Protein AF-0000000070116747 (afdb_homodimer)

Organism: Actinoplanes teichomyceticus (NCBI:txid1867)

Radius of gyration: 27.86 Å; Cα contacts (8 Å, |Δi|>4): 1305; chains: 2; bounding box: 44×86×66 Å

pLDDT: mean 97.66, std 4.46, range [43.5, 98.94]

Solvent-accessible surface area (backbone atoms only — not comparable to full-atom values): 27764 Å² total; per-residue (Å²): 126,83,76,70,42,39,36,14,33,41,19,30,52,73,60,26,40,23,35,49,45,26,34,26,72,68,57,28,48,34,25,29,24,32,96,57,52,78,56,29,52,69,42,45,81,52,63,30,43,70,40,91,38,54,27,65,26,36,48,83,30,49,31,38,33,37,32,46,84,35,39,68,53,46,54,52,46,51,57,62,14,49,90,32,58,51,63,67,22,32,32,40,40,30,38,69,52,46,70,68,42,36,39,53,50,39,51,52,25,57,76,54,40,35,45,50,25,28,30,27,68,45,70,48,42,66,34,25,60,68,21,48,13,39,30,29,28,7,20,50,70,92,46,46,75,78,47,38,62,61,54,55,28,31,13,70,44,76,46,78,55,45,56,45,22,53,73,26,47,18,50,49,49,47,44,30,50,46,45,37,52,51,31,50,43,50,24,42,23,46,25,52,40,38,20,56,46,64,70,39,62,64,65,60,52,51,60,68,29,56,90,43,47,75,27,35,54,45,45,54,54,43,44,48,24,56,77,67,67,52,37,67,77,43,55,46,29,17,54,58,51,25,53,52,31,48,46,41,39,49,53,25,51,76,42,61,21,54,46,56,44,50,47,35,44,26,51,30,23,51,51,16,32,75,71,71,36,28,70,24,14,42,48,45,37,34,58,42,22,44,80,136,126,81,77,70,42,37,34,15,34,42,22,31,51,76,59,27,39,23,35,49,45,26,35,27,71,68,57,29,48,34,24,28,24,32,95,60,52,77,56,29,53,68,42,44,82,53,65,30,42,70,41,92,38,54,28,64,27,37,49,84,32,49,30,40,35,35,31,48,85,35,38,68,54,46,53,53,47,52,57,63,16,49,90,31,58,51,64,68,22,31,32,40,40,30,37,68,51,46,70,69,43,36,39,51,51,39,52,53,25,57,76,54,40,35,43,50,26,28,32,29,68,46,71,49,44,68,35,24,61,68,21,47,12,38,31,29,30,7,19,51,70,91,45,48,75,78,45,39,61,62,54,54,27,29,13,70,44,74,49,77,55,45,56,46,24,54,73,26,48,18,49,46,48,48,43,28,51,48,45,37,53,51,32,49,44,50,23,42,24,44,25,50,40,36,20,57,48,65,70,40,62,62,65,62,54,52,62,68,31,56,92,44,46,76,27,34,55,45,47,54,54,42,45,48,26,55,77,66,67,51,38,66,78,43,55,48,28,16,53,60,50,26,51,51,32,48,45,41,39,50,53,22,53,78,42,61,22,54,44,56,43,51,47,34,45,26,51,30,22,49,50,15,31,75,70,72,36,27,70,24,13,43,49,46,37,34,58,42,22,46,80,134

InterPro domains:
  IPR006115 6-phosphogluconate dehydrogenase, NADP-binding [PF03446] (7-162)
  IPR008927 6-phosphogluconate dehydrogenase-like, C-terminal domain superfamily [SSF48179] (167-287)
  IPR013328 6-phosphogluconate dehydrogenase, domain 2 [G3DSA:1.10.1040.10] (164-291)
  IPR015815 3-hydroxyisobutyrate dehydrogenase-related [PIRSF000103] (3-286)
  IPR029154 3-hydroxyisobutyrate dehydrogenase-like, NAD-binding domain [PF14833] (168-285)
  IPR036291 NAD(P)-binding domain superfamily [SSF51735] (6-163)
  IPR051265 HIBADH-related NP60 subfamily [PTHR43580] (6-288)

Secondary structure (DSSP, 8-state):
-----EEEEE--SHHHHHHHHHHHHTT-EEEEE-SSGGGTGGGGGGTPEE-SSHHHHHTT-SEEEE--SSHHHHHHHHHHHGGGPPTT-EEEE-S---HHHHHHHHHHHHHTT-EEEE--EE--HHHHHTT-EEEEEES-GGGHHHHHHHHHHHEEEEEEEES-GGGTHHHHHHHHHHHHHHHHHHHHHHHHHHHHHHT--HHHHHHHHTTSTT--HHHHHHHHHHHTT---S-SSBHHHHHHHHHHHHHHHHHTT---HHHHHHHHHHHHHIIIIITTSBGGGGGGGGS--/-----EEEEE--SHHHHHHHHHHHHTT-EEEEE-SSGGGTGGGGGGTPEE-SSHHHHHTT-SEEEE--SSHHHHHHHHHHHGGG--TT-EEEE-S---HHHHHHHHHHHHHTT-EEEE--EE--HHHHHTT-EEEEEES-GGGHHHHHHHHHHHEEEEEEEES-GGG-HHHHHHHHHHHHHHHHHHHHHHHHHHHHHHT--HHHHHHHHTTSTT--HHHHHHHHHHHTT---S-SSBHHHHHHHHHHHHHHHHHTT---HHHHHHHHHHHHHIIIIITTSBGGGGGGGGS--

Nearest PDB structures (foldseek):
  5y8k-assembly1_B  TM=8.637E-01  e=9.375E-25  Mycobacterium tuberculosis H37Rv
  3qha-assembly1_A  TM=7.089E-01  e=1.406E-17  Mycobacterium avium 104
  7osn-assembly2_D  TM=6.098E-01  e=2.039E-18  Micromonospora sp. Rc5
  3zgy-assembly1_D  TM=6.496E-01  e=7.721E-17  Streptomyces kanamyceticus
  9fm7-assembly1_A  TM=5.582E-01  e=1.976E-17  Rhodococcus erythropolis

Structure (mmCIF, N/CA/C/O backbone):
data_AF-0000000070116747-model_v1
#
loop_
_entity.id
_entity.type
_entity.pdbx_description
1 polymer '3-hydroxyisobutyrate dehydrogenase'
#
loop_
_atom_site.group_PDB
_atom_site.id
_atom_site.type_symbol
_atom_site.label_atom_id
_atom_site.label_alt_id
_atom_site.label_comp_id
_atom_site.label_asym_id
_atom_site.label_entity_id
_atom_site.label_seq_id
_atom_site.pdbx_PDB_ins_code
_atom_site.Cartn_x
_atom_site.Cartn_y
_atom_site.Cartn_z
_atom_site.occupancy
_atom_site.B_iso_or_equiv
_atom_site.auth_seq_id
_atom_site.auth_comp_id
_atom_site.auth_asym_id
_atom_site.auth_atom_id
_atom_site.pdbx_PDB_model_num
ATOM 1 N N . MET A 1 1 ? -8.266 44.094 -3.957 1 43.5 1 MET A N 1
ATOM 2 C CA . MET A 1 1 ? -6.926 44.094 -3.369 1 43.5 1 MET A CA 1
ATOM 3 C C . MET A 1 1 ? -6.902 43.219 -2.119 1 43.5 1 MET A C 1
ATOM 5 O O . MET A 1 1 ? -7.738 43.375 -1.229 1 43.5 1 MET A O 1
ATOM 9 N N . THR A 1 2 ? -6.34 41.906 -2.309 1 58.69 2 THR A N 1
ATOM 10 C CA . THR A 1 2 ? -6.438 41 -1.162 1 58.69 2 THR A CA 1
ATOM 11 C C . THR A 1 2 ? -5.969 41.719 0.112 1 58.69 2 THR A C 1
ATOM 13 O O . THR A 1 2 ? -5.02 42.5 0.082 1 58.69 2 THR A O 1
ATOM 16 N N . GLU A 1 3 ? -6.855 41.656 1.157 1 78.25 3 GLU A N 1
ATOM 17 C CA . GLU A 1 3 ? -6.574 42.281 2.445 1 78.25 3 GLU A CA 1
ATOM 18 C C . GLU A 1 3 ? -5.203 41.875 2.971 1 78.25 3 GLU A C 1
ATOM 20 O O . GLU A 1 3 ? -4.852 40.688 2.959 1 78.25 3 GLU A O 1
ATOM 25 N N . LYS A 1 4 ? -4.227 42.781 2.959 1 93.5 4 LYS A N 1
ATOM 26 C CA . LYS A 1 4 ? -2.914 42.562 3.561 1 93.5 4 LYS A CA 1
ATOM 27 C C . LYS A 1 4 ? -3.023 42.375 5.074 1 93.5 4 LYS A C 1
ATOM 29 O O . LYS A 1 4 ? -3.547 43.25 5.766 1 93.5 4 LYS A O 1
ATOM 34 N N . LEU A 1 5 ? -2.66 41.188 5.512 1 97.69 5 LEU A N 1
ATOM 35 C CA . LEU A 1 5 ? -2.742 40.812 6.922 1 97.69 5 LEU A CA 1
ATOM 36 C C . LEU A 1 5 ? -1.352 40.719 7.543 1 97.69 5 LEU A C 1
ATOM 38 O O . LEU A 1 5 ? -0.36 40.562 6.828 1 97.69 5 LEU A O 1
ATOM 42 N N . THR A 1 6 ? -1.319 40.969 8.844 1 98.62 6 THR A N 1
ATOM 43 C CA . THR A 1 6 ? -0.133 40.594 9.602 1 98.62 6 THR A CA 1
ATOM 44 C C . THR A 1 6 ? -0.229 39.125 10.07 1 98.62 6 THR A C 1
ATOM 46 O O . THR A 1 6 ? -1.102 38.781 10.867 1 98.62 6 THR A O 1
ATOM 49 N N . VAL A 1 7 ? 0.691 38.312 9.516 1 98.88 7 VAL A N 1
ATOM 50 C CA . VAL A 1 7 ? 0.652 36.875 9.789 1 98.88 7 VAL A CA 1
ATOM 51 C C . VAL A 1 7 ? 1.909 36.469 10.555 1 98.88 7 VAL A C 1
ATOM 53 O O . VAL A 1 7 ? 3.027 36.75 10.109 1 98.88 7 VAL A O 1
ATOM 56 N N . SER A 1 8 ? 1.712 35.906 11.719 1 98.94 8 SER A N 1
ATOM 57 C CA . SER A 1 8 ? 2.807 35.281 12.461 1 98.94 8 SER A CA 1
ATOM 58 C C . SER A 1 8 ? 2.904 33.781 12.156 1 98.94 8 SER A C 1
ATOM 60 O O . SER A 1 8 ? 1.925 33.062 12.297 1 98.94 8 SER A O 1
ATOM 62 N N . VAL A 1 9 ? 4.105 33.344 11.703 1 98.94 9 VAL A N 1
ATOM 63 C CA . VAL A 1 9 ? 4.363 31.938 11.453 1 98.94 9 VAL A CA 1
ATOM 64 C C . VAL A 1 9 ? 5.277 31.391 12.539 1 98.94 9 VAL A C 1
ATOM 66 O O . VAL A 1 9 ? 6.449 31.766 12.633 1 98.94 9 VAL A O 1
ATOM 69 N N . LEU A 1 10 ? 4.66 30.562 13.406 1 98.88 10 LEU A N 1
ATOM 70 C CA . LEU A 1 10 ? 5.422 29.891 14.445 1 98.88 10 LEU A CA 1
ATOM 71 C C . LEU A 1 10 ? 5.824 28.484 14.008 1 98.88 10 LEU A C 1
ATOM 73 O O . LEU A 1 10 ? 4.988 27.594 13.938 1 98.88 10 LEU A O 1
ATOM 77 N N . GLY A 1 11 ? 7.121 28.297 13.758 1 98.69 11 GLY A N 1
ATOM 78 C CA . GLY A 1 11 ? 7.684 27.094 13.148 1 98.69 11 GLY A CA 1
ATOM 79 C C . GLY A 1 11 ? 8.094 27.297 11.703 1 98.69 11 GLY A C 1
ATOM 80 O O . GLY A 1 11 ? 7.254 27.578 10.844 1 98.69 11 GLY A O 1
ATOM 81 N N . THR A 1 12 ? 9.43 27.141 11.492 1 98.5 12 THR A N 1
ATOM 82 C CA . THR A 1 12 ? 9.945 27.406 10.156 1 98.5 12 THR A CA 1
ATOM 83 C C . THR A 1 12 ? 10.789 26.234 9.664 1 98.5 12 THR A C 1
ATOM 85 O O . THR A 1 12 ? 11.891 26.438 9.148 1 98.5 12 THR A O 1
ATOM 88 N N . GLY A 1 13 ? 10.242 25.031 9.922 1 96.06 13 GLY A N 1
ATOM 89 C CA . GLY A 1 13 ? 10.766 23.875 9.211 1 96.06 13 GLY A CA 1
ATOM 90 C C . GLY A 1 13 ? 10.453 23.891 7.73 1 96.06 13 GLY A C 1
ATOM 91 O O . GLY A 1 13 ? 10.203 24.953 7.152 1 96.06 13 GLY A O 1
ATOM 92 N N . ILE A 1 14 ? 10.422 22.766 7.117 1 94.94 14 ILE A N 1
ATOM 93 C CA . ILE A 1 14 ? 10.219 22.609 5.68 1 94.94 14 ILE A CA 1
ATOM 94 C C . ILE A 1 14 ? 8.906 23.297 5.277 1 94.94 14 ILE A C 1
ATOM 96 O O . ILE A 1 14 ? 8.891 24.156 4.395 1 94.94 14 ILE A O 1
ATOM 100 N N . MET A 1 15 ? 7.832 22.953 5.977 1 97.5 15 MET A N 1
ATOM 101 C CA . MET A 1 15 ? 6.508 23.469 5.633 1 97.5 15 MET A CA 1
ATOM 102 C C . MET A 1 15 ? 6.363 24.922 6.043 1 97.5 15 MET A C 1
ATOM 104 O O . MET A 1 15 ? 5.961 25.766 5.234 1 97.5 15 MET A O 1
ATOM 108 N N . GLY A 1 16 ? 6.727 25.219 7.289 1 98.38 16 GLY A N 1
ATOM 109 C CA . GLY A 1 16 ? 6.555 26.562 7.801 1 98.38 16 GLY A CA 1
ATOM 110 C C . GLY A 1 16 ? 7.344 27.609 7.027 1 98.38 16 GLY A C 1
ATOM 111 O O . GLY A 1 16 ? 6.848 28.703 6.77 1 98.38 16 GLY A O 1
ATOM 112 N N . ALA A 1 17 ? 8.555 27.25 6.652 1 98.19 17 ALA A N 1
ATOM 113 C CA . ALA A 1 17 ? 9.375 28.172 5.883 1 98.19 17 ALA A CA 1
ATOM 114 C C . ALA A 1 17 ? 8.766 28.438 4.512 1 98.19 17 ALA A C 1
ATOM 116 O O . ALA A 1 17 ? 8.688 29.594 4.07 1 98.19 17 ALA A O 1
ATOM 117 N N . ALA A 1 18 ? 8.328 27.375 3.859 1 98.5 18 ALA A N 1
ATOM 118 C CA . ALA A 1 18 ? 7.703 27.516 2.545 1 98.5 18 ALA A CA 1
ATOM 119 C C . ALA A 1 18 ? 6.434 28.359 2.627 1 98.5 18 ALA A C 1
ATOM 121 O O . ALA A 1 18 ? 6.219 29.25 1.798 1 98.5 18 ALA A O 1
ATOM 122 N N . MET A 1 19 ? 5.633 28.125 3.662 1 98.75 19 MET A N 1
ATOM 123 C CA . MET A 1 19 ? 4.391 28.875 3.852 1 98.75 19 MET A CA 1
ATOM 124 C C . MET A 1 19 ? 4.676 30.344 4.133 1 98.75 19 MET A C 1
ATOM 126 O O . MET A 1 19 ? 4.016 31.219 3.58 1 98.75 19 MET A O 1
ATOM 130 N N . ALA A 1 20 ? 5.656 30.594 4.918 1 98.81 20 ALA A N 1
ATOM 131 C CA . ALA A 1 20 ? 6.035 31.984 5.234 1 98.81 20 ALA A CA 1
ATOM 132 C C . ALA A 1 20 ? 6.457 32.719 3.977 1 98.81 20 ALA A C 1
ATOM 134 O O . ALA A 1 20 ? 6.062 33.875 3.775 1 98.81 20 ALA A O 1
ATOM 135 N N . ARG A 1 21 ? 7.238 32.062 3.125 1 98.56 21 ARG A N 1
ATOM 136 C CA . ARG A 1 21 ? 7.672 32.719 1.885 1 98.56 21 ARG A CA 1
ATOM 137 C C . ARG A 1 21 ? 6.484 33.062 0.994 1 98.56 21 ARG A C 1
ATOM 139 O O . ARG A 1 21 ? 6.43 34.125 0.401 1 98.56 21 ARG A O 1
ATOM 146 N N . ASN A 1 22 ? 5.559 32.125 0.914 1 98.75 22 ASN A N 1
ATOM 147 C CA . ASN A 1 22 ? 4.379 32.344 0.082 1 98.75 22 ASN A CA 1
ATOM 148 C C . ASN A 1 22 ? 3.512 33.5 0.63 1 98.75 22 ASN A C 1
ATOM 150 O O . ASN A 1 22 ? 2.959 34.281 -0.135 1 98.75 22 ASN A O 1
ATOM 154 N N . LEU A 1 23 ? 3.393 33.531 1.945 1 98.75 23 LEU A N 1
ATOM 155 C CA . LEU A 1 23 ? 2.639 34.594 2.578 1 98.75 23 LEU A CA 1
ATOM 156 C C . LEU A 1 23 ? 3.277 35.938 2.289 1 98.75 23 LEU A C 1
ATOM 158 O O . LEU A 1 23 ? 2.58 36.906 1.977 1 98.75 23 LEU A O 1
ATOM 162 N N . ALA A 1 24 ? 4.582 36 2.363 1 98.38 24 ALA A N 1
ATOM 163 C CA . ALA A 1 24 ? 5.293 37.25 2.051 1 98.38 24 ALA A CA 1
ATOM 164 C C . ALA A 1 24 ? 5.109 37.625 0.587 1 98.38 24 ALA A C 1
ATOM 166 O O . ALA A 1 24 ? 4.844 38.781 0.274 1 98.38 24 ALA A O 1
ATOM 167 N N . ARG A 1 25 ? 5.211 36.688 -0.24 1 97.62 25 ARG A N 1
ATOM 168 C CA . ARG A 1 25 ? 5.051 36.938 -1.671 1 97.62 25 ARG A CA 1
ATOM 169 C C . ARG A 1 25 ? 3.65 37.438 -1.989 1 97.62 25 ARG A C 1
ATOM 171 O O . ARG A 1 25 ? 3.473 38.25 -2.904 1 97.62 25 ARG A O 1
ATOM 178 N N . ALA A 1 26 ? 2.703 36.969 -1.218 1 98.06 26 ALA A N 1
ATOM 179 C CA . ALA A 1 26 ? 1.315 37.406 -1.426 1 98.06 26 ALA A CA 1
ATOM 180 C C . ALA A 1 26 ? 1.073 38.812 -0.897 1 98.06 26 ALA A C 1
ATOM 182 O O . ALA A 1 26 ? -0.017 39.344 -1.062 1 98.06 26 ALA A O 1
ATOM 183 N N . GLY A 1 27 ? 2.072 39.344 -0.229 1 97.81 27 GLY A N 1
ATOM 184 C CA . GLY A 1 27 ? 1.996 40.75 0.16 1 97.81 27 GLY A CA 1
ATOM 185 C C . GLY A 1 27 ? 1.646 40.938 1.623 1 97.81 27 GLY A C 1
ATOM 186 O O . GLY A 1 27 ? 1.49 42.062 2.086 1 97.81 27 GLY A O 1
ATOM 187 N N . HIS A 1 28 ? 1.526 39.844 2.404 1 98.5 28 HIS A N 1
ATOM 188 C CA . HIS A 1 28 ? 1.254 39.969 3.832 1 98.5 28 HIS A CA 1
ATOM 189 C C . HIS A 1 28 ? 2.494 40.438 4.594 1 98.5 28 HIS A C 1
ATOM 191 O O . HIS A 1 28 ? 3.617 40.25 4.113 1 98.5 28 HIS A O 1
ATOM 197 N N . THR A 1 29 ? 2.252 41.094 5.688 1 98.62 29 THR A N 1
ATOM 198 C CA . THR A 1 29 ? 3.326 41.281 6.656 1 98.62 29 THR A CA 1
ATOM 199 C C . THR A 1 29 ? 3.57 40 7.449 1 98.62 29 THR A C 1
ATOM 201 O O . THR A 1 29 ? 2.676 39.531 8.141 1 98.62 29 THR A O 1
ATOM 204 N N . VAL A 1 30 ? 4.797 39.5 7.312 1 98.81 30 VAL A N 1
ATOM 205 C CA . VAL A 1 30 ? 5.039 38.156 7.883 1 98.81 30 VAL A CA 1
ATOM 206 C C . VAL A 1 30 ? 6.098 38.25 8.984 1 98.81 30 VAL A C 1
ATOM 208 O O . VAL A 1 30 ? 7.168 38.844 8.773 1 98.81 30 VAL A O 1
ATOM 211 N N . ARG A 1 31 ? 5.789 37.781 10.164 1 98.88 31 ARG A N 1
ATOM 212 C CA . ARG A 1 31 ? 6.734 37.562 11.258 1 98.88 31 ARG A CA 1
ATOM 213 C C . ARG A 1 31 ? 6.934 36.062 11.508 1 98.88 31 ARG A C 1
ATOM 215 O O . ARG A 1 31 ? 5.977 35.281 11.492 1 98.88 31 ARG A O 1
ATOM 222 N N . VAL A 1 32 ? 8.227 35.688 11.727 1 98.88 32 VAL A N 1
ATOM 223 C CA . VAL A 1 32 ? 8.5 34.281 11.883 1 98.88 32 VAL A CA 1
ATOM 224 C C . VAL A 1 32 ? 9.281 34.031 13.172 1 98.88 32 VAL A C 1
ATOM 226 O O . VAL A 1 32 ? 10.07 34.875 13.594 1 98.88 32 VAL A O 1
ATOM 229 N N . TRP A 1 33 ? 9.008 32.906 13.758 1 98.81 33 TRP A N 1
ATOM 230 C CA . TRP A 1 33 ? 9.758 32.406 14.914 1 98.81 33 TRP A CA 1
ATOM 231 C C . TRP A 1 33 ? 9.984 30.906 14.828 1 98.81 33 TRP A C 1
ATOM 233 O O . TRP A 1 33 ? 9.086 30.156 14.414 1 98.81 33 TRP A O 1
ATOM 243 N N . ASN A 1 34 ? 11.156 30.453 15.211 1 98.69 34 ASN A N 1
ATOM 244 C CA . ASN A 1 34 ? 11.5 29.047 15.398 1 98.69 34 ASN A CA 1
ATOM 245 C C . ASN A 1 34 ? 12.398 28.844 16.609 1 98.69 34 ASN A C 1
ATOM 247 O O . ASN A 1 34 ? 13.219 29.703 16.938 1 98.69 34 ASN A O 1
ATOM 251 N N . ARG A 1 35 ? 12.188 27.672 17.281 1 96.88 35 ARG A N 1
ATOM 252 C CA . ARG A 1 35 ? 13.031 27.375 18.422 1 96.88 35 ARG A CA 1
ATOM 253 C C . ARG A 1 35 ? 14.508 27.516 18.062 1 96.88 35 ARG A C 1
ATOM 255 O O . ARG A 1 35 ? 15.273 28.156 18.781 1 96.88 35 ARG A O 1
ATOM 262 N N . SER A 1 36 ? 14.883 26.844 16.953 1 95.69 36 SER A N 1
ATOM 263 C CA . SER A 1 36 ? 16.203 27.078 16.391 1 95.69 36 SER A CA 1
ATOM 264 C C . SER A 1 36 ? 16.188 28.266 15.438 1 95.69 36 SER A C 1
ATOM 266 O O . SER A 1 36 ? 15.75 28.141 14.289 1 95.69 36 SER A O 1
ATOM 268 N N . ARG A 1 37 ? 16.766 29.344 15.852 1 96.19 37 ARG A N 1
ATOM 269 C CA . ARG A 1 37 ? 16.656 30.609 15.133 1 96.19 37 ARG A CA 1
ATOM 270 C C . ARG A 1 37 ? 17.25 30.5 13.734 1 96.19 37 ARG A C 1
ATOM 272 O O . ARG A 1 37 ? 16.797 31.156 12.797 1 96.19 37 ARG A O 1
ATOM 279 N N . ASP A 1 38 ? 18.188 29.672 13.609 1 96.31 38 ASP A N 1
ATOM 280 C CA . ASP A 1 38 ? 18.891 29.531 12.336 1 96.31 38 ASP A CA 1
ATOM 281 C C . ASP A 1 38 ? 17.938 29.047 11.234 1 96.31 38 ASP A C 1
ATOM 283 O O . ASP A 1 38 ? 18.172 29.312 10.055 1 96.31 38 ASP A O 1
ATOM 287 N N . LYS A 1 39 ? 16.859 28.406 11.609 1 96.06 39 LYS A N 1
ATOM 288 C CA . LYS A 1 39 ? 15.875 27.938 10.633 1 96.06 39 LYS A CA 1
ATOM 289 C C . LYS A 1 39 ? 14.992 29.094 10.148 1 96.06 39 LYS A C 1
ATOM 291 O O . LYS A 1 39 ? 14.406 29.016 9.07 1 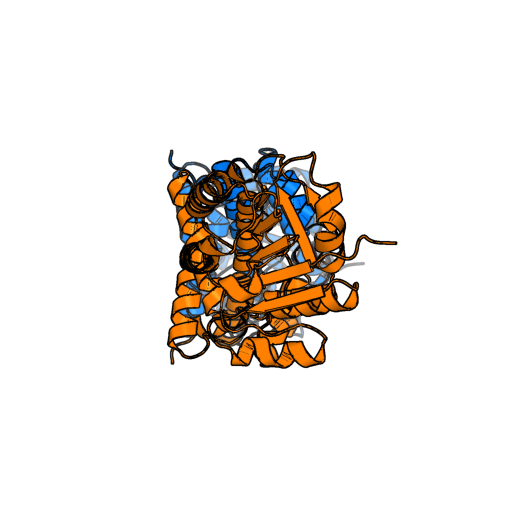96.06 39 LYS A O 1
ATOM 296 N N . ALA A 1 40 ? 14.906 30.141 10.938 1 97.94 40 ALA A N 1
ATOM 297 C CA . ALA A 1 40 ? 14.062 31.281 10.594 1 97.94 40 ALA A CA 1
ATOM 298 C C . ALA A 1 40 ? 14.859 32.375 9.867 1 97.94 40 ALA A C 1
ATOM 300 O O . ALA A 1 40 ? 14.305 33.094 9.055 1 97.94 40 ALA A O 1
ATOM 301 N N . GLU A 1 41 ? 16.109 32.406 9.992 1 98.12 41 GLU A N 1
ATOM 302 C CA . GLU A 1 41 ? 16.953 33.5 9.555 1 98.12 41 GLU A CA 1
ATOM 303 C C . GLU A 1 41 ? 16.906 33.688 8.039 1 98.12 41 GLU A C 1
ATOM 305 O O . GLU A 1 41 ? 16.797 34.812 7.539 1 98.12 41 GLU A O 1
ATOM 310 N N . PRO A 1 42 ? 16.906 32.594 7.328 1 97.88 42 PRO A N 1
ATOM 311 C CA . PRO A 1 42 ? 16.906 32.75 5.871 1 97.88 42 PRO A CA 1
ATOM 312 C C . PRO A 1 42 ? 15.648 33.438 5.348 1 97.88 42 PRO A C 1
ATOM 314 O O . PRO A 1 42 ? 15.656 34 4.246 1 97.88 42 PRO A O 1
ATOM 317 N N . LEU A 1 43 ? 14.602 33.469 6.125 1 98.62 43 LEU A N 1
ATOM 318 C CA . LEU A 1 43 ? 13.336 34 5.668 1 98.62 43 LEU A CA 1
ATOM 319 C C . LEU A 1 43 ? 13.375 35.531 5.641 1 98.62 43 LEU A C 1
ATOM 321 O O . LEU A 1 43 ? 12.516 36.188 5.027 1 98.62 43 LEU A O 1
ATOM 325 N N . ALA A 1 44 ? 14.375 36.125 6.246 1 98.25 44 ALA A N 1
ATOM 326 C CA . ALA A 1 44 ? 14.547 37.594 6.176 1 98.25 44 ALA A CA 1
ATOM 327 C C . ALA A 1 44 ? 14.773 38.031 4.738 1 98.25 44 ALA A C 1
ATOM 329 O O . ALA A 1 44 ? 14.312 39.125 4.34 1 98.25 44 ALA A O 1
ATOM 330 N N . ALA A 1 45 ? 15.414 37.188 4.031 1 97.69 45 ALA A N 1
ATOM 331 C CA . ALA A 1 45 ? 15.703 37.5 2.637 1 97.69 45 ALA A CA 1
ATOM 332 C C . ALA A 1 45 ? 14.43 37.5 1.798 1 97.69 45 ALA A C 1
ATOM 334 O O . ALA A 1 45 ? 14.383 38.125 0.733 1 97.69 45 ALA A O 1
ATOM 335 N N . ASP A 1 46 ? 13.422 36.938 2.332 1 97.31 46 ASP A N 1
ATOM 336 C CA . ASP A 1 46 ? 12.148 36.875 1.624 1 97.31 46 ASP A CA 1
ATOM 337 C C . ASP A 1 46 ? 11.172 37.906 2.146 1 97.31 46 ASP A C 1
ATOM 339 O O . ASP A 1 46 ? 10 37.938 1.765 1 97.31 46 ASP A O 1
ATOM 343 N N . GLY A 1 47 ? 11.625 38.719 3.059 1 97.25 47 GLY A N 1
ATOM 344 C CA . GLY A 1 47 ? 10.805 39.812 3.52 1 97.25 47 GLY A CA 1
ATOM 345 C C . GLY A 1 47 ? 10.148 39.562 4.859 1 97.25 47 GLY A C 1
ATOM 346 O O . GLY A 1 47 ? 9.43 40.406 5.379 1 97.25 47 GLY A O 1
ATOM 347 N N . ALA A 1 48 ? 10.367 38.438 5.445 1 98.44 48 ALA A N 1
ATOM 348 C CA . ALA A 1 48 ? 9.789 38.156 6.758 1 98.44 48 ALA A CA 1
ATOM 349 C C . ALA A 1 48 ? 10.609 38.781 7.871 1 98.44 48 ALA A C 1
ATOM 351 O O . ALA A 1 48 ? 11.828 38.938 7.75 1 98.44 48 ALA A O 1
ATOM 352 N N . GLN A 1 49 ? 9.969 39.156 8.867 1 98.69 49 GLN A N 1
ATOM 353 C CA . GLN A 1 49 ? 10.648 39.625 10.07 1 98.69 49 GLN A CA 1
ATOM 354 C C . GLN A 1 49 ? 10.922 38.469 11.031 1 98.69 49 GLN A C 1
ATOM 356 O O . GLN A 1 49 ? 9.984 37.844 11.539 1 98.69 49 GLN A O 1
ATOM 361 N N . VAL A 1 50 ? 12.18 38.25 11.305 1 98.81 50 VAL A N 1
ATOM 362 C CA . VAL A 1 50 ? 12.555 37.188 12.25 1 98.81 50 VAL A CA 1
ATOM 363 C C . VAL A 1 50 ? 12.43 37.719 13.68 1 98.81 50 VAL A C 1
ATOM 365 O O . VAL A 1 50 ? 12.945 38.781 14 1 98.81 50 VAL A O 1
ATOM 368 N N . THR A 1 51 ? 11.766 36.938 14.508 1 98.56 51 THR A N 1
ATOM 369 C CA . THR A 1 51 ? 11.562 37.375 15.883 1 98.56 51 THR A CA 1
ATOM 370 C C . THR A 1 51 ? 12.289 36.469 16.859 1 98.56 51 THR A C 1
ATOM 372 O O . THR A 1 51 ? 12.664 35.344 16.5 1 98.56 51 THR A O 1
ATOM 375 N N . GLY A 1 52 ? 12.406 36.938 18.078 1 97.69 52 GLY A N 1
ATOM 376 C CA . GLY A 1 52 ? 13.203 36.219 19.062 1 97.69 52 GLY A CA 1
ATOM 377 C C . GLY A 1 52 ? 12.375 35.312 19.953 1 97.69 52 GLY A C 1
ATOM 378 O O . GLY A 1 52 ? 12.891 34.344 20.516 1 97.69 52 GLY A O 1
ATOM 379 N N . THR A 1 53 ? 11.117 35.719 20.141 1 98.19 53 THR A N 1
ATOM 380 C CA . THR A 1 53 ? 10.227 34.906 20.969 1 98.19 53 THR A CA 1
ATOM 381 C C . THR A 1 53 ? 8.867 34.75 20.297 1 98.19 53 THR A C 1
ATOM 383 O O . THR A 1 53 ? 8.492 35.531 19.438 1 98.19 53 THR A O 1
ATOM 386 N N . PRO A 1 54 ? 8.148 33.688 20.766 1 98.75 54 PRO A N 1
ATOM 387 C CA . PRO A 1 54 ? 6.785 33.562 20.25 1 98.75 54 PRO A CA 1
ATOM 388 C C . PRO A 1 54 ? 5.918 34.781 20.547 1 98.75 54 PRO A C 1
ATOM 390 O O . PRO A 1 54 ? 5.125 35.188 19.703 1 98.75 54 PRO A O 1
ATOM 393 N N . ALA A 1 55 ? 6.047 35.375 21.688 1 98.5 55 ALA A N 1
ATOM 394 C CA . ALA A 1 55 ? 5.273 36.562 22.078 1 98.5 55 ALA A CA 1
ATOM 395 C C . ALA A 1 55 ? 5.539 37.719 21.125 1 98.5 55 ALA A C 1
ATOM 397 O O . ALA A 1 55 ? 4.605 38.375 20.688 1 98.5 55 ALA A O 1
ATOM 398 N N . GLU A 1 56 ? 6.809 37.906 20.812 1 98.12 56 GLU A N 1
ATOM 399 C CA . GLU A 1 56 ? 7.152 38.969 19.859 1 98.12 56 GLU A CA 1
ATOM 400 C C . GLU A 1 56 ? 6.512 38.719 18.5 1 98.12 56 GLU A C 1
ATOM 402 O O . GLU A 1 56 ? 6.016 39.656 17.859 1 98.12 56 GLU A O 1
ATOM 407 N N . ALA A 1 57 ? 6.461 37.531 18.125 1 98.75 57 ALA A N 1
ATOM 408 C CA . ALA A 1 57 ? 5.941 37.156 16.797 1 98.75 57 ALA A CA 1
ATOM 409 C C . ALA A 1 57 ? 4.441 37.438 16.703 1 98.75 57 ALA A C 1
ATOM 411 O O . ALA A 1 57 ? 3.951 37.906 15.672 1 98.75 57 ALA A O 1
ATOM 412 N N . VAL A 1 58 ? 3.699 37.219 17.797 1 98.75 58 VAL A N 1
ATOM 413 C CA . VAL A 1 58 ? 2.246 37.219 17.672 1 98.75 58 VAL A CA 1
ATOM 414 C C . VAL A 1 58 ? 1.693 38.594 18.047 1 98.75 58 VAL A C 1
ATOM 416 O O . VAL A 1 58 ? 0.493 38.844 17.922 1 98.75 58 VAL A O 1
ATOM 419 N N . THR A 1 59 ? 2.559 39.5 18.531 1 98 59 THR A N 1
ATOM 420 C CA . THR A 1 59 ? 2.09 40.812 18.938 1 98 59 THR A CA 1
ATOM 421 C C . THR A 1 59 ? 1.424 41.531 17.781 1 98 59 THR A C 1
ATOM 423 O O . THR A 1 59 ? 2.053 41.75 16.734 1 98 59 THR A O 1
ATOM 426 N N . GLY A 1 60 ? 0.14 41.781 17.922 1 97.38 60 GLY A N 1
ATOM 427 C CA . GLY A 1 60 ? -0.602 42.531 16.938 1 97.38 60 GLY A CA 1
ATOM 428 C C . GLY A 1 60 ? -0.928 41.719 15.688 1 97.38 60 GLY A C 1
ATOM 429 O O . GLY A 1 60 ? -1.356 42.281 14.68 1 97.38 60 GLY A O 1
ATOM 430 N N . ALA A 1 61 ? -0.749 40.531 15.727 1 98.31 61 ALA A N 1
ATOM 431 C CA . ALA A 1 61 ? -0.99 39.688 14.555 1 98.31 61 ALA A CA 1
ATOM 432 C C . ALA A 1 61 ? -2.484 39.562 14.273 1 98.31 61 ALA A C 1
ATOM 434 O O . ALA A 1 61 ? -3.283 39.406 15.211 1 98.31 61 ALA A O 1
ATOM 435 N N . ASP A 1 62 ? -2.84 39.594 12.953 1 98.5 62 ASP A N 1
ATOM 436 C CA . ASP A 1 62 ? -4.195 39.219 12.539 1 98.5 62 ASP A CA 1
ATOM 437 C C . ASP A 1 62 ? -4.395 37.719 12.531 1 98.5 62 ASP A C 1
ATOM 439 O O . ASP A 1 62 ? -5.469 37.219 12.898 1 98.5 62 ASP A O 1
ATOM 443 N N . VAL A 1 63 ? -3.373 37.031 12.086 1 98.81 63 VAL A N 1
ATOM 444 C CA . VAL A 1 63 ? -3.396 35.562 11.961 1 98.81 63 VAL A CA 1
ATOM 445 C C . VAL A 1 63 ? -2.131 34.969 12.578 1 98.81 63 VAL A C 1
ATOM 447 O O . VAL A 1 63 ? -1.032 35.5 12.383 1 98.81 63 VAL A O 1
ATOM 450 N N . ILE A 1 64 ? -2.316 33.938 13.344 1 98.94 64 ILE A N 1
ATOM 451 C CA . ILE A 1 64 ? -1.232 33.125 13.883 1 98.94 64 ILE A CA 1
ATOM 452 C C . ILE A 1 64 ? -1.262 31.734 13.242 1 98.94 64 ILE A C 1
ATOM 454 O O . ILE A 1 64 ? -2.256 31.016 13.352 1 98.94 64 ILE A O 1
ATOM 458 N N . LEU A 1 65 ? -0.177 31.422 12.508 1 98.94 65 LEU A N 1
ATOM 459 C CA . LEU A 1 65 ? -0.034 30.109 11.898 1 98.94 65 LEU A CA 1
ATOM 460 C C . LEU A 1 65 ? 0.979 29.266 12.656 1 98.94 65 LEU A C 1
ATOM 462 O O . LEU A 1 65 ? 2.129 29.672 12.828 1 98.94 65 LEU A O 1
ATOM 466 N N . THR A 1 66 ? 0.514 28.156 13.203 1 98.94 66 THR A N 1
ATOM 467 C CA . THR A 1 66 ? 1.438 27.234 13.852 1 98.94 66 THR A CA 1
ATOM 468 C C . THR A 1 66 ? 1.729 26.047 12.945 1 98.94 66 THR A C 1
ATOM 470 O O . THR A 1 66 ? 0.806 25.391 12.453 1 98.94 66 THR A O 1
ATOM 473 N N . MET A 1 67 ? 2.982 25.797 12.641 1 98.69 67 MET A N 1
ATOM 474 C CA . MET A 1 67 ? 3.516 24.656 11.891 1 98.69 67 MET A CA 1
ATOM 475 C C . MET A 1 67 ? 4.766 24.109 12.562 1 98.69 67 MET A C 1
ATOM 477 O O . MET A 1 67 ? 5.883 24.359 12.102 1 98.69 67 MET A O 1
ATOM 481 N N . LEU A 1 68 ? 4.508 23.359 13.633 1 98.56 68 LEU A N 1
ATOM 482 C CA . LEU A 1 68 ? 5.559 22.859 14.508 1 98.56 68 LEU A CA 1
ATOM 483 C C . LEU A 1 68 ? 5.633 21.328 14.461 1 98.56 68 LEU A C 1
ATOM 485 O O . LEU A 1 68 ? 5.117 20.719 13.531 1 98.56 68 LEU A O 1
ATOM 489 N N . TYR A 1 69 ? 6.395 20.703 15.336 1 97.31 69 TYR A N 1
ATOM 490 C CA . TYR A 1 69 ? 6.68 19.281 15.242 1 97.31 69 TYR A CA 1
ATOM 491 C C . TYR A 1 69 ? 5.461 18.453 15.641 1 97.31 69 TYR A C 1
ATOM 493 O O . TYR A 1 69 ? 5.078 17.516 14.93 1 97.31 69 TYR A O 1
ATOM 501 N N . ASP A 1 70 ? 4.891 18.781 16.828 1 97.88 70 ASP A N 1
ATOM 502 C CA . ASP A 1 70 ? 3.76 18.016 17.328 1 97.88 70 ASP A CA 1
ATOM 503 C C . ASP A 1 70 ? 2.879 18.859 18.25 1 97.88 70 ASP A C 1
ATOM 505 O O . ASP A 1 70 ? 3.115 20.062 18.406 1 97.88 70 ASP A O 1
ATOM 509 N N . GLY A 1 71 ? 1.82 18.266 18.781 1 98.5 71 GLY A N 1
ATOM 510 C CA . GLY A 1 71 ? 0.849 18.953 19.609 1 98.5 71 GLY A CA 1
ATOM 511 C C . GLY A 1 71 ? 1.451 19.531 20.875 1 98.5 71 GLY A C 1
ATOM 512 O O . GLY A 1 71 ? 1.133 20.656 21.266 1 98.5 71 GLY A O 1
ATOM 513 N N . ASP A 1 72 ? 2.314 18.797 21.516 1 98.12 72 ASP A N 1
ATOM 514 C CA . ASP A 1 72 ? 2.967 19.297 22.719 1 98.12 72 ASP A CA 1
ATOM 515 C C . ASP A 1 72 ? 3.791 20.547 22.438 1 98.12 72 ASP A C 1
ATOM 517 O O . ASP A 1 72 ? 3.791 21.484 23.219 1 98.12 72 ASP A O 1
ATOM 521 N N . THR A 1 73 ? 4.453 20.484 21.328 1 98.56 73 THR A N 1
ATOM 522 C CA . THR A 1 73 ? 5.238 21.656 20.938 1 98.56 73 THR A CA 1
ATOM 523 C C . THR A 1 73 ? 4.332 22.844 20.672 1 98.56 73 THR A C 1
ATOM 525 O O . THR A 1 73 ? 4.625 23.969 21.109 1 98.56 73 THR A O 1
ATOM 528 N N . VAL A 1 74 ? 3.215 22.656 20 1 98.81 74 VAL A N 1
ATOM 529 C CA . VAL A 1 74 ? 2.271 23.734 19.75 1 98.81 74 VAL A CA 1
ATOM 530 C C . VAL A 1 74 ? 1.771 24.312 21.062 1 98.81 74 VAL A C 1
ATOM 532 O O . VAL A 1 74 ? 1.797 25.531 21.266 1 98.81 74 VAL A O 1
ATOM 535 N N . LYS A 1 75 ? 1.381 23.438 21.953 1 98.44 75 LYS A N 1
ATOM 536 C CA . LYS A 1 75 ? 0.869 23.875 23.25 1 98.44 75 LYS A CA 1
ATOM 537 C C . LYS A 1 75 ? 1.896 24.734 23.984 1 98.44 75 LYS A C 1
ATOM 539 O O . LYS A 1 75 ? 1.567 25.797 24.5 1 98.44 75 LYS A O 1
ATOM 544 N N . SER A 1 76 ? 3.051 24.25 23.969 1 98.5 76 SER A N 1
ATOM 545 C CA . SER A 1 76 ? 4.121 24.953 24.672 1 98.5 76 SER A CA 1
ATOM 546 C C . SER A 1 76 ? 4.395 26.312 24.047 1 98.5 76 SER A C 1
ATOM 548 O O . SER A 1 76 ? 4.484 27.312 24.766 1 98.5 76 SER A O 1
ATOM 550 N N . VAL A 1 77 ? 4.48 26.375 22.781 1 98.75 77 VAL A N 1
ATOM 551 C CA . VAL A 1 77 ? 4.859 27.594 22.078 1 98.75 77 VAL A CA 1
ATOM 552 C C . VAL A 1 77 ? 3.738 28.625 22.188 1 98.75 77 VAL A C 1
ATOM 554 O O . VAL A 1 77 ? 3.992 29.812 22.438 1 98.75 77 VAL A O 1
ATOM 557 N N . ILE A 1 78 ? 2.504 28.203 22 1 98.56 78 ILE A N 1
ATOM 558 C CA . ILE A 1 78 ? 1.399 29.156 22.062 1 98.56 78 ILE A CA 1
ATOM 559 C C . ILE A 1 78 ? 1.219 29.656 23.484 1 98.56 78 ILE A C 1
ATOM 561 O O . ILE A 1 78 ? 0.842 30.812 23.703 1 98.56 78 ILE A O 1
ATOM 565 N N . ALA A 1 79 ? 1.483 28.797 24.453 1 98.12 79 ALA A N 1
ATOM 566 C CA . ALA A 1 79 ? 1.46 29.234 25.844 1 98.12 79 ALA A CA 1
ATOM 567 C C . ALA A 1 79 ? 2.498 30.328 26.094 1 98.12 79 ALA A C 1
ATOM 569 O O . ALA A 1 79 ? 2.234 31.297 26.812 1 98.12 79 ALA A O 1
ATOM 570 N N . GLU A 1 80 ? 3.633 30.125 25.531 1 98 80 GLU A N 1
ATOM 571 C CA . GLU A 1 80 ? 4.668 31.156 25.625 1 98 80 GLU A CA 1
ATOM 572 C C . GLU A 1 80 ? 4.215 32.469 24.984 1 98 80 GLU A C 1
ATOM 574 O O . GLU A 1 80 ? 4.617 33.531 25.406 1 98 80 GLU A O 1
ATOM 579 N N . ALA A 1 81 ? 3.398 32.375 24.062 1 98.19 81 ALA A N 1
ATOM 580 C CA . ALA A 1 81 ? 2.924 33.562 23.328 1 98.19 81 ALA A CA 1
ATOM 581 C C . ALA A 1 81 ? 1.749 34.219 24.047 1 98.19 81 ALA A C 1
ATOM 583 O O . ALA A 1 81 ? 1.339 35.312 23.688 1 98.19 81 ALA A O 1
ATOM 584 N N . ALA A 1 82 ? 1.191 33.656 25.062 1 97.88 82 ALA A N 1
ATOM 585 C CA . ALA A 1 82 ? -0.103 33.969 25.656 1 97.88 82 ALA A CA 1
ATOM 586 C C . ALA A 1 82 ? -0.175 35.438 26.062 1 97.88 82 ALA A C 1
ATOM 588 O O . ALA A 1 82 ? -1.162 36.094 25.781 1 97.88 82 ALA A O 1
ATOM 589 N N . PRO A 1 83 ? 0.927 35.969 26.609 1 96.75 83 PRO A N 1
ATOM 590 C CA . PRO A 1 83 ? 0.827 37.375 27.078 1 96.75 83 PRO A CA 1
ATOM 591 C C . PRO A 1 83 ? 0.619 38.375 25.938 1 96.75 83 PRO A C 1
ATOM 593 O O . PRO A 1 83 ? 0.168 39.5 26.172 1 96.75 83 PRO A O 1
ATOM 596 N N . ALA A 1 84 ? 0.896 37.906 24.766 1 98 84 ALA A N 1
ATOM 597 C CA . ALA A 1 84 ? 0.869 38.844 23.656 1 98 84 ALA A CA 1
ATOM 598 C C . ALA A 1 84 ? -0.302 38.562 22.719 1 98 84 ALA A C 1
ATOM 600 O O . ALA A 1 84 ? -0.511 39.281 21.734 1 98 84 ALA A O 1
ATOM 601 N N . LEU A 1 85 ? -1.073 37.594 23.047 1 98.31 85 LEU A N 1
ATOM 602 C CA . LEU A 1 85 ? -2.195 37.25 22.188 1 98.31 85 LEU A CA 1
ATOM 603 C C . LEU A 1 85 ? -3.311 38.281 22.281 1 98.31 85 LEU A C 1
ATOM 605 O O . LEU A 1 85 ? -3.605 38.781 23.375 1 98.31 85 LEU A O 1
ATOM 609 N N . ARG A 1 86 ? -3.857 38.656 21.172 1 97 86 ARG A N 1
ATOM 610 C CA . ARG A 1 86 ? -4.988 39.562 21.125 1 97 86 ARG A CA 1
ATOM 611 C C . ARG A 1 86 ? -6.289 38.812 20.859 1 97 86 ARG A C 1
ATOM 613 O O . ARG A 1 86 ? -6.398 38.094 19.875 1 97 86 ARG A O 1
ATOM 620 N N . PRO A 1 87 ? -7.266 39 21.719 1 97 87 PRO A N 1
ATOM 621 C CA . PRO A 1 87 ? -8.57 38.438 21.391 1 97 87 PRO A CA 1
ATOM 622 C C . PRO A 1 87 ? -9.055 38.812 20 1 97 87 PRO A C 1
ATOM 624 O O . PRO A 1 87 ? -8.852 39.938 19.562 1 97 87 PRO A O 1
ATOM 627 N N . GLY A 1 88 ? -9.602 37.844 19.344 1 98 88 GLY A N 1
ATOM 628 C CA . GLY A 1 88 ? -10.102 38.094 18 1 98 88 GLY A CA 1
ATOM 629 C C . GLY A 1 88 ? -9.125 37.656 16.906 1 98 88 GLY A C 1
ATOM 630 O O . GLY A 1 88 ? -9.508 37.531 15.742 1 98 88 GLY A O 1
ATOM 631 N N . ALA A 1 89 ? -7.859 37.5 17.281 1 98.5 89 ALA A N 1
ATOM 632 C CA . ALA A 1 89 ? -6.898 37 16.297 1 98.5 89 ALA A CA 1
ATOM 633 C C . ALA A 1 89 ? -7.277 35.594 15.805 1 98.5 89 ALA A C 1
ATOM 635 O O . ALA A 1 89 ? -7.773 34.781 16.578 1 98.5 89 ALA A O 1
ATOM 636 N N . MET A 1 90 ? -7.047 35.375 14.523 1 98.81 90 MET A N 1
ATOM 637 C CA . MET A 1 90 ? -7.293 34.062 13.961 1 98.81 90 MET A CA 1
ATOM 638 C C . MET A 1 90 ? -6.078 33.156 14.133 1 98.81 90 MET A C 1
ATOM 640 O O . MET A 1 90 ? -4.953 33.562 13.852 1 98.81 90 MET A O 1
ATOM 644 N N . TRP A 1 91 ? -6.355 32 14.695 1 98.94 91 TRP A N 1
ATOM 645 C CA . TRP A 1 91 ? -5.305 31.016 14.859 1 98.94 91 TRP A CA 1
ATOM 646 C C . TRP A 1 91 ? -5.496 29.859 13.883 1 98.94 91 TRP A C 1
ATOM 648 O O . TRP A 1 91 ? -6.422 29.062 14.039 1 98.94 91 TRP A O 1
ATOM 658 N N . VAL A 1 92 ? -4.598 29.812 12.859 1 98.94 92 VAL A N 1
ATOM 659 C CA . VAL A 1 92 ? -4.547 28.734 11.883 1 98.94 92 VAL A CA 1
ATOM 660 C C . VAL A 1 92 ? -3.574 27.656 12.359 1 98.94 92 VAL A C 1
ATOM 662 O O . VAL A 1 92 ? -2.363 27.766 12.164 1 98.94 92 VAL A O 1
ATOM 665 N N . GLN A 1 93 ? -4.129 26.656 12.977 1 98.94 93 GLN A N 1
ATOM 666 C CA . GLN A 1 93 ? -3.32 25.547 13.492 1 98.94 93 GLN A CA 1
ATOM 667 C C . GLN A 1 93 ? -3.1 24.484 12.422 1 98.94 93 GLN A C 1
ATOM 669 O O . GLN A 1 93 ? -4.008 23.703 12.109 1 98.94 93 GLN A O 1
ATOM 674 N N . SER A 1 94 ? -1.809 24.422 11.906 1 98.88 94 SER A N 1
ATOM 675 C CA . SER A 1 94 ? -1.565 23.594 10.734 1 98.88 94 SER A CA 1
ATOM 676 C C . SER A 1 94 ? -0.656 22.422 11.07 1 98.88 94 SER A C 1
ATOM 678 O O . SER A 1 94 ? -0.463 21.516 10.242 1 98.88 94 SER A O 1
ATOM 680 N N . THR A 1 95 ? -0.106 22.391 12.258 1 98.75 95 THR A N 1
ATOM 681 C CA . THR A 1 95 ? 0.709 21.266 12.695 1 98.75 95 THR A CA 1
ATOM 682 C C . THR A 1 95 ? -0.115 19.984 12.734 1 98.75 95 THR A C 1
ATOM 684 O O . THR A 1 95 ? -1.276 20 13.141 1 98.75 95 THR A O 1
ATOM 687 N N . THR A 1 96 ? 0.492 18.906 12.281 1 98.44 96 THR A N 1
ATOM 688 C CA . THR A 1 96 ? -0.157 17.609 12.445 1 98.44 96 THR A CA 1
ATOM 689 C C . THR A 1 96 ? -0.119 17.172 13.906 1 98.44 96 THR A C 1
ATOM 691 O O . THR A 1 96 ? 0.957 16.922 14.461 1 98.44 96 THR A O 1
ATOM 694 N N . VAL A 1 97 ? -1.297 17.125 14.57 1 98.62 97 VAL A N 1
ATOM 695 C CA . VAL A 1 97 ? -1.387 16.844 16 1 98.62 97 VAL A CA 1
ATOM 696 C C . VAL A 1 97 ? -2.42 15.742 16.234 1 98.62 97 VAL A C 1
ATOM 698 O O . VAL A 1 97 ? -3.104 15.305 15.305 1 98.62 97 VAL A O 1
ATOM 701 N N . SER A 1 98 ? -2.496 15.234 17.484 1 98.5 98 SER A N 1
ATOM 702 C CA . SER A 1 98 ? -3.502 14.242 17.859 1 98.5 98 SER A CA 1
ATOM 703 C C . SER A 1 98 ? -4.879 14.875 18 1 98.5 98 SER A C 1
ATOM 705 O O . SER A 1 98 ? -4.992 16.094 18.125 1 98.5 98 SER A O 1
ATOM 707 N N . LEU A 1 99 ? -5.891 14.062 17.969 1 97.81 99 LEU A N 1
ATOM 708 C CA . LEU A 1 99 ? -7.25 14.539 18.188 1 97.81 99 LEU A CA 1
ATOM 709 C C . LEU A 1 99 ? -7.395 15.117 19.594 1 97.81 99 LEU A C 1
ATOM 711 O O . LEU A 1 99 ? -8.094 16.109 19.797 1 97.81 99 LEU A O 1
ATOM 715 N N . GLU A 1 100 ? -6.777 14.523 20.516 1 97.75 100 GLU A N 1
ATOM 716 C CA . GLU A 1 100 ? -6.762 15.055 21.875 1 97.75 100 GLU A CA 1
ATOM 717 C C . GLU A 1 100 ? -6.129 16.438 21.922 1 97.75 100 GLU A C 1
ATOM 719 O O . GLU A 1 100 ? -6.648 17.344 22.562 1 97.75 100 GLU A O 1
ATOM 724 N N . ALA A 1 101 ? -5.059 16.578 21.234 1 98.31 101 ALA A N 1
ATOM 725 C CA . ALA A 1 101 ? -4.379 17.859 21.188 1 98.31 101 ALA A CA 1
ATOM 726 C C . ALA A 1 101 ? -5.285 18.938 20.609 1 98.31 101 ALA A C 1
ATOM 728 O O . ALA A 1 101 ? -5.301 20.078 21.094 1 98.31 101 ALA A O 1
ATOM 729 N N . ILE A 1 102 ? -6.07 18.609 19.562 1 98.06 102 ILE A N 1
ATOM 730 C CA . ILE A 1 102 ? -6.957 19.594 18.953 1 98.06 102 ILE A CA 1
ATOM 731 C C . ILE A 1 102 ? -7.973 20.094 19.969 1 98.06 102 ILE A C 1
ATOM 733 O O . ILE A 1 102 ? -8.242 21.297 20.047 1 98.06 102 ILE A O 1
ATOM 737 N N . SER A 1 103 ? -8.484 19.234 20.734 1 97.62 103 SER A N 1
ATOM 738 C CA . SER A 1 103 ? -9.43 19.609 21.781 1 97.62 103 SER A CA 1
ATOM 739 C C . SER A 1 103 ? -8.789 20.547 22.797 1 97.62 103 SER A C 1
ATOM 741 O O . SER A 1 103 ? -9.391 21.547 23.188 1 97.62 103 SER A O 1
ATOM 743 N N . GLU A 1 104 ? -7.633 20.219 23.203 1 98.38 104 GLU A N 1
ATOM 744 C CA . GLU A 1 104 ? -6.906 21.047 24.156 1 98.38 104 GLU A CA 1
ATOM 745 C C . GLU A 1 104 ? -6.594 22.422 23.562 1 98.38 104 GLU A C 1
ATOM 747 O O . GLU A 1 104 ? -6.742 23.438 24.25 1 98.38 104 GLU A O 1
ATOM 752 N N . LEU A 1 105 ? -6.172 22.422 22.359 1 98.69 105 LEU A N 1
ATOM 753 C CA . LEU A 1 105 ? -5.836 23.672 21.703 1 98.69 105 LEU A CA 1
ATOM 754 C C . LEU A 1 105 ? -7.078 24.531 21.516 1 98.69 105 LEU A C 1
ATOM 756 O O . LEU A 1 105 ? -7.008 25.766 21.609 1 98.69 105 LEU A O 1
ATOM 760 N N . ALA A 1 106 ? -8.18 23.906 21.25 1 98.62 106 ALA A N 1
ATOM 761 C CA . ALA A 1 106 ? -9.438 24.641 21.156 1 98.62 106 ALA A CA 1
ATOM 762 C C . ALA A 1 106 ? -9.797 25.297 22.484 1 98.62 106 ALA A C 1
ATOM 764 O O . ALA A 1 106 ? -10.273 26.438 22.531 1 98.62 106 ALA A O 1
ATOM 765 N N . GLY A 1 107 ? -9.648 24.547 23.547 1 98.5 107 GLY A N 1
ATOM 766 C CA . GLY A 1 107 ? -9.852 25.125 24.875 1 98.5 107 GLY A CA 1
ATOM 767 C C . GLY A 1 107 ? -8.977 26.344 25.125 1 98.5 107 GLY A C 1
ATOM 768 O O . GLY A 1 107 ? -9.461 27.359 25.625 1 98.5 107 GLY A O 1
ATOM 769 N N . PHE A 1 108 ? -7.723 26.219 24.812 1 98.62 108 PHE A N 1
ATOM 770 C CA . PHE A 1 108 ? -6.793 27.328 24.953 1 98.62 108 PHE A CA 1
ATOM 771 C C . PHE A 1 108 ? -7.258 28.531 24.141 1 98.62 108 PHE A C 1
ATOM 773 O O . PHE A 1 108 ? -7.242 29.656 24.625 1 98.62 108 PHE A O 1
ATOM 780 N N . ALA A 1 109 ? -7.625 28.297 22.875 1 98.69 109 ALA A N 1
ATOM 781 C CA . ALA A 1 109 ? -8.109 29.359 22.016 1 98.69 109 ALA A CA 1
ATOM 782 C C . ALA A 1 109 ? -9.297 30.078 22.641 1 98.69 109 ALA A C 1
ATOM 784 O O . ALA A 1 109 ? -9.367 31.312 22.625 1 98.69 109 ALA A O 1
ATOM 785 N N . ALA A 1 110 ? -10.211 29.344 23.141 1 98.25 110 ALA A N 1
ATOM 786 C CA . ALA A 1 110 ? -11.398 29.906 23.781 1 98.25 110 ALA A CA 1
ATOM 787 C C . ALA A 1 110 ? -11.016 30.766 24.984 1 98.25 110 ALA A C 1
ATOM 789 O O . ALA A 1 110 ? -11.531 31.875 25.156 1 98.25 110 ALA A O 1
ATOM 790 N N . GLU A 1 111 ? -10.109 30.234 25.781 1 98.31 111 GLU A N 1
ATOM 791 C CA . GLU A 1 111 ? -9.656 30.953 26.969 1 98.31 111 GLU A CA 1
ATOM 792 C C . GLU A 1 111 ? -9.047 32.312 26.609 1 98.31 111 GLU A C 1
ATOM 794 O O . GLU A 1 111 ? -9.156 33.25 27.375 1 98.31 111 GLU A O 1
ATOM 799 N N . HIS A 1 112 ? -8.477 32.375 25.5 1 98.19 112 HIS A N 1
ATOM 800 C CA . HIS A 1 112 ? -7.75 33.594 25.141 1 98.19 112 HIS A CA 1
ATOM 801 C C . HIS A 1 112 ? -8.492 34.375 24.062 1 98.19 112 HIS A C 1
ATOM 803 O O . HIS A 1 112 ? -7.965 35.375 23.531 1 98.19 112 HIS A O 1
ATOM 809 N N . GLY A 1 113 ? -9.703 33.938 23.688 1 98.12 113 GLY A N 1
ATOM 810 C CA . GLY A 1 113 ? -10.555 34.625 22.734 1 98.12 113 GLY A CA 1
ATOM 811 C C . GLY A 1 113 ? -10.039 34.562 21.312 1 98.12 113 GLY A C 1
ATOM 812 O O . GLY A 1 113 ? -10.258 35.5 20.531 1 98.12 113 GLY A O 1
ATOM 813 N N . LEU A 1 114 ? -9.312 33.562 20.969 1 98.75 114 LEU A N 1
ATOM 814 C CA . LEU A 1 114 ? -8.828 33.375 19.609 1 98.75 114 LEU A CA 1
ATOM 815 C C . LEU A 1 114 ? -9.867 32.688 18.75 1 98.75 114 LEU A C 1
ATOM 817 O O . LEU A 1 114 ? -10.688 31.906 19.266 1 98.75 114 LEU A O 1
ATOM 821 N N . ILE A 1 115 ? -9.875 32.969 17.469 1 98.75 115 ILE A N 1
ATOM 822 C CA . ILE A 1 115 ? -10.68 32.25 16.484 1 98.75 115 ILE A CA 1
ATOM 823 C C . ILE A 1 115 ? -9.859 31.109 15.867 1 98.75 115 ILE A C 1
ATOM 825 O O . ILE A 1 115 ? -9.008 31.359 15.008 1 98.75 115 ILE A O 1
ATOM 829 N N . LEU A 1 116 ? -10.156 29.906 16.297 1 98.88 116 LEU A N 1
ATOM 830 C CA . LEU A 1 116 ? -9.312 28.766 15.945 1 98.88 116 LEU A CA 1
ATOM 831 C C . LEU A 1 116 ? -9.797 28.109 14.656 1 98.88 116 LEU A C 1
ATOM 833 O O . LEU A 1 116 ? -11 27.906 14.469 1 98.88 116 LEU A O 1
ATOM 837 N N . PHE A 1 117 ? -8.812 27.844 13.742 1 98.88 117 PHE A N 1
ATOM 838 C CA . PHE A 1 117 ? -9 26.969 12.594 1 98.88 117 PHE A CA 1
ATOM 839 C C . PHE A 1 117 ? -8.109 25.734 12.711 1 98.88 117 PHE A C 1
ATOM 841 O O . PHE A 1 117 ? -6.898 25.844 12.891 1 98.88 117 PHE A O 1
ATOM 848 N N . ASP A 1 118 ? -8.719 24.516 12.758 1 98.88 118 ASP A N 1
ATOM 849 C CA . ASP A 1 118 ? -8 23.281 12.492 1 98.88 118 ASP A CA 1
ATOM 850 C C . ASP A 1 118 ? -7.691 23.141 11 1 98.88 118 ASP A C 1
ATOM 852 O O . ASP A 1 118 ? -8.578 22.812 10.203 1 98.88 118 ASP A O 1
ATOM 856 N N . ALA A 1 119 ? -6.355 23.375 10.625 1 98.88 119 ALA A N 1
ATOM 857 C CA . ALA A 1 119 ? -6.082 23.562 9.211 1 98.88 119 ALA A CA 1
ATOM 858 C C . ALA A 1 119 ? -4.793 22.859 8.797 1 98.88 119 ALA A C 1
ATOM 860 O O . ALA A 1 119 ? -3.896 23.484 8.219 1 98.88 119 ALA A O 1
ATOM 861 N N . PRO A 1 120 ? -4.742 21.562 9.008 1 98.75 120 PRO A N 1
ATOM 862 C CA . PRO A 1 120 ? -3.584 20.844 8.461 1 98.75 120 PRO A CA 1
ATOM 863 C C . PRO A 1 120 ? -3.523 20.891 6.938 1 98.75 120 PRO A C 1
ATOM 865 O O . PRO A 1 120 ? -4.465 21.375 6.293 1 98.75 120 PRO A O 1
ATOM 868 N N . VAL A 1 121 ? -2.32 20.516 6.453 1 98.44 121 VAL A N 1
ATOM 869 C CA . VAL A 1 121 ? -2.117 20.672 5.016 1 98.44 121 VAL A CA 1
ATOM 870 C C . VAL A 1 121 ? -1.65 19.328 4.426 1 98.44 121 VAL A C 1
ATOM 872 O O . VAL A 1 121 ? -1.127 18.484 5.141 1 98.44 121 VAL A O 1
ATOM 875 N N . LEU A 1 122 ? -1.978 19.125 3.184 1 97.69 122 LEU A N 1
ATOM 876 C CA . LEU A 1 122 ? -1.438 18.031 2.373 1 97.69 122 LEU A CA 1
ATOM 877 C C . LEU A 1 122 ? -0.52 18.578 1.281 1 97.69 122 LEU A C 1
ATOM 879 O O . LEU A 1 122 ? -0.813 19.609 0.672 1 97.69 122 LEU A O 1
ATOM 883 N N . GLY A 1 123 ? 0.52 17.906 1.062 1 94.06 123 GLY A N 1
ATOM 884 C CA . GLY A 1 123 ? 1.578 18.281 0.14 1 94.06 123 GLY A CA 1
ATOM 885 C C . GLY A 1 123 ? 2.959 18.234 0.767 1 94.06 123 GLY A C 1
ATOM 886 O O . GLY A 1 123 ? 3.117 18.531 1.954 1 94.06 123 GLY A O 1
ATOM 887 N N . THR A 1 124 ? 3.986 17.844 -0.092 1 91.38 124 THR A N 1
ATOM 888 C CA . THR A 1 124 ? 5.363 17.812 0.394 1 91.38 124 THR A CA 1
ATOM 889 C C . THR A 1 124 ? 6.082 19.109 0.079 1 91.38 124 THR A C 1
ATOM 891 O O . THR A 1 124 ? 5.449 20.156 -0.079 1 91.38 124 THR A O 1
ATOM 894 N N . ARG A 1 125 ? 7.352 19.094 0.107 1 92.94 125 ARG A N 1
ATOM 895 C CA . ARG A 1 125 ? 8.188 20.297 0.035 1 92.94 125 ARG A CA 1
ATOM 896 C C . ARG A 1 125 ? 7.898 21.078 -1.239 1 92.94 125 ARG A C 1
ATOM 898 O O . ARG A 1 125 ? 7.633 22.281 -1.185 1 92.94 125 ARG A O 1
ATOM 905 N N . GLN A 1 126 ? 7.809 20.422 -2.355 1 92.56 126 GLN A N 1
ATOM 906 C CA . GLN A 1 126 ? 7.711 21.141 -3.619 1 92.56 126 GLN A CA 1
ATOM 907 C C . GLN A 1 126 ? 6.371 21.859 -3.744 1 92.56 126 GLN A C 1
ATOM 909 O O . GLN A 1 126 ? 6.324 23.062 -4.004 1 92.56 126 GLN A O 1
ATOM 914 N N . PRO A 1 127 ? 5.285 21.172 -3.467 1 94.5 127 PRO A N 1
ATOM 915 C CA . PRO A 1 127 ? 4.012 21.891 -3.48 1 94.5 127 PRO A CA 1
ATOM 916 C C . PRO A 1 127 ? 3.969 23.016 -2.453 1 94.5 127 PRO A C 1
ATOM 918 O O . PRO A 1 127 ? 3.363 24.062 -2.705 1 94.5 127 PRO A O 1
ATOM 921 N N . ALA A 1 128 ? 4.527 22.828 -1.293 1 96.75 128 ALA A N 1
ATOM 922 C CA . ALA A 1 128 ? 4.562 23.875 -0.271 1 96.75 128 ALA A CA 1
ATOM 923 C C . ALA A 1 128 ? 5.316 25.109 -0.77 1 96.75 128 ALA A C 1
ATOM 925 O O . ALA A 1 128 ? 4.84 26.234 -0.625 1 96.75 128 ALA A O 1
ATOM 926 N N . GLU A 1 129 ? 6.457 24.875 -1.379 1 97.19 129 GLU A N 1
ATOM 927 C CA . GLU A 1 129 ? 7.277 25.969 -1.89 1 97.19 129 GLU A CA 1
ATOM 928 C C . GLU A 1 129 ? 6.562 26.719 -3.012 1 97.19 129 GLU A C 1
ATOM 930 O O . GLU A 1 129 ? 6.742 27.922 -3.172 1 97.19 129 GLU A O 1
ATOM 935 N N . ALA A 1 130 ? 5.695 26.047 -3.727 1 97.44 130 ALA A N 1
ATOM 936 C CA . ALA A 1 130 ? 5.012 26.625 -4.879 1 97.44 130 ALA A CA 1
ATOM 937 C C . ALA A 1 130 ? 3.676 27.234 -4.469 1 97.44 130 ALA A C 1
ATOM 939 O O . ALA A 1 130 ? 2.965 27.797 -5.305 1 97.44 130 ALA A O 1
ATOM 940 N N . GLY A 1 131 ? 3.352 27.172 -3.201 1 98.06 131 GLY A N 1
ATOM 941 C CA . GLY A 1 131 ? 2.055 27.656 -2.76 1 98.06 131 GLY A CA 1
ATOM 942 C C . GLY A 1 131 ? 0.895 26.828 -3.297 1 98.06 131 GLY A C 1
ATOM 943 O O . GLY A 1 131 ? -0.156 27.391 -3.635 1 98.06 131 GLY A O 1
ATOM 944 N N . GLN A 1 132 ? 1.141 25.562 -3.43 1 97.5 132 GLN A N 1
ATOM 945 C CA . GLN A 1 132 ? 0.169 24.688 -4.078 1 97.5 132 GLN A CA 1
ATOM 946 C C . GLN A 1 132 ? -0.288 23.578 -3.133 1 97.5 132 GLN A C 1
ATOM 948 O O . GLN A 1 132 ? -0.607 22.469 -3.574 1 97.5 132 GLN A O 1
ATOM 953 N N . LEU A 1 133 ? -0.335 23.828 -1.794 1 98.19 133 LEU A N 1
ATOM 954 C CA . LEU A 1 133 ? -0.812 22.859 -0.813 1 98.19 133 LEU A CA 1
ATOM 955 C C . LEU A 1 133 ? -2.322 22.688 -0.915 1 98.19 133 LEU A C 1
ATOM 957 O O . LEU A 1 133 ? -3.014 23.531 -1.486 1 98.19 133 LEU A O 1
ATOM 961 N N . THR A 1 134 ? -2.762 21.578 -0.513 1 98.44 134 THR A N 1
ATOM 962 C CA . THR A 1 134 ? -4.168 21.438 -0.151 1 98.44 134 THR A CA 1
ATOM 963 C C . THR A 1 134 ? -4.375 21.703 1.335 1 98.44 134 THR A C 1
ATOM 965 O O . THR A 1 134 ? -3.797 21.031 2.184 1 98.44 134 THR A O 1
ATOM 968 N N . VAL A 1 135 ? -5.164 22.688 1.603 1 98.75 135 VAL A N 1
ATOM 969 C CA . VAL A 1 135 ? -5.461 23.016 2.994 1 98.75 135 VAL A CA 1
ATOM 970 C C . VAL A 1 135 ? -6.773 22.359 3.412 1 98.75 135 VAL A C 1
ATOM 972 O O . VAL A 1 135 ? -7.785 22.484 2.721 1 98.75 135 VAL A O 1
ATOM 975 N N . LEU A 1 136 ? -6.738 21.562 4.457 1 98.88 136 LEU A N 1
ATOM 976 C CA . LEU A 1 136 ? -7.957 21.172 5.152 1 98.88 136 LEU A CA 1
ATOM 977 C C . LEU A 1 136 ? -8.305 22.172 6.25 1 98.88 136 LEU A C 1
ATOM 979 O O . LEU A 1 136 ? -7.426 22.609 7 1 98.88 136 LEU A O 1
ATOM 983 N N . ALA A 1 137 ? -9.617 22.516 6.332 1 98.81 137 ALA A N 1
ATOM 984 C CA . ALA A 1 137 ? -9.906 23.547 7.316 1 98.81 137 ALA A CA 1
ATOM 985 C C . ALA A 1 137 ? -11.258 23.312 7.977 1 98.81 137 ALA A C 1
ATOM 987 O O . ALA A 1 137 ? -12.234 22.969 7.305 1 98.81 137 ALA A O 1
ATOM 988 N N . ALA A 1 138 ? -11.242 23.422 9.258 1 98.81 138 ALA A N 1
ATOM 989 C CA . ALA A 1 138 ? -12.453 23.516 10.07 1 98.81 138 ALA A CA 1
ATOM 990 C C . ALA A 1 138 ? -12.391 24.703 11.023 1 98.81 138 ALA A C 1
ATOM 992 O O . ALA A 1 138 ? -11.367 24.922 11.672 1 98.81 138 ALA A O 1
ATOM 993 N N . GLY A 1 139 ? -13.352 25.516 11.078 1 98.5 139 GLY A N 1
ATOM 994 C CA . GLY A 1 139 ? -13.461 26.688 11.922 1 98.5 139 GLY A CA 1
ATOM 995 C C . GLY A 1 139 ? -14.727 27.484 11.672 1 98.5 139 GLY A C 1
ATOM 996 O O . GLY A 1 139 ? -15.539 27.125 10.82 1 98.5 139 GLY A O 1
ATOM 997 N N . PRO A 1 140 ? -14.953 28.516 12.414 1 98.19 140 PRO A N 1
ATOM 998 C CA . PRO A 1 140 ? -16.234 29.219 12.344 1 98.19 140 PRO A CA 1
ATOM 999 C C . PRO A 1 140 ? -16.484 29.844 10.969 1 98.19 140 PRO A C 1
ATOM 1001 O O . PRO A 1 140 ? -15.648 30.594 10.453 1 98.19 140 PRO A O 1
ATOM 1004 N N . ALA A 1 141 ? -17.703 29.609 10.438 1 97.62 141 ALA A N 1
ATOM 1005 C CA . ALA A 1 141 ? -18.078 30.016 9.086 1 97.62 141 ALA A CA 1
ATOM 1006 C C . ALA A 1 141 ? -17.969 31.531 8.938 1 97.62 141 ALA A C 1
ATOM 1008 O O . ALA A 1 141 ? -17.578 32.031 7.883 1 97.62 141 ALA A O 1
ATOM 1009 N N . GLY A 1 142 ? -18.281 32.25 9.93 1 97.69 142 GLY A N 1
ATOM 1010 C CA . GLY A 1 142 ? -18.312 33.688 9.867 1 97.69 142 GLY A CA 1
ATOM 1011 C C . GLY A 1 142 ? -16.953 34.312 9.703 1 97.69 142 GLY A C 1
ATOM 1012 O O . G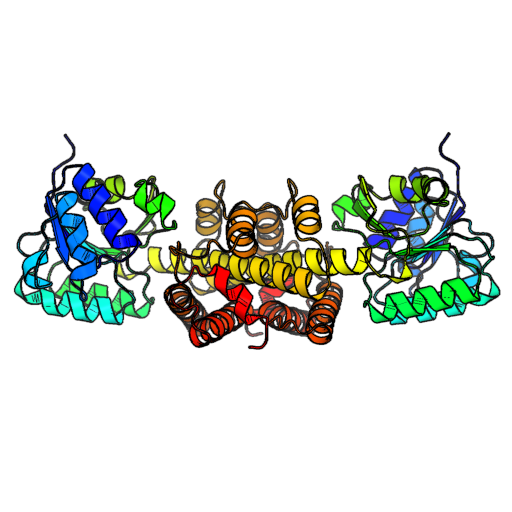LY A 1 142 ? -16.828 35.5 9.398 1 97.69 142 GLY A O 1
ATOM 1013 N N . HIS A 1 143 ? -15.883 33.531 9.812 1 97.75 143 HIS A N 1
ATOM 1014 C CA . HIS A 1 143 ? -14.539 34.062 9.742 1 97.75 143 HIS A CA 1
ATOM 1015 C C . HIS A 1 143 ? -13.773 33.5 8.547 1 97.75 143 HIS A C 1
ATOM 1017 O O . HIS A 1 143 ? -12.578 33.75 8.398 1 97.75 143 HIS A O 1
ATOM 1023 N N . ARG A 1 144 ? -14.453 32.781 7.66 1 97.75 144 ARG A N 1
ATOM 1024 C CA . ARG A 1 144 ? -13.805 32.125 6.52 1 97.75 144 ARG A CA 1
ATOM 1025 C C . ARG A 1 144 ? -13.25 33.156 5.547 1 97.75 144 ARG A C 1
ATOM 1027 O O . ARG A 1 144 ? -12.133 33.031 5.055 1 97.75 144 ARG A O 1
ATOM 1034 N N . ASP A 1 145 ? -14.016 34.219 5.324 1 97.31 145 ASP A N 1
ATOM 1035 C CA . ASP A 1 145 ? -13.555 35.25 4.414 1 97.31 145 ASP A CA 1
ATOM 1036 C C . ASP A 1 145 ? -12.305 35.938 4.961 1 97.31 145 ASP A C 1
ATOM 1038 O O . ASP A 1 145 ? -11.398 36.281 4.199 1 97.31 145 ASP A O 1
ATOM 1042 N N . ALA A 1 146 ? -12.305 36.125 6.262 1 97.62 146 ALA A N 1
ATOM 1043 C CA . ALA A 1 146 ? -11.211 36.875 6.887 1 97.62 146 ALA A CA 1
ATOM 1044 C C . ALA A 1 146 ? -9.906 36.062 6.816 1 97.62 146 ALA A C 1
ATOM 1046 O O . ALA A 1 146 ? -8.828 36.656 6.715 1 97.62 146 ALA A O 1
ATOM 1047 N N . VAL A 1 147 ? -10.016 34.75 6.812 1 98.25 147 VAL A N 1
ATOM 1048 C CA . VAL A 1 147 ? -8.805 33.938 6.852 1 98.25 147 VAL A CA 1
ATOM 1049 C C . VAL A 1 147 ? -8.414 33.5 5.438 1 98.25 147 VAL A C 1
ATOM 1051 O O . VAL A 1 147 ? -7.289 33.062 5.199 1 98.25 147 VAL A O 1
ATOM 1054 N N . ALA A 1 148 ? -9.25 33.625 4.406 1 98 148 ALA A N 1
ATOM 1055 C CA . ALA A 1 148 ? -9.102 33.125 3.045 1 98 148 ALA A CA 1
ATOM 1056 C C . ALA A 1 148 ? -7.801 33.625 2.414 1 98 148 ALA A C 1
ATOM 1058 O O . ALA A 1 148 ? -7.086 32.875 1.763 1 98 148 ALA A O 1
ATOM 1059 N N . PRO A 1 149 ? -7.398 34.938 2.648 1 98.5 149 PRO A N 1
ATOM 1060 C CA . PRO A 1 149 ? -6.164 35.406 2.01 1 98.5 149 PRO A CA 1
ATOM 1061 C C . PRO A 1 149 ? -4.938 34.594 2.455 1 98.5 149 PRO A C 1
ATOM 1063 O O . PRO A 1 149 ? -3.994 34.438 1.679 1 98.5 149 PRO A O 1
ATOM 1066 N N . VAL A 1 150 ? -4.969 34.094 3.67 1 98.75 150 VAL A N 1
ATOM 1067 C CA . VAL A 1 150 ? -3.844 33.344 4.203 1 98.75 150 VAL A CA 1
ATOM 1068 C C . VAL A 1 150 ? -3.859 31.922 3.621 1 98.75 150 VAL A C 1
ATOM 1070 O O . VAL A 1 150 ? -2.834 31.438 3.145 1 98.75 150 VAL A O 1
ATOM 1073 N N . LEU A 1 151 ? -5.027 31.328 3.604 1 98.81 151 LEU A N 1
ATOM 1074 C CA . LEU A 1 151 ? -5.152 29.969 3.066 1 98.81 151 LEU A CA 1
ATOM 1075 C C . LEU A 1 151 ? -4.848 29.953 1.573 1 98.81 151 LEU A C 1
ATOM 1077 O O . LEU A 1 151 ? -4.176 29.031 1.085 1 98.81 151 LEU A O 1
ATOM 1081 N N . ASP A 1 152 ? -5.246 31.016 0.812 1 98.31 152 ASP A N 1
ATOM 1082 C CA . ASP A 1 152 ? -5.039 31.109 -0.63 1 98.31 152 ASP A CA 1
ATOM 1083 C C . ASP A 1 152 ? -3.559 31.297 -0.961 1 98.31 152 ASP A C 1
ATOM 1085 O O . ASP A 1 152 ? -3.094 30.875 -2.02 1 98.31 152 ASP A O 1
ATOM 1089 N N . ALA A 1 153 ? -2.809 31.953 -0.033 1 98.5 153 ALA A N 1
ATOM 1090 C CA . ALA A 1 153 ? -1.392 32.219 -0.269 1 98.5 153 ALA A CA 1
ATOM 1091 C C . ALA A 1 153 ? -0.573 30.938 -0.2 1 98.5 153 ALA A C 1
ATOM 1093 O O . ALA A 1 153 ? 0.43 30.797 -0.903 1 98.5 153 ALA A O 1
ATOM 1094 N N . VAL A 1 154 ? -1.047 29.969 0.582 1 98.56 154 VAL A N 1
ATOM 1095 C CA . VAL A 1 154 ? -0.179 28.828 0.843 1 98.56 154 VAL A CA 1
ATOM 1096 C C . VAL A 1 154 ? -0.703 27.594 0.1 1 98.56 154 VAL A C 1
ATOM 1098 O O . VAL A 1 154 ? -0.007 26.578 -0.008 1 98.56 154 VAL A O 1
ATOM 1101 N N . GLY A 1 155 ? -1.914 27.688 -0.326 1 98.25 155 GLY A N 1
ATOM 1102 C CA . GLY A 1 155 ? -2.506 26.484 -0.912 1 98.25 155 GLY A CA 1
ATOM 1103 C C . GLY A 1 155 ? -3.189 26.75 -2.24 1 98.25 155 GLY A C 1
ATOM 1104 O O . GLY A 1 155 ? -3.613 27.875 -2.514 1 98.25 155 GLY A O 1
ATOM 1105 N N . ALA A 1 156 ? -3.309 25.656 -3.1 1 96.81 156 ALA A N 1
ATOM 1106 C CA . ALA A 1 156 ? -4.035 25.719 -4.367 1 96.81 156 ALA A CA 1
ATOM 1107 C C . ALA A 1 156 ? -5.531 25.516 -4.148 1 96.81 156 ALA A C 1
ATOM 1109 O O . ALA A 1 156 ? -6.344 25.938 -4.977 1 96.81 156 ALA A O 1
ATOM 1110 N N . ARG A 1 157 ? -5.852 24.859 -3.053 1 95.81 157 ARG A N 1
ATOM 1111 C CA . ARG A 1 157 ? -7.266 24.688 -2.727 1 95.81 157 ARG A CA 1
ATOM 1112 C C . ARG A 1 157 ? -7.461 24.484 -1.227 1 95.81 157 ARG A C 1
ATOM 1114 O O . ARG A 1 157 ? -6.559 24.016 -0.535 1 95.81 157 ARG A O 1
ATOM 1121 N N . THR A 1 158 ? -8.633 24.859 -0.704 1 98.5 158 THR A N 1
ATOM 1122 C CA . THR A 1 158 ? -9.062 24.656 0.676 1 98.5 158 THR A CA 1
ATOM 1123 C C . THR A 1 158 ? -10.305 23.781 0.735 1 98.5 158 THR A C 1
ATOM 1125 O O . THR A 1 158 ? -11.305 24.062 0.074 1 98.5 158 THR A O 1
ATOM 1128 N N . VAL A 1 159 ? -10.203 22.688 1.457 1 98.56 159 VAL A N 1
ATOM 1129 C CA . VAL A 1 159 ? -11.336 21.812 1.712 1 98.56 159 VAL A CA 1
ATOM 1130 C C . VAL A 1 159 ? -11.906 22.094 3.1 1 98.56 159 VAL A C 1
ATOM 1132 O O . VAL A 1 159 ? -11.281 21.781 4.113 1 98.56 159 VAL A O 1
ATOM 1135 N N . TRP A 1 160 ? -13.102 22.672 3.102 1 98.5 160 TRP A N 1
ATOM 1136 C CA . TRP A 1 160 ? -13.75 22.953 4.379 1 98.5 160 TRP A CA 1
ATOM 1137 C C . TRP A 1 160 ? -14.438 21.703 4.922 1 98.5 160 TRP A C 1
ATOM 1139 O O . TRP A 1 160 ? -15.289 21.109 4.254 1 98.5 160 TRP A O 1
ATOM 1149 N N . THR A 1 161 ? -14.031 21.328 6.16 1 98.38 161 THR A N 1
ATOM 1150 C CA . THR A 1 161 ? -14.477 20.047 6.707 1 98.38 161 THR A CA 1
ATOM 1151 C C . THR A 1 161 ? -15.469 20.266 7.848 1 98.38 161 THR A C 1
ATOM 1153 O O . THR A 1 161 ? -16.062 19.312 8.352 1 98.38 161 THR A O 1
ATOM 1156 N N . GLY A 1 162 ? -15.641 21.422 8.32 1 98.06 162 GLY A N 1
ATOM 1157 C CA . GLY A 1 162 ? -16.578 21.719 9.406 1 98.06 162 GLY A CA 1
ATOM 1158 C C . GLY A 1 162 ? -16.516 23.156 9.867 1 98.06 162 GLY A C 1
ATOM 1159 O O . GLY A 1 162 ? -15.656 23.938 9.422 1 98.06 162 GLY A O 1
ATOM 1160 N N . GLU A 1 163 ? -17.438 23.5 10.781 1 98.31 163 GLU A N 1
ATOM 1161 C CA . GLU A 1 163 ? -17.547 24.875 11.242 1 98.31 163 GLU A CA 1
ATOM 1162 C C . GLU A 1 163 ? -17.031 25.016 12.68 1 98.31 163 GLU A C 1
ATOM 1164 O O . GLU A 1 163 ? -17.141 26.094 13.273 1 98.31 163 GLU A O 1
ATOM 1169 N N . ASP A 1 164 ? -16.516 23.953 13.18 1 97.75 164 ASP A N 1
ATOM 1170 C CA . ASP A 1 164 ? -15.984 23.953 14.539 1 97.75 164 ASP A CA 1
ATOM 1171 C C . ASP A 1 164 ? -14.641 23.234 14.594 1 97.75 164 ASP A C 1
ATOM 1173 O O . ASP A 1 164 ? -14.586 22 14.445 1 97.75 164 ASP A O 1
ATOM 1177 N N . ALA A 1 165 ? -13.594 24.016 14.867 1 97.56 165 ALA A N 1
ATOM 1178 C CA . ALA A 1 165 ? -12.234 23.469 14.906 1 97.56 165 ALA A CA 1
ATOM 1179 C C . ALA A 1 165 ? -12.102 22.406 16 1 97.56 165 ALA A C 1
ATOM 1181 O O . ALA A 1 165 ? -11.312 21.469 15.867 1 97.56 165 ALA A O 1
ATOM 1182 N N . ALA A 1 166 ? -12.883 22.516 17.016 1 97.56 166 ALA A N 1
ATOM 1183 C CA . ALA A 1 166 ? -12.75 21.656 18.188 1 97.56 166 ALA A CA 1
ATOM 1184 C C . ALA A 1 166 ? -13.133 20.219 17.859 1 97.56 166 ALA A C 1
ATOM 1186 O O . ALA A 1 166 ? -12.758 19.297 18.578 1 97.56 166 ALA A O 1
ATOM 1187 N N . THR A 1 167 ? -13.883 20.016 16.797 1 97.19 167 THR A N 1
ATOM 1188 C CA . THR A 1 167 ? -14.312 18.688 16.406 1 97.19 167 THR A CA 1
ATOM 1189 C C . THR A 1 167 ? -13.148 17.891 15.805 1 97.19 167 THR A C 1
ATOM 1191 O O . THR A 1 167 ? -13.195 16.656 15.734 1 97.19 167 THR A O 1
ATOM 1194 N N . GLY A 1 168 ? -12.133 18.594 15.367 1 98.44 168 GLY A N 1
ATOM 1195 C CA . GLY A 1 168 ? -10.977 17.953 14.758 1 98.44 168 GLY A CA 1
ATOM 1196 C C . GLY A 1 168 ? -11.289 17.328 13.414 1 98.44 168 GLY A C 1
ATOM 1197 O O . GLY A 1 168 ? -10.641 16.359 13.016 1 98.44 168 GLY A O 1
ATOM 1198 N N . ALA A 1 169 ? -12.32 17.891 12.711 1 98.38 169 ALA A N 1
ATOM 1199 C CA . ALA A 1 169 ? -12.758 17.266 11.453 1 98.38 169 ALA A CA 1
ATOM 1200 C C . ALA A 1 169 ? -11.625 17.266 10.43 1 98.38 169 ALA A C 1
ATOM 1202 O O . ALA A 1 169 ? -11.43 16.266 9.727 1 98.38 169 ALA A O 1
ATOM 1203 N N . SER A 1 170 ? -10.852 18.328 10.328 1 98.75 170 SER A N 1
ATOM 1204 C CA . SER A 1 170 ? -9.742 18.406 9.383 1 98.75 170 SER A CA 1
ATOM 1205 C C . SER A 1 170 ? -8.609 17.469 9.781 1 98.75 170 SER A C 1
ATOM 1207 O O . SER A 1 170 ? -8.023 16.797 8.938 1 98.75 170 SER A O 1
ATOM 1209 N N . THR A 1 171 ? -8.312 17.453 11.07 1 98.81 171 THR A N 1
ATOM 1210 C CA . THR A 1 171 ? -7.262 16.594 11.586 1 98.81 171 THR A CA 1
ATOM 1211 C C . THR A 1 171 ? -7.609 15.125 11.336 1 98.81 171 THR A C 1
ATOM 1213 O O . THR A 1 171 ? -6.754 14.336 10.938 1 98.81 171 THR A O 1
ATOM 1216 N N . ARG A 1 172 ? -8.891 14.742 11.586 1 98.81 172 ARG A N 1
ATOM 1217 C CA . ARG A 1 172 ? -9.336 13.383 11.328 1 98.81 172 ARG A CA 1
ATOM 1218 C C . ARG A 1 172 ? -9.109 13 9.867 1 98.81 172 ARG A C 1
ATOM 1220 O O . ARG A 1 172 ? -8.547 11.938 9.586 1 98.81 172 ARG A O 1
ATOM 1227 N N . LEU A 1 173 ? -9.5 13.859 8.945 1 98.81 173 LEU A N 1
ATOM 1228 C CA . LEU A 1 173 ? -9.32 13.602 7.516 1 98.81 173 LEU A CA 1
ATOM 1229 C C . LEU A 1 173 ? -7.844 13.547 7.148 1 98.81 173 LEU A C 1
ATOM 1231 O O . LEU A 1 173 ? -7.426 12.703 6.355 1 98.81 173 LEU A O 1
ATOM 1235 N N . LYS A 1 174 ? -7.035 14.398 7.711 1 98.69 174 LYS A N 1
ATOM 1236 C CA . LYS A 1 174 ? -5.59 14.406 7.488 1 98.69 174 LYS A CA 1
ATOM 1237 C C . LYS A 1 174 ? -4.961 13.078 7.902 1 98.69 174 LYS A C 1
ATOM 1239 O O . LYS A 1 174 ? -4.121 12.531 7.184 1 98.69 174 LYS A O 1
ATOM 1244 N N . LEU A 1 175 ? -5.332 12.633 9.062 1 98.88 175 LEU A N 1
ATOM 1245 C CA . LEU A 1 175 ? -4.758 11.383 9.555 1 98.88 175 LEU A CA 1
ATOM 1246 C C . LEU A 1 175 ? -5.102 10.227 8.625 1 98.88 175 LEU A C 1
ATOM 1248 O O . LEU A 1 175 ? -4.266 9.352 8.375 1 98.88 175 LEU A O 1
ATOM 1252 N N . VAL A 1 176 ? -6.332 10.188 8.078 1 98.94 176 VAL A N 1
ATOM 1253 C CA . VAL A 1 176 ? -6.73 9.164 7.117 1 98.94 176 VAL A CA 1
ATOM 1254 C C . VAL A 1 176 ? -5.875 9.273 5.859 1 98.94 176 VAL A C 1
ATOM 1256 O O . VAL A 1 176 ? -5.305 8.281 5.395 1 98.94 176 VAL A O 1
ATOM 1259 N N . ALA A 1 177 ? -5.699 10.492 5.344 1 98.69 177 ALA A N 1
ATOM 1260 C CA . ALA A 1 177 ? -4.902 10.711 4.141 1 98.69 177 ALA A CA 1
ATOM 1261 C C . ALA A 1 177 ? -3.445 10.328 4.371 1 98.69 177 ALA A C 1
ATOM 1263 O O . ALA A 1 177 ? -2.83 9.664 3.527 1 98.69 177 ALA A O 1
ATOM 1264 N N . ASN A 1 178 ? -2.914 10.688 5.52 1 98.62 178 ASN A N 1
ATOM 1265 C CA . ASN A 1 178 ? -1.521 10.383 5.828 1 98.62 178 ASN A CA 1
ATOM 1266 C C . ASN A 1 178 ? -1.297 8.883 5.992 1 98.62 178 ASN A C 1
ATOM 1268 O O . ASN A 1 178 ? -0.215 8.375 5.691 1 98.62 178 ASN A O 1
ATOM 1272 N N . SER A 1 179 ? -2.318 8.203 6.496 1 98.88 179 SER A N 1
ATOM 1273 C CA . SER A 1 179 ? -2.166 6.758 6.629 1 98.88 179 SER A CA 1
ATOM 1274 C C . SER A 1 179 ? -1.912 6.102 5.273 1 98.88 179 SER A C 1
ATOM 1276 O O . SER A 1 179 ? -1.101 5.18 5.168 1 98.88 179 SER A O 1
ATOM 1278 N N . TRP A 1 180 ? -2.566 6.621 4.215 1 98.88 180 TRP A N 1
ATOM 1279 C CA . TRP A 1 180 ? -2.383 6.129 2.854 1 98.88 180 TRP A CA 1
ATOM 1280 C C . TRP A 1 180 ? -1.01 6.516 2.314 1 98.88 180 TRP A C 1
ATOM 1282 O O . TRP A 1 180 ? -0.312 5.688 1.726 1 98.88 180 TRP A O 1
ATOM 1292 N N . VAL A 1 181 ? -0.542 7.699 2.637 1 98.31 181 VAL A N 1
ATOM 1293 C CA . VAL A 1 181 ? 0.765 8.18 2.201 1 98.31 181 VAL A CA 1
ATOM 1294 C C . VAL A 1 181 ? 1.863 7.289 2.775 1 98.31 181 VAL A C 1
ATOM 1296 O O . VAL A 1 181 ? 2.777 6.879 2.057 1 98.31 181 VAL A O 1
ATOM 1299 N N . LEU A 1 182 ? 1.733 7.047 3.994 1 98.81 182 LEU A N 1
ATOM 1300 C CA . LEU A 1 182 ? 2.773 6.285 4.676 1 98.81 182 LEU A CA 1
ATOM 1301 C C . LEU A 1 182 ? 2.766 4.828 4.223 1 98.81 182 LEU A C 1
ATOM 1303 O O . LEU A 1 182 ? 3.826 4.227 4.043 1 98.81 182 LEU A O 1
ATOM 1307 N N . ALA A 1 183 ? 1.571 4.281 4.047 1 98.88 183 ALA A N 1
ATOM 1308 C CA . ALA A 1 183 ? 1.469 2.912 3.545 1 98.88 183 ALA A CA 1
ATOM 1309 C C . ALA A 1 183 ? 2.113 2.783 2.168 1 98.88 183 ALA A C 1
ATOM 1311 O O . ALA A 1 183 ? 2.867 1.841 1.912 1 98.88 183 ALA A O 1
ATOM 1312 N N . ALA A 1 184 ? 1.827 3.758 1.251 1 98.75 184 ALA A N 1
ATOM 1313 C CA . ALA A 1 184 ? 2.404 3.756 -0.09 1 98.75 184 ALA A CA 1
ATOM 1314 C C . ALA A 1 184 ? 3.926 3.871 -0.032 1 98.75 184 ALA A C 1
ATOM 1316 O O . ALA A 1 184 ? 4.633 3.207 -0.792 1 98.75 184 ALA A O 1
ATOM 1317 N N . THR A 1 185 ? 4.465 4.668 0.894 1 98.81 185 THR A N 1
ATOM 1318 C CA . THR A 1 185 ? 5.902 4.852 1.049 1 98.81 185 THR A CA 1
ATOM 1319 C C . THR A 1 185 ? 6.578 3.545 1.453 1 98.81 185 THR A C 1
ATOM 1321 O O . THR A 1 185 ? 7.559 3.129 0.834 1 98.81 185 THR A O 1
ATOM 1324 N N . HIS A 1 186 ? 6.016 2.945 2.475 1 98.94 186 HIS A N 1
ATOM 1325 C CA . HIS A 1 186 ? 6.609 1.704 2.959 1 98.94 186 HIS A CA 1
ATOM 1326 C C . HIS A 1 186 ? 6.477 0.589 1.927 1 98.94 186 HIS A C 1
ATOM 1328 O O . HIS A 1 186 ? 7.371 -0.25 1.794 1 98.94 186 HIS A O 1
ATOM 1334 N N . GLY A 1 187 ? 5.266 0.563 1.22 1 98.88 187 GLY A N 1
ATOM 1335 C CA . GLY A 1 187 ? 5.109 -0.41 0.151 1 98.88 187 GLY A CA 1
ATOM 1336 C C . GLY A 1 187 ? 6.172 -0.285 -0.928 1 98.88 187 GLY A C 1
ATOM 1337 O O . GLY A 1 187 ? 6.762 -1.283 -1.344 1 98.88 187 GLY A O 1
ATOM 1338 N N . ALA A 1 188 ? 6.457 0.928 -1.398 1 98.88 188 ALA A N 1
ATOM 1339 C CA . ALA A 1 188 ? 7.496 1.184 -2.395 1 98.88 188 ALA A CA 1
ATOM 1340 C C . ALA A 1 188 ? 8.867 0.774 -1.871 1 98.88 188 ALA A C 1
ATOM 1342 O O . ALA A 1 188 ? 9.633 0.112 -2.574 1 98.88 188 ALA A O 1
ATOM 1343 N N . ALA A 1 189 ? 9.188 1.146 -0.644 1 98.94 189 ALA A N 1
ATOM 1344 C CA . ALA A 1 189 ? 10.484 0.869 -0.041 1 98.94 189 ALA A CA 1
ATOM 1345 C C . ALA A 1 189 ? 10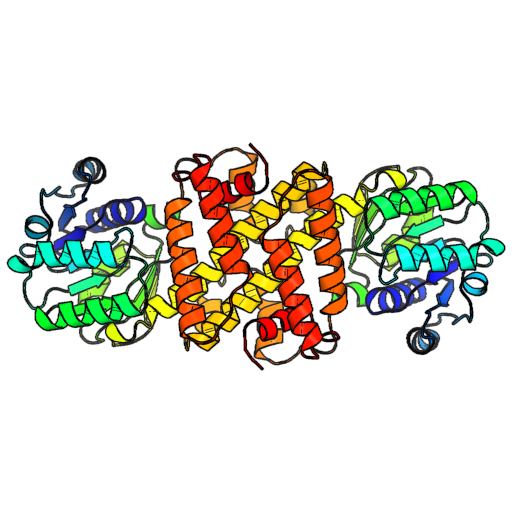.734 -0.633 0.063 1 98.94 189 ALA A C 1
ATOM 1347 O O . ALA A 1 189 ? 11.805 -1.119 -0.299 1 98.94 189 ALA A O 1
ATOM 1348 N N . GLU A 1 190 ? 9.711 -1.353 0.531 1 98.94 190 GLU A N 1
ATOM 1349 C CA . GLU A 1 190 ? 9.883 -2.795 0.691 1 98.94 190 GLU A CA 1
ATOM 1350 C C . GLU A 1 190 ? 9.945 -3.498 -0.662 1 98.94 190 GLU A C 1
ATOM 1352 O O . GLU A 1 190 ? 10.68 -4.473 -0.826 1 98.94 190 GLU A O 1
ATOM 1357 N N . ALA A 1 191 ? 9.109 -3.029 -1.651 1 98.94 191 ALA A N 1
ATOM 1358 C CA . ALA A 1 191 ? 9.188 -3.625 -2.982 1 98.94 191 ALA A CA 1
ATOM 1359 C C . ALA A 1 191 ? 10.594 -3.49 -3.564 1 98.94 191 ALA A C 1
ATOM 1361 O O . ALA A 1 191 ? 11.141 -4.453 -4.105 1 98.94 191 ALA A O 1
ATOM 1362 N N . LEU A 1 192 ? 11.219 -2.332 -3.385 1 98.94 192 LEU A N 1
ATOM 1363 C CA . LEU A 1 192 ? 12.547 -2.094 -3.939 1 98.94 192 LEU A CA 1
ATOM 1364 C C . LEU A 1 192 ? 13.609 -2.85 -3.148 1 98.94 192 LEU A C 1
ATOM 1366 O O . LEU A 1 192 ? 14.586 -3.336 -3.721 1 98.94 192 LEU A O 1
ATOM 1370 N N . ALA A 1 193 ? 13.422 -2.914 -1.824 1 98.94 193 ALA A N 1
ATOM 1371 C CA . ALA A 1 193 ? 14.344 -3.717 -1.027 1 98.94 193 ALA A CA 1
ATOM 1372 C C . ALA A 1 193 ? 14.297 -5.184 -1.438 1 98.94 193 ALA A C 1
ATOM 1374 O O . ALA A 1 193 ? 15.328 -5.84 -1.562 1 98.94 193 ALA A O 1
ATOM 1375 N N . LEU A 1 194 ? 13.062 -5.68 -1.621 1 98.94 194 LEU A N 1
ATOM 1376 C CA . LEU A 1 194 ? 12.898 -7.059 -2.061 1 98.94 194 LEU A CA 1
ATOM 1377 C C . LEU A 1 194 ? 13.539 -7.277 -3.428 1 98.94 194 LEU A C 1
ATOM 1379 O O . LEU A 1 194 ? 14.195 -8.289 -3.656 1 98.94 194 LEU A O 1
ATOM 1383 N N . ALA A 1 195 ? 13.312 -6.309 -4.383 1 98.94 195 ALA A N 1
ATOM 1384 C CA . ALA A 1 195 ? 13.945 -6.395 -5.699 1 98.94 195 ALA A CA 1
ATOM 1385 C C . ALA A 1 195 ? 15.461 -6.523 -5.578 1 98.94 195 ALA A C 1
ATOM 1387 O O . ALA A 1 195 ? 16.078 -7.375 -6.223 1 98.94 195 ALA A O 1
ATOM 1388 N N . LYS A 1 196 ? 16.047 -5.719 -4.707 1 98.81 196 LYS A N 1
ATOM 1389 C CA . LYS A 1 196 ? 17.484 -5.785 -4.488 1 98.81 196 LYS A CA 1
ATOM 1390 C C . LYS A 1 196 ? 17.906 -7.152 -3.941 1 98.81 196 LYS A C 1
ATOM 1392 O O . LYS A 1 196 ? 18.812 -7.785 -4.465 1 98.81 196 LYS A O 1
ATOM 1397 N N . GLY A 1 197 ? 17.234 -7.59 -2.947 1 98.75 197 GLY A N 1
ATOM 1398 C CA . GLY A 1 197 ? 17.562 -8.875 -2.342 1 98.75 197 GLY A CA 1
ATOM 1399 C C . GLY A 1 197 ? 17.453 -10.031 -3.311 1 98.75 197 GLY A C 1
ATOM 1400 O O . GLY A 1 197 ? 18.266 -10.969 -3.26 1 98.75 197 GLY A O 1
ATOM 1401 N N . LEU A 1 198 ? 16.484 -9.961 -4.219 1 98.69 198 LEU A N 1
ATOM 1402 C CA . LEU A 1 198 ? 16.219 -11.07 -5.121 1 98.69 198 LEU A CA 1
ATOM 1403 C C . LEU A 1 198 ? 16.969 -10.891 -6.441 1 98.69 198 LEU A C 1
ATOM 1405 O O . LEU A 1 198 ? 16.812 -11.711 -7.352 1 98.69 198 LEU A O 1
ATOM 1409 N N . GLY A 1 199 ? 17.688 -9.812 -6.602 1 98.5 199 GLY A N 1
ATOM 1410 C CA . GLY A 1 199 ? 18.438 -9.562 -7.816 1 98.5 199 GLY A CA 1
ATOM 1411 C C . GLY A 1 199 ? 17.562 -9.172 -8.992 1 98.5 199 GLY A C 1
ATOM 1412 O O . GLY A 1 199 ? 17.875 -9.516 -10.141 1 98.5 199 GLY A O 1
ATOM 1413 N N . VAL A 1 200 ? 16.484 -8.555 -8.742 1 98.62 200 VAL A N 1
ATOM 1414 C CA . VAL A 1 200 ? 15.57 -8.094 -9.781 1 98.62 200 VAL A CA 1
ATOM 1415 C C . VAL A 1 200 ? 15.891 -6.645 -10.148 1 98.62 200 VAL A C 1
ATOM 1417 O O . VAL A 1 200 ? 16.047 -5.797 -9.266 1 98.62 200 VAL A O 1
ATOM 1420 N N . ASP A 1 201 ? 16.031 -6.383 -11.461 1 98.38 201 ASP A N 1
ATOM 1421 C CA . ASP A 1 201 ? 16.156 -5 -11.922 1 98.38 201 ASP A CA 1
ATOM 1422 C C . ASP A 1 201 ? 14.891 -4.211 -11.633 1 98.38 201 ASP A C 1
ATOM 1424 O O . ASP A 1 201 ? 13.82 -4.535 -12.156 1 98.38 201 ASP A O 1
ATOM 1428 N N . PRO A 1 202 ? 15.031 -3.092 -10.789 1 98.38 202 PRO A N 1
ATOM 1429 C CA . PRO A 1 202 ? 13.836 -2.314 -10.453 1 98.38 202 PRO A CA 1
ATOM 1430 C C . PRO A 1 202 ? 13.094 -1.813 -11.688 1 98.38 202 PRO A C 1
ATOM 1432 O O . PRO A 1 202 ? 11.875 -1.646 -11.656 1 98.38 202 PRO A O 1
ATOM 1435 N N . ALA A 1 203 ? 13.805 -1.628 -12.805 1 97.94 203 ALA A N 1
ATOM 1436 C CA . ALA A 1 203 ? 13.148 -1.182 -14.031 1 97.94 203 ALA A CA 1
ATOM 1437 C C . ALA A 1 203 ? 12.102 -2.188 -14.492 1 97.94 203 ALA A C 1
ATOM 1439 O O . ALA A 1 203 ? 11.062 -1.806 -15.031 1 97.94 203 ALA A O 1
ATOM 1440 N N . GLY A 1 204 ? 12.383 -3.461 -14.328 1 98 204 GLY A N 1
ATOM 1441 C CA . GLY A 1 204 ? 11.406 -4.48 -14.664 1 98 204 GLY A CA 1
ATOM 1442 C C . GLY A 1 204 ? 10.117 -4.348 -13.875 1 98 204 GLY A C 1
ATOM 1443 O O . GLY A 1 204 ? 9.023 -4.477 -14.43 1 98 204 GLY A O 1
ATOM 1444 N N . PHE A 1 205 ? 10.258 -4.02 -12.57 1 98.5 205 PHE A N 1
ATOM 1445 C CA . PHE A 1 205 ? 9.094 -3.812 -11.711 1 98.5 205 PHE A CA 1
ATOM 1446 C C . PHE A 1 205 ? 8.297 -2.592 -12.156 1 98.5 205 PHE A C 1
ATOM 1448 O O . PHE A 1 205 ? 7.082 -2.672 -12.336 1 98.5 205 PHE A O 1
ATOM 1455 N N . PHE A 1 206 ? 8.961 -1.496 -12.383 1 98.62 206 PHE A N 1
ATOM 1456 C CA . PHE A 1 206 ? 8.281 -0.266 -12.773 1 98.62 206 PHE A CA 1
ATOM 1457 C C . PHE A 1 206 ? 7.598 -0.429 -14.125 1 98.62 206 PHE A C 1
ATOM 1459 O O . PHE A 1 206 ? 6.492 0.08 -14.336 1 98.62 206 PHE A O 1
ATOM 1466 N N . ASP A 1 207 ? 8.234 -1.138 -15.023 1 97.75 207 ASP A N 1
ATOM 1467 C CA . ASP A 1 207 ? 7.656 -1.375 -16.344 1 97.75 207 ASP A CA 1
ATOM 1468 C C . ASP A 1 207 ? 6.367 -2.188 -16.234 1 97.75 207 ASP A C 1
ATOM 1470 O O . ASP A 1 207 ? 5.43 -1.979 -17 1 97.75 207 ASP A O 1
ATOM 1474 N N . LEU A 1 208 ? 6.297 -3.064 -15.305 1 97.25 208 LEU A N 1
ATOM 1475 C CA . LEU A 1 208 ? 5.129 -3.922 -15.133 1 97.25 208 LEU A CA 1
ATOM 1476 C C . LEU A 1 208 ? 3.922 -3.113 -14.672 1 97.25 208 LEU A C 1
ATOM 1478 O O . LEU A 1 208 ? 2.793 -3.381 -15.094 1 97.25 208 LEU A O 1
ATOM 1482 N N . VAL A 1 209 ? 4.176 -2.16 -13.742 1 97.31 209 VAL A N 1
ATOM 1483 C CA . VAL A 1 209 ? 3.021 -1.504 -13.133 1 97.31 209 VAL A CA 1
ATOM 1484 C C . VAL A 1 209 ? 2.65 -0.261 -13.945 1 97.31 209 VAL A C 1
ATOM 1486 O O . VAL A 1 209 ? 1.541 0.262 -13.812 1 97.31 209 VAL A O 1
ATOM 1489 N N . ARG A 1 210 ? 3.531 0.232 -14.859 1 96.62 210 ARG A N 1
ATOM 1490 C CA . ARG A 1 210 ? 3.352 1.492 -15.57 1 96.62 210 ARG A CA 1
ATOM 1491 C C . ARG A 1 210 ? 2.055 1.489 -16.375 1 96.62 210 ARG A C 1
ATOM 1493 O O . ARG A 1 210 ? 1.812 0.579 -17.172 1 96.62 210 ARG A O 1
ATOM 1500 N N . GLY A 1 211 ? 1.231 2.48 -16.109 1 95.25 211 GLY A N 1
ATOM 1501 C CA . GLY A 1 211 ? 0.026 2.693 -16.891 1 95.25 211 GLY A CA 1
ATOM 1502 C C . GLY A 1 211 ? -1.136 1.824 -16.453 1 95.25 211 GLY A C 1
ATOM 1503 O O . GLY A 1 211 ? -2.26 1.988 -16.922 1 95.25 211 GLY A O 1
ATOM 1504 N N . GLY A 1 212 ? -0.903 0.884 -15.586 1 95.12 212 GLY A N 1
ATOM 1505 C CA . GLY A 1 212 ? -1.96 0.011 -15.102 1 95.12 212 GLY A CA 1
ATOM 1506 C C . GLY A 1 212 ? -2.555 0.472 -13.781 1 95.12 212 GLY A C 1
ATOM 1507 O O . GLY A 1 212 ? -2.221 1.552 -13.289 1 95.12 212 GLY A O 1
ATOM 1508 N N . PRO A 1 213 ? -3.461 -0.318 -13.211 1 95.38 213 PRO A N 1
ATOM 1509 C CA . PRO A 1 213 ? -4.184 0.061 -11.992 1 95.38 213 PRO A CA 1
ATOM 1510 C C . PRO A 1 213 ? -3.264 0.208 -10.781 1 95.38 213 PRO A C 1
ATOM 1512 O O . PRO A 1 213 ? -3.619 0.881 -9.812 1 95.38 213 PRO A O 1
ATOM 1515 N N . LEU A 1 214 ? -2.066 -0.406 -10.844 1 97.69 214 LEU A N 1
ATOM 1516 C CA . LEU A 1 214 ? -1.152 -0.38 -9.711 1 97.69 214 LEU A CA 1
ATOM 1517 C C . LEU A 1 214 ? -0.149 0.761 -9.844 1 97.69 214 LEU A C 1
ATOM 1519 O O . LEU A 1 214 ? 0.705 0.948 -8.969 1 97.69 214 LEU A O 1
ATOM 1523 N N . ASP A 1 215 ? -0.219 1.451 -11 1 98.06 215 ASP A N 1
ATOM 1524 C CA . ASP A 1 215 ? 0.658 2.6 -11.195 1 98.06 215 ASP A CA 1
ATOM 1525 C C . ASP A 1 215 ? 0.283 3.748 -10.266 1 98.06 215 ASP A C 1
ATOM 1527 O O . ASP A 1 215 ? -0.89 3.926 -9.93 1 98.06 215 ASP A O 1
ATOM 1531 N N . MET A 1 216 ? 1.244 4.496 -9.797 1 98.25 216 MET A N 1
ATOM 1532 C CA . MET A 1 216 ? 1.066 5.602 -8.859 1 98.25 216 MET A CA 1
ATOM 1533 C C . MET A 1 216 ? 2.223 6.59 -8.961 1 98.25 216 MET A C 1
ATOM 1535 O O . MET A 1 216 ? 3.389 6.195 -8.898 1 98.25 216 MET A O 1
ATOM 1539 N N . GLY A 1 217 ? 1.868 7.836 -9.234 1 97.62 217 GLY A N 1
ATOM 1540 C CA . GLY A 1 217 ? 2.91 8.852 -9.297 1 97.62 217 GLY A CA 1
ATOM 1541 C C . GLY A 1 217 ? 3.818 8.852 -8.086 1 97.62 217 GLY A C 1
ATOM 1542 O O . GLY A 1 217 ? 5.039 8.945 -8.219 1 97.62 217 GLY A O 1
ATOM 1543 N N . TYR A 1 218 ? 3.246 8.711 -6.941 1 97.5 218 TYR A N 1
ATOM 1544 C CA . TYR A 1 218 ? 3.994 8.727 -5.691 1 97.5 218 TYR A CA 1
ATOM 1545 C C . TYR A 1 218 ? 4.961 7.555 -5.617 1 97.5 218 TYR A C 1
ATOM 1547 O O . TYR A 1 218 ? 6.07 7.688 -5.094 1 97.5 218 TYR A O 1
ATOM 1555 N N . LEU A 1 219 ? 4.621 6.355 -6.121 1 98.62 219 LEU A N 1
ATOM 1556 C CA . LEU A 1 219 ? 5.516 5.211 -6.223 1 98.62 219 LEU A CA 1
ATOM 1557 C C . LEU A 1 219 ? 6.77 5.566 -7.016 1 98.62 219 LEU A C 1
ATOM 1559 O O . LEU A 1 219 ? 7.887 5.281 -6.578 1 98.62 219 LEU A O 1
ATOM 1563 N N . HIS A 1 220 ? 6.57 6.207 -8.156 1 98.31 220 HIS A N 1
ATOM 1564 C CA . HIS A 1 220 ? 7.699 6.582 -9 1 98.31 220 HIS A CA 1
ATOM 1565 C C . HIS A 1 220 ? 8.57 7.629 -8.312 1 98.31 220 HIS A C 1
ATOM 1567 O O . HIS A 1 220 ? 9.805 7.551 -8.375 1 98.31 220 HIS A O 1
ATOM 1573 N N . ALA A 1 221 ? 7.953 8.586 -7.641 1 97.12 221 ALA A N 1
ATOM 1574 C CA . ALA A 1 221 ? 8.703 9.641 -6.973 1 97.12 221 ALA A CA 1
ATOM 1575 C C . ALA A 1 221 ? 9.578 9.078 -5.859 1 97.12 221 ALA A C 1
ATOM 1577 O O . ALA A 1 221 ? 10.781 9.352 -5.809 1 97.12 221 ALA A O 1
ATOM 1578 N N . LYS A 1 222 ? 9.016 8.281 -5 1 98.12 222 LYS A N 1
ATOM 1579 C CA . LYS A 1 222 ? 9.773 7.73 -3.887 1 98.12 222 LYS A CA 1
ATOM 1580 C C . LYS A 1 222 ? 10.758 6.668 -4.371 1 98.12 222 LYS A C 1
ATOM 1582 O O . LYS A 1 222 ? 11.883 6.574 -3.859 1 98.12 222 LYS A O 1
ATOM 1587 N N . GLY A 1 223 ? 10.32 5.859 -5.328 1 98.62 223 GLY A N 1
ATOM 1588 C CA . GLY A 1 223 ? 11.234 4.883 -5.895 1 98.62 223 GLY A CA 1
ATOM 1589 C C . GLY A 1 223 ? 12.484 5.508 -6.484 1 98.62 223 GLY A C 1
ATOM 1590 O O . GLY A 1 223 ? 13.594 5.039 -6.242 1 98.62 223 GLY A O 1
ATOM 1591 N N . SER A 1 224 ? 12.305 6.594 -7.273 1 98 224 SER A N 1
ATOM 1592 C CA . SER A 1 224 ? 13.445 7.289 -7.867 1 98 224 SER A CA 1
ATOM 1593 C C . SER A 1 224 ? 14.344 7.887 -6.789 1 98 224 SER A C 1
ATOM 1595 O O . SER A 1 224 ? 15.57 7.867 -6.918 1 98 224 SER A O 1
ATOM 1597 N N . ALA A 1 225 ? 13.719 8.398 -5.734 1 98.25 225 ALA A N 1
ATOM 1598 C CA . ALA A 1 225 ? 14.508 8.953 -4.641 1 98.25 225 ALA A CA 1
ATOM 1599 C C . ALA A 1 225 ? 15.406 7.895 -4.012 1 98.25 225 ALA A C 1
ATOM 1601 O O . ALA A 1 225 ? 16.578 8.156 -3.707 1 98.25 225 ALA A O 1
ATOM 1602 N N . ILE A 1 226 ? 14.906 6.738 -3.811 1 98.75 226 ILE A N 1
ATOM 1603 C CA . ILE A 1 226 ? 15.656 5.633 -3.229 1 98.75 226 ILE A CA 1
ATOM 1604 C C . ILE A 1 226 ? 16.766 5.203 -4.184 1 98.75 226 ILE A C 1
ATOM 1606 O O . ILE A 1 226 ? 17.938 5.105 -3.791 1 98.75 226 ILE A O 1
ATOM 1610 N N . LEU A 1 227 ? 16.422 4.941 -5.48 1 98.62 227 LEU A N 1
ATOM 1611 C CA . LEU A 1 227 ? 17.328 4.324 -6.438 1 98.62 227 LEU A CA 1
ATOM 1612 C C . LEU A 1 227 ? 18.453 5.285 -6.82 1 98.62 227 LEU A C 1
ATOM 1614 O O . LEU A 1 227 ? 19.562 4.855 -7.109 1 98.62 227 LEU A O 1
ATOM 1618 N N . GLU A 1 228 ? 18.109 6.57 -6.801 1 98.31 228 GLU A N 1
ATOM 1619 C CA . GLU A 1 228 ? 19.078 7.574 -7.211 1 98.31 228 GLU A CA 1
ATOM 1620 C C . GLU A 1 228 ? 19.75 8.227 -6 1 98.31 228 GLU A C 1
ATOM 1622 O O . GLU A 1 228 ? 20.5 9.188 -6.141 1 98.31 228 GLU A O 1
ATOM 1627 N N . ASP A 1 229 ? 19.453 7.785 -4.812 1 97.56 229 ASP A N 1
ATOM 1628 C CA . ASP A 1 229 ? 20.016 8.289 -3.564 1 97.56 229 ASP A CA 1
ATOM 1629 C C . ASP A 1 229 ? 19.797 9.797 -3.439 1 97.56 229 ASP A C 1
ATOM 1631 O O . ASP A 1 229 ? 20.75 10.539 -3.146 1 97.56 229 ASP A O 1
ATOM 1635 N N . ARG A 1 230 ? 18.641 10.242 -3.773 1 98.06 230 ARG A N 1
ATOM 1636 C CA . ARG A 1 230 ? 18.234 11.633 -3.637 1 98.06 230 ARG A CA 1
ATOM 1637 C C . ARG A 1 230 ? 17.266 11.812 -2.467 1 98.06 230 ARG A C 1
ATOM 1639 O O . ARG A 1 230 ? 16.156 12.289 -2.645 1 98.06 230 ARG A O 1
ATOM 1646 N N . LEU A 1 231 ? 17.812 11.461 -1.243 1 98.44 231 LEU A N 1
ATOM 1647 C CA . LEU A 1 231 ? 16.969 11.453 -0.052 1 98.44 231 LEU A CA 1
ATOM 1648 C C . LEU A 1 231 ? 17.156 12.727 0.761 1 98.44 231 LEU A C 1
ATOM 1650 O O . LEU A 1 231 ? 16.453 12.945 1.755 1 98.44 231 LEU A O 1
ATOM 1654 N N . THR A 1 232 ? 18.062 13.641 0.341 1 97.56 232 THR A N 1
ATOM 1655 C CA . THR A 1 232 ? 18.281 14.961 0.904 1 97.56 232 THR A CA 1
ATOM 1656 C C . THR A 1 232 ? 18.297 16.016 -0.193 1 97.56 232 THR A C 1
ATOM 1658 O O . THR A 1 232 ? 18.859 15.812 -1.264 1 97.56 232 THR A O 1
ATOM 1661 N N . PRO A 1 233 ? 17.766 17.109 -0.053 1 96.31 233 PRO A N 1
ATOM 1662 C CA . PRO A 1 233 ? 16.969 17.453 1.125 1 96.31 233 PRO A CA 1
ATOM 1663 C C . PRO A 1 233 ? 15.656 16.656 1.198 1 96.31 233 PRO A C 1
ATOM 1665 O O . PRO A 1 233 ? 15.125 16.234 0.168 1 96.31 233 PRO A O 1
ATOM 1668 N N . ALA A 1 234 ? 15.18 16.453 2.418 1 97.25 234 ALA A N 1
ATOM 1669 C CA . ALA A 1 234 ? 13.961 15.688 2.635 1 97.25 234 ALA A CA 1
ATOM 1670 C C . ALA A 1 234 ? 12.727 16.438 2.15 1 97.25 234 ALA A C 1
ATOM 1672 O O . ALA A 1 234 ? 12.633 17.656 2.338 1 97.25 234 ALA A O 1
ATOM 1673 N N . SER A 1 235 ? 11.844 15.688 1.514 1 96.12 235 SER A N 1
ATOM 1674 C CA . SER A 1 235 ? 10.508 16.234 1.28 1 96.12 235 SER A CA 1
ATOM 1675 C C . SER A 1 235 ? 9.625 16.078 2.512 1 96.12 235 SER A C 1
ATOM 1677 O O . SER A 1 235 ? 8.742 16.906 2.758 1 96.12 235 SER A O 1
ATOM 1679 N N . PHE A 1 236 ? 9.82 15.055 3.209 1 96.25 236 PHE A N 1
ATOM 1680 C CA . PHE A 1 236 ? 9.195 14.695 4.477 1 96.25 236 PHE A CA 1
ATOM 1681 C C . PHE A 1 236 ? 10.102 13.789 5.293 1 96.25 236 PHE A C 1
ATOM 1683 O O . PHE A 1 236 ? 10.305 12.625 4.938 1 96.25 236 PHE A O 1
ATOM 1690 N N . ALA A 1 237 ? 10.633 14.32 6.367 1 98 237 ALA A N 1
ATOM 1691 C CA . ALA A 1 237 ? 11.734 13.656 7.066 1 98 237 ALA A CA 1
ATOM 1692 C C . ALA A 1 237 ? 11.25 12.398 7.773 1 98 237 ALA A C 1
ATOM 1694 O O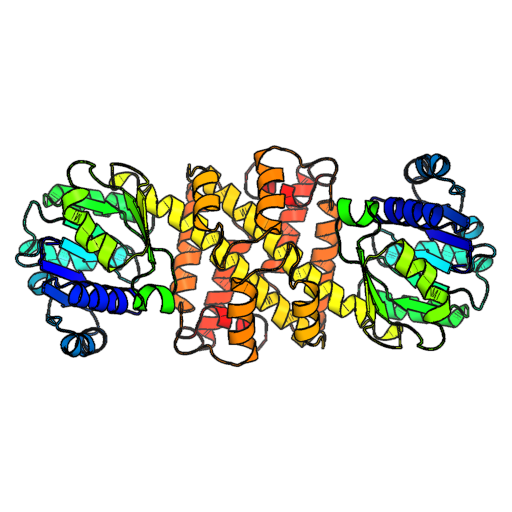 . ALA A 1 237 ? 10.109 12.344 8.25 1 98 237 ALA A O 1
ATOM 1695 N N . VAL A 1 238 ? 12.141 11.383 7.953 1 98.75 238 VAL A N 1
ATOM 1696 C CA . VAL A 1 238 ? 11.867 10.102 8.586 1 98.75 238 VAL A CA 1
ATOM 1697 C C . VAL A 1 238 ? 11.32 10.328 9.992 1 98.75 238 VAL A C 1
ATOM 1699 O O . VAL A 1 238 ? 10.312 9.719 10.383 1 98.75 238 VAL A O 1
ATOM 1702 N N . VAL A 1 239 ? 11.875 11.234 10.758 1 98.31 239 VAL A N 1
ATOM 1703 C CA . VAL A 1 239 ? 11.492 11.414 12.156 1 98.31 239 VAL A CA 1
ATOM 1704 C C . VAL A 1 239 ? 10.094 12.023 12.234 1 98.31 239 VAL A C 1
ATOM 1706 O O . VAL A 1 239 ? 9.32 11.703 13.133 1 98.31 239 VAL A O 1
ATOM 1709 N N . THR A 1 240 ? 9.812 12.914 11.32 1 97.69 240 THR A N 1
ATOM 1710 C CA . THR A 1 240 ? 8.484 13.523 11.297 1 97.69 240 THR A CA 1
ATOM 1711 C C . THR A 1 240 ? 7.438 12.516 10.828 1 97.69 240 THR A C 1
ATOM 1713 O O . THR A 1 240 ? 6.328 12.477 11.359 1 97.69 240 THR A O 1
ATOM 1716 N N . ALA A 1 241 ? 7.793 11.742 9.852 1 98.69 241 ALA A N 1
ATOM 1717 C CA . ALA A 1 241 ? 6.895 10.695 9.375 1 98.69 241 ALA A CA 1
ATOM 1718 C C . ALA A 1 241 ? 6.613 9.672 10.477 1 98.69 241 ALA A C 1
ATOM 1720 O O . ALA A 1 241 ? 5.484 9.188 10.602 1 98.69 241 ALA A O 1
ATOM 1721 N N . GLU A 1 242 ? 7.691 9.305 11.203 1 98.81 242 GLU A N 1
ATOM 1722 C CA . GLU A 1 242 ? 7.5 8.391 12.328 1 98.81 242 GLU A CA 1
ATOM 1723 C C . GLU A 1 242 ? 6.5 8.953 13.328 1 98.81 242 GLU A C 1
ATOM 1725 O O . GLU A 1 242 ? 5.594 8.242 13.773 1 98.81 242 GLU A O 1
ATOM 1730 N N . LYS A 1 243 ? 6.684 10.211 13.641 1 98.5 243 LYS A N 1
ATOM 1731 C CA . LYS A 1 243 ? 5.762 10.867 14.555 1 98.5 243 LYS A CA 1
ATOM 1732 C C . LYS A 1 243 ? 4.328 10.797 14.039 1 98.5 243 LYS A C 1
ATOM 1734 O O . LYS A 1 243 ? 3.404 10.469 14.789 1 98.5 243 LYS A O 1
ATOM 1739 N N . ASP A 1 244 ? 4.098 11.102 12.797 1 98.56 244 ASP A N 1
ATOM 1740 C CA . ASP A 1 244 ? 2.76 11.055 12.219 1 98.56 244 ASP A CA 1
ATOM 1741 C C . ASP A 1 244 ? 2.211 9.633 12.219 1 98.56 244 ASP A C 1
ATOM 1743 O O . ASP A 1 244 ? 1.018 9.422 12.445 1 98.56 244 ASP A O 1
ATOM 1747 N N . ALA A 1 245 ? 3.07 8.68 11.922 1 98.88 245 ALA A N 1
ATOM 1748 C CA . ALA A 1 245 ? 2.645 7.281 11.953 1 98.88 245 ALA A CA 1
ATOM 1749 C C . ALA A 1 245 ? 2.131 6.898 13.336 1 98.88 245 ALA A C 1
ATOM 1751 O O . ALA A 1 245 ? 1.108 6.219 13.461 1 98.88 245 ALA A O 1
ATOM 1752 N N . ARG A 1 246 ? 2.844 7.297 14.344 1 98.75 246 ARG A N 1
ATOM 1753 C CA . ARG A 1 246 ? 2.447 6.969 15.711 1 98.75 246 ARG A CA 1
ATOM 1754 C C . ARG A 1 246 ? 1.139 7.66 16.078 1 98.75 246 ARG A C 1
ATOM 1756 O O . ARG A 1 246 ? 0.309 7.09 16.797 1 98.75 246 ARG A O 1
ATOM 1763 N N . LEU A 1 247 ? 0.925 8.938 15.609 1 98.75 247 LEU A N 1
ATOM 1764 C CA . LEU A 1 247 ? -0.348 9.625 15.797 1 98.75 247 LEU A CA 1
ATOM 1765 C C . LEU A 1 247 ? -1.491 8.828 15.172 1 98.75 247 LEU A C 1
ATOM 1767 O O . LEU A 1 247 ? -2.562 8.703 15.766 1 98.75 247 LEU A O 1
ATOM 1771 N N . ILE A 1 248 ? -1.285 8.312 14.008 1 98.94 248 ILE A N 1
ATOM 1772 C CA . ILE A 1 248 ? -2.289 7.57 13.258 1 98.94 248 ILE A CA 1
ATOM 1773 C C . ILE A 1 248 ? -2.65 6.285 14 1 98.94 248 ILE A C 1
ATOM 1775 O O . ILE A 1 248 ? -3.832 5.984 14.195 1 98.94 248 ILE A O 1
ATOM 1779 N N . VAL A 1 249 ? -1.611 5.523 14.422 1 98.94 249 VAL A N 1
ATOM 1780 C CA . VAL A 1 249 ? -1.834 4.262 15.125 1 98.94 249 VAL A CA 1
ATOM 1781 C C . VAL A 1 249 ? -2.592 4.527 16.422 1 98.94 249 VAL A C 1
ATOM 1783 O O . VAL A 1 249 ? -3.549 3.818 16.75 1 98.94 249 VAL A O 1
ATOM 1786 N N . ALA A 1 250 ? -2.205 5.555 17.141 1 98.88 250 ALA A N 1
ATOM 1787 C CA . ALA A 1 250 ? -2.857 5.898 18.391 1 98.88 250 ALA A CA 1
ATOM 1788 C C . ALA A 1 250 ? -4.312 6.301 18.172 1 98.88 250 ALA A C 1
ATOM 1790 O O . ALA A 1 250 ? -5.195 5.914 18.938 1 98.88 250 ALA A O 1
ATOM 1791 N N . ALA A 1 251 ? -4.578 7.109 17.156 1 98.81 251 ALA A N 1
ATOM 1792 C CA . ALA A 1 251 ? -5.945 7.516 16.844 1 98.81 251 ALA A CA 1
ATOM 1793 C C . ALA A 1 251 ? -6.816 6.305 16.531 1 98.81 251 ALA A C 1
ATOM 1795 O O . ALA A 1 251 ? -7.957 6.211 16.984 1 98.81 251 ALA A O 1
ATOM 1796 N N . GLY A 1 252 ? -6.301 5.391 15.695 1 98.81 252 GLY A N 1
ATOM 1797 C CA . GLY A 1 252 ? -7.027 4.16 15.414 1 98.81 252 GLY A CA 1
ATOM 1798 C C . GLY A 1 252 ? -7.371 3.377 16.672 1 98.81 252 GLY A C 1
ATOM 1799 O O . GLY A 1 252 ? -8.539 3.039 16.891 1 98.81 252 GLY A O 1
ATOM 1800 N N . ALA A 1 253 ? -6.344 3.145 17.484 1 98.69 253 ALA A N 1
ATOM 1801 C CA . ALA A 1 253 ? -6.535 2.365 18.703 1 98.69 253 ALA A CA 1
ATOM 1802 C C . ALA A 1 253 ? -7.59 3.004 19.609 1 98.69 253 ALA A C 1
ATOM 1804 O O . ALA A 1 253 ? -8.453 2.311 20.141 1 98.69 253 ALA A O 1
ATOM 1805 N N . ALA A 1 254 ? -7.539 4.285 19.734 1 98.5 254 ALA A N 1
ATOM 1806 C CA . ALA A 1 254 ? -8.469 5.02 20.578 1 98.5 254 ALA A CA 1
ATOM 1807 C C . ALA A 1 254 ? -9.898 4.895 20.062 1 98.5 254 ALA A C 1
ATOM 1809 O O . ALA A 1 254 ? -10.859 5.184 20.781 1 98.5 254 ALA A O 1
ATOM 1810 N N . HIS A 1 255 ? -10.078 4.496 18.859 1 98.25 255 HIS A N 1
ATOM 1811 C CA . HIS A 1 255 ? -11.406 4.418 18.266 1 98.25 255 HIS A CA 1
ATOM 1812 C C . HIS A 1 255 ? -11.727 2.998 17.812 1 98.25 255 HIS A C 1
ATOM 1814 O O . HIS A 1 255 ? -12.523 2.801 16.891 1 98.25 255 HIS A O 1
ATOM 1820 N N . GLY A 1 256 ? -11.023 2.029 18.312 1 98.25 256 GLY A N 1
ATOM 1821 C CA . GLY A 1 256 ? -11.352 0.623 18.141 1 98.25 256 GLY A CA 1
ATOM 1822 C C . GLY A 1 256 ? -10.883 0.062 16.812 1 98.25 256 GLY A C 1
ATOM 1823 O O . GLY A 1 256 ? -11.461 -0.897 16.297 1 98.25 256 GLY A O 1
ATOM 1824 N N . VAL A 1 257 ? -9.891 0.668 16.188 1 98.81 257 VAL A N 1
ATOM 1825 C CA . VAL A 1 257 ? -9.375 0.226 14.898 1 98.81 257 VAL A CA 1
ATOM 1826 C C . VAL A 1 257 ? -7.934 -0.252 15.055 1 98.81 257 VAL A C 1
ATOM 1828 O O . VAL A 1 257 ? -7.07 0.496 15.523 1 98.81 257 VAL A O 1
ATOM 1831 N N . ARG A 1 258 ? -7.707 -1.449 14.727 1 98.69 258 ARG A N 1
ATOM 1832 C CA . ARG A 1 258 ? -6.348 -1.979 14.719 1 98.69 258 ARG A CA 1
ATOM 1833 C C . ARG A 1 258 ? -5.664 -1.711 13.383 1 98.69 258 ARG A C 1
ATOM 1835 O O . ARG A 1 258 ? -6.18 -2.09 12.328 1 98.69 258 ARG A O 1
ATOM 1842 N N . LEU A 1 259 ? -4.508 -1.078 13.359 1 98.88 259 LEU A N 1
ATOM 1843 C CA . LEU A 1 259 ? -3.76 -0.725 12.156 1 98.88 259 LEU A CA 1
ATOM 1844 C C . LEU A 1 259 ? -2.387 -1.391 12.156 1 98.88 259 LEU A C 1
ATOM 1846 O O . LEU A 1 259 ? -1.386 -0.759 12.5 1 98.88 259 LEU A O 1
ATOM 1850 N N . ASP A 1 260 ? -2.297 -2.637 11.711 1 98.88 260 ASP A N 1
ATOM 1851 C CA . ASP A 1 260 ? -1.095 -3.463 11.773 1 98.88 260 ASP A CA 1
ATOM 1852 C C . ASP A 1 260 ? -0.001 -2.904 10.867 1 98.88 260 ASP A C 1
ATOM 1854 O O . ASP A 1 260 ? 1.159 -2.805 11.273 1 98.88 260 ASP A O 1
ATOM 1858 N N . VAL A 1 261 ? -0.348 -2.562 9.68 1 98.88 261 VAL A N 1
ATOM 1859 C CA . VAL A 1 261 ? 0.617 -2.115 8.688 1 98.88 261 VAL A CA 1
ATOM 1860 C C . VAL A 1 261 ? 1.152 -0.736 9.062 1 98.88 261 VAL A C 1
ATOM 1862 O O . VAL A 1 261 ? 2.352 -0.477 8.953 1 98.88 261 VAL A O 1
ATOM 1865 N N . ALA A 1 262 ? 0.235 0.129 9.523 1 98.94 262 ALA A N 1
ATOM 1866 C CA . ALA A 1 262 ? 0.677 1.437 10 1 98.94 262 ALA A CA 1
ATOM 1867 C C . ALA A 1 262 ? 1.653 1.297 11.164 1 98.94 262 ALA A C 1
ATOM 1869 O O . ALA A 1 262 ? 2.67 1.993 11.219 1 98.94 262 ALA A O 1
ATOM 1870 N N . ALA A 1 263 ? 1.37 0.409 12.102 1 98.94 263 ALA A N 1
ATOM 1871 C CA . ALA A 1 263 ? 2.248 0.187 13.25 1 98.94 263 ALA A CA 1
ATOM 1872 C C . ALA A 1 263 ? 3.602 -0.361 12.805 1 98.94 263 ALA A C 1
ATOM 1874 O O . ALA A 1 263 ? 4.645 0.078 13.289 1 98.94 263 ALA A O 1
ATOM 1875 N N . ALA A 1 264 ? 3.604 -1.319 11.898 1 98.94 264 ALA A N 1
ATOM 1876 C CA . ALA A 1 264 ? 4.852 -1.842 11.352 1 98.94 264 ALA A CA 1
ATOM 1877 C C . ALA A 1 264 ? 5.652 -0.739 10.664 1 98.94 264 ALA A C 1
ATOM 1879 O O . ALA A 1 264 ? 6.879 -0.699 10.766 1 98.94 264 ALA A O 1
ATOM 1880 N N . GLY A 1 265 ? 4.965 0.124 9.953 1 98.88 265 GLY A N 1
ATOM 1881 C CA . GLY A 1 265 ? 5.617 1.254 9.312 1 98.88 265 GLY A CA 1
ATOM 1882 C C . GLY A 1 265 ? 6.289 2.193 10.297 1 98.88 265 GLY A C 1
ATOM 1883 O O . GLY A 1 265 ? 7.391 2.684 10.039 1 98.88 265 GLY A O 1
ATOM 1884 N N . ALA A 1 266 ? 5.609 2.475 11.414 1 98.88 266 ALA A N 1
ATOM 1885 C CA . ALA A 1 266 ? 6.203 3.316 12.445 1 98.88 266 ALA A CA 1
ATOM 1886 C C . ALA A 1 266 ? 7.516 2.721 12.953 1 98.88 266 ALA A C 1
ATOM 1888 O O . ALA A 1 266 ? 8.5 3.441 13.156 1 98.88 266 ALA A O 1
ATOM 1889 N N . GLU A 1 267 ? 7.566 1.431 13.094 1 98.81 267 GLU A N 1
ATOM 1890 C CA . GLU A 1 267 ? 8.773 0.754 13.555 1 98.81 267 GLU A CA 1
ATOM 1891 C C . GLU A 1 267 ? 9.883 0.827 12.508 1 98.81 267 GLU A C 1
ATOM 1893 O O . GLU A 1 267 ? 11.062 0.959 12.852 1 98.81 267 GLU A O 1
ATOM 1898 N N . ARG A 1 268 ? 9.523 0.721 11.25 1 98.88 268 ARG A N 1
ATOM 1899 C CA . ARG A 1 268 ? 10.516 0.872 10.195 1 98.88 268 ARG A CA 1
ATOM 1900 C C . ARG A 1 268 ? 11.156 2.256 10.234 1 98.88 268 ARG A C 1
ATOM 1902 O O . ARG A 1 268 ? 12.375 2.387 10.102 1 98.88 268 ARG A O 1
ATOM 1909 N N . PHE A 1 269 ? 10.312 3.234 10.375 1 98.88 269 PHE A N 1
ATOM 1910 C CA . PHE A 1 269 ? 10.844 4.586 10.484 1 98.88 269 PHE A CA 1
ATOM 1911 C C . PHE A 1 269 ? 11.789 4.699 11.68 1 98.88 269 PHE A C 1
ATOM 1913 O O . PHE A 1 269 ? 12.867 5.277 11.57 1 98.88 269 PHE A O 1
ATOM 1920 N N . ARG A 1 270 ? 11.352 4.219 12.828 1 98.81 270 ARG A N 1
ATOM 1921 C CA . ARG A 1 270 ? 12.195 4.25 14.023 1 98.81 270 ARG A CA 1
ATOM 1922 C C . ARG A 1 270 ? 13.562 3.625 13.742 1 98.81 270 ARG A C 1
ATOM 1924 O O . ARG A 1 270 ? 14.594 4.203 14.086 1 98.81 270 ARG A O 1
ATOM 1931 N N . ARG A 1 271 ? 13.578 2.449 13.125 1 98.69 271 ARG A N 1
ATOM 1932 C CA . ARG A 1 271 ? 14.82 1.741 12.836 1 98.69 271 ARG A CA 1
ATOM 1933 C C . ARG A 1 271 ? 15.688 2.535 11.859 1 98.69 271 ARG A C 1
ATOM 1935 O O . ARG A 1 271 ? 16.906 2.617 12.031 1 98.69 271 ARG A O 1
ATOM 1942 N N . ALA A 1 272 ? 15.055 3.1 10.805 1 98.69 272 ALA A N 1
ATOM 1943 C CA . ALA A 1 272 ? 15.812 3.928 9.867 1 98.69 272 ALA A CA 1
ATOM 1944 C C . ALA A 1 272 ? 16.438 5.125 10.57 1 98.69 272 ALA A C 1
ATOM 1946 O O . ALA A 1 272 ? 17.594 5.469 10.32 1 98.69 272 ALA A O 1
ATOM 1947 N N . ALA A 1 273 ? 15.664 5.773 11.438 1 98.5 273 ALA A N 1
ATOM 1948 C CA . ALA A 1 273 ? 16.188 6.918 12.188 1 98.5 273 ALA A CA 1
ATOM 1949 C C . ALA A 1 273 ? 17.359 6.512 13.07 1 98.5 273 ALA A C 1
ATOM 1951 O O . ALA A 1 273 ? 18.359 7.223 13.141 1 98.5 273 ALA A O 1
ATOM 1952 N N . GLU A 1 274 ? 17.234 5.391 13.727 1 97.94 274 GLU A N 1
ATOM 1953 C CA . GLU A 1 274 ? 18.297 4.883 14.594 1 97.94 274 GLU A CA 1
ATOM 1954 C C . GLU A 1 274 ? 19.578 4.613 13.797 1 97.94 274 GLU A C 1
ATOM 1956 O O . GLU A 1 274 ? 20.672 4.652 14.352 1 97.94 274 GLU A O 1
ATOM 1961 N N . ARG A 1 275 ? 19.469 4.406 12.578 1 97.25 275 ARG A N 1
ATOM 1962 C CA . ARG A 1 275 ? 20.609 4.094 11.727 1 97.25 275 ARG A CA 1
ATOM 1963 C C . ARG A 1 275 ? 21.156 5.355 11.062 1 97.25 275 ARG A C 1
ATOM 1965 O O . ARG A 1 275 ? 21.969 5.273 10.133 1 97.25 275 ARG A O 1
ATOM 1972 N N . GLY A 1 276 ? 20.672 6.445 11.453 1 97.62 276 GLY A N 1
ATOM 1973 C CA . GLY A 1 276 ? 21.266 7.711 11.039 1 97.62 276 GLY A CA 1
ATOM 1974 C C . GLY A 1 276 ? 20.531 8.367 9.891 1 97.62 276 GLY A C 1
ATOM 1975 O O . GLY A 1 276 ? 21 9.352 9.32 1 97.62 276 GLY A O 1
ATOM 1976 N N . HIS A 1 277 ? 19.25 7.867 9.547 1 98.44 277 HIS A N 1
ATOM 1977 C CA . HIS A 1 277 ? 18.547 8.391 8.391 1 98.44 277 HIS A CA 1
ATOM 1978 C C . HIS A 1 277 ? 17.406 9.32 8.812 1 98.44 277 HIS A C 1
ATOM 1980 O O . HIS A 1 277 ? 16.516 9.609 8.023 1 98.44 277 HIS A O 1
ATOM 1986 N N . GLY A 1 278 ? 17.422 9.781 10.031 1 98.5 278 GLY A N 1
ATOM 1987 C CA . GLY A 1 278 ? 16.297 10.5 10.625 1 98.5 278 GLY A CA 1
ATOM 1988 C C . GLY A 1 278 ? 15.938 11.766 9.867 1 98.5 278 GLY A C 1
ATOM 1989 O O . GLY A 1 278 ? 14.758 12.117 9.766 1 98.5 278 GLY A O 1
ATOM 1990 N N . ASP A 1 279 ? 16.938 12.445 9.266 1 97.62 279 ASP A N 1
ATOM 1991 C CA . ASP A 1 279 ? 16.703 13.727 8.617 1 97.62 279 ASP A CA 1
ATOM 1992 C C . ASP A 1 279 ? 16.531 13.562 7.105 1 97.62 279 ASP A C 1
ATOM 1994 O O . ASP A 1 279 ? 16.297 14.531 6.387 1 97.62 279 ASP A O 1
ATOM 1998 N N . GLU A 1 280 ? 16.656 12.344 6.617 1 98.56 280 GLU A N 1
ATOM 1999 C CA . GLU A 1 280 ? 16.422 12.055 5.203 1 98.56 280 GLU A CA 1
ATOM 2000 C C . GLU A 1 280 ? 14.945 11.891 4.902 1 98.56 280 GLU A C 1
ATOM 2002 O O . GLU A 1 280 ? 14.117 11.836 5.82 1 98.56 280 GLU A O 1
ATOM 2007 N N . ASP A 1 281 ? 14.625 11.914 3.635 1 98.62 281 ASP A N 1
ATOM 2008 C CA . ASP A 1 281 ? 13.25 11.672 3.209 1 98.62 281 ASP A CA 1
ATOM 2009 C C . ASP A 1 281 ? 12.734 10.344 3.768 1 98.62 281 ASP A C 1
ATOM 2011 O O . ASP A 1 281 ? 13.484 9.383 3.895 1 98.62 281 ASP A O 1
ATOM 2015 N N . MET A 1 282 ? 11.461 10.336 3.977 1 98.69 282 MET A N 1
ATOM 2016 C CA . MET A 1 282 ? 10.852 9.156 4.582 1 98.69 282 MET A CA 1
ATOM 2017 C C . MET A 1 282 ? 11.055 7.926 3.703 1 98.69 282 MET A C 1
ATOM 2019 O O . MET A 1 282 ? 10.977 6.793 4.184 1 98.69 282 MET A O 1
ATOM 2023 N N . ALA A 1 283 ? 11.352 8.055 2.432 1 98.81 283 ALA A N 1
ATOM 2024 C CA . ALA A 1 283 ? 11.695 6.93 1.565 1 98.81 283 ALA A CA 1
ATOM 2025 C C . ALA A 1 283 ? 12.898 6.168 2.107 1 98.81 283 ALA A C 1
ATOM 2027 O O . ALA A 1 283 ? 13.133 5.016 1.735 1 98.81 283 ALA A O 1
ATOM 2028 N N . ALA A 1 284 ? 13.656 6.773 3.031 1 98.88 284 ALA A N 1
ATOM 2029 C CA . ALA A 1 284 ? 14.812 6.133 3.662 1 98.88 284 ALA A CA 1
ATOM 2030 C C . ALA A 1 284 ? 14.375 4.961 4.539 1 98.88 284 ALA A C 1
ATOM 2032 O O . ALA A 1 284 ? 15.211 4.191 5.016 1 98.88 284 ALA A O 1
ATOM 2033 N N . SER A 1 285 ? 13.047 4.844 4.703 1 98.75 285 SER A N 1
ATOM 2034 C CA . SER A 1 285 ? 12.547 3.621 5.332 1 98.75 285 SER A CA 1
ATOM 2035 C C . SER A 1 285 ? 13.047 2.381 4.602 1 98.75 285 SER A C 1
ATOM 2037 O O . SER A 1 285 ? 13.062 1.284 5.164 1 98.75 285 SER A O 1
ATOM 2039 N N . TYR A 1 286 ? 13.516 2.537 3.332 1 98.81 286 TYR A N 1
ATOM 2040 C CA . TYR A 1 286 ? 14.18 1.521 2.52 1 98.81 286 TYR A CA 1
ATOM 2041 C C . TYR A 1 286 ? 15.32 0.87 3.287 1 98.81 286 TYR A C 1
ATOM 2043 O O . TYR A 1 286 ? 15.461 -0.355 3.287 1 98.81 286 TYR A O 1
ATOM 2051 N N . TYR A 1 287 ? 16.062 1.601 4.047 1 98.62 287 TYR A N 1
ATOM 2052 C CA . TYR A 1 287 ? 17.266 1.118 4.727 1 98.62 287 TYR A CA 1
ATOM 2053 C C . TYR A 1 287 ? 16.891 0.285 5.949 1 98.62 287 TYR A C 1
ATOM 2055 O O . TYR A 1 287 ? 17.734 -0.451 6.48 1 98.62 287 TYR A O 1
ATOM 2063 N N . ALA A 1 288 ? 15.609 0.395 6.379 1 98.69 288 ALA A N 1
ATOM 2064 C CA . ALA A 1 288 ? 15.141 -0.415 7.496 1 98.69 288 ALA A CA 1
ATOM 2065 C C . ALA A 1 288 ? 15.047 -1.888 7.109 1 98.69 288 ALA A C 1
ATOM 2067 O O . ALA A 1 288 ? 14.906 -2.756 7.973 1 98.69 288 ALA A O 1
ATOM 2068 N N . SER A 1 289 ? 15.117 -2.23 5.836 1 98.75 289 SER A N 1
ATOM 2069 C CA . SER A 1 289 ? 14.969 -3.6 5.355 1 98.75 289 SER A CA 1
ATOM 2070 C C . SER A 1 289 ? 16.281 -4.367 5.449 1 98.75 289 SER A C 1
ATOM 2072 O O . SER A 1 289 ? 16.312 -5.586 5.258 1 98.75 289 SER A O 1
ATOM 2074 N N . PHE A 1 290 ? 17.359 -3.684 5.723 1 97.81 290 PHE A N 1
ATOM 2075 C CA . PHE A 1 290 ? 18.672 -4.316 5.66 1 97.81 290 PHE A CA 1
ATOM 2076 C C . PHE A 1 290 ? 19.375 -4.238 7.008 1 97.81 290 PHE A C 1
ATOM 2078 O O . PHE A 1 290 ? 19.094 -3.348 7.812 1 97.81 290 PHE A O 1
ATOM 2085 N N . GLU A 1 291 ? 20.188 -5.289 7.27 1 89 291 GLU A N 1
ATOM 2086 C CA . GLU A 1 291 ? 21.047 -5.223 8.445 1 89 291 GLU A CA 1
ATOM 2087 C C . GLU A 1 291 ? 22.188 -4.227 8.242 1 89 291 GLU A C 1
ATOM 2089 O O . GLU A 1 291 ? 22.594 -3.963 7.105 1 89 291 GLU A O 1
ATOM 2094 N N . GLU A 1 292 ? 22.719 -3.572 9.336 1 74.31 292 GLU A N 1
ATOM 2095 C CA . GLU A 1 292 ? 23.891 -2.719 9.266 1 74.31 292 GLU A CA 1
ATOM 2096 C C . GLU A 1 292 ? 25.141 -3.531 8.922 1 74.31 292 GLU A C 1
ATOM 2098 O O . GLU A 1 292 ? 25.234 -4.707 9.281 1 74.31 292 GLU A O 1
ATOM 2103 N N . MET B 1 1 ? -1.849 -19.578 -39.375 1 43.59 1 MET B N 1
ATOM 2104 C CA . MET B 1 1 ? -2.809 -20.312 -38.562 1 43.59 1 MET B CA 1
ATOM 2105 C C . MET B 1 1 ? -2.164 -20.797 -37.25 1 43.59 1 MET B C 1
ATOM 2107 O O . MET B 1 1 ? -1.094 -21.406 -37.281 1 43.59 1 MET B O 1
ATOM 2111 N N . THR B 1 2 ? -2.539 -20.031 -36.094 1 58.91 2 THR B N 1
ATOM 2112 C CA . THR B 1 2 ? -1.8 -20.375 -34.875 1 58.91 2 THR B CA 1
ATOM 2113 C C . THR B 1 2 ? -1.836 -21.875 -34.625 1 58.91 2 THR B C 1
ATOM 2115 O O . THR B 1 2 ? -2.848 -22.531 -34.875 1 58.91 2 THR B O 1
ATOM 2118 N N . GLU B 1 3 ? -0.639 -22.453 -34.469 1 79.06 3 GLU B N 1
ATOM 2119 C CA . GLU B 1 3 ? -0.498 -23.891 -34.25 1 79.06 3 GLU B CA 1
ATOM 2120 C C . GLU B 1 3 ? -1.425 -24.359 -33.125 1 79.06 3 GLU B C 1
ATOM 2122 O O . GLU B 1 3 ? -1.492 -23.734 -32.062 1 79.06 3 GLU B O 1
ATOM 2127 N N . LYS B 1 4 ? -2.484 -25.109 -33.469 1 93.12 4 LYS B N 1
ATOM 2128 C CA . LYS B 1 4 ? -3.373 -25.75 -32.5 1 93.12 4 LYS B CA 1
ATOM 2129 C C . LYS B 1 4 ? -2.637 -26.812 -31.703 1 93.12 4 LYS B C 1
ATOM 2131 O O . LYS B 1 4 ? -2.078 -27.75 -32.281 1 93.12 4 LYS B O 1
ATOM 2136 N N . LEU B 1 5 ? -2.525 -26.516 -30.359 1 97.75 5 LEU B N 1
ATOM 2137 C CA . LEU B 1 5 ? -1.807 -27.406 -29.453 1 97.75 5 LEU B CA 1
ATOM 2138 C C . LEU B 1 5 ? -2.775 -28.125 -28.531 1 97.75 5 LEU B C 1
ATOM 2140 O O . LEU B 1 5 ? -3.92 -27.703 -28.359 1 97.75 5 LEU B O 1
ATOM 2144 N N . THR B 1 6 ? -2.344 -29.297 -28.094 1 98.62 6 THR B N 1
ATOM 2145 C CA . THR B 1 6 ? -3.01 -29.938 -26.969 1 98.62 6 THR B CA 1
ATOM 2146 C C . THR B 1 6 ? -2.432 -29.422 -25.641 1 98.62 6 THR B C 1
ATOM 2148 O O . THR B 1 6 ? -1.26 -29.656 -25.344 1 98.62 6 THR B O 1
ATOM 2151 N N . VAL B 1 7 ? -3.271 -28.719 -24.906 1 98.88 7 VAL B N 1
ATOM 2152 C CA . VAL B 1 7 ? -2.83 -28.094 -23.672 1 98.88 7 VAL B CA 1
ATOM 2153 C C . VAL B 1 7 ? -3.559 -28.703 -22.484 1 98.88 7 VAL B C 1
ATOM 2155 O O . VAL B 1 7 ? -4.789 -28.766 -22.453 1 98.88 7 VAL B O 1
ATOM 2158 N N . SER B 1 8 ? -2.822 -29.25 -21.547 1 98.94 8 SER B N 1
ATOM 2159 C CA . SER B 1 8 ? -3.369 -29.703 -20.266 1 98.94 8 SER B CA 1
ATOM 2160 C C . SER B 1 8 ? -3.262 -28.609 -19.203 1 98.94 8 SER B C 1
ATOM 2162 O O . SER B 1 8 ? -2.176 -28.078 -18.953 1 98.94 8 SER B O 1
ATOM 2164 N N . VAL B 1 9 ? -4.402 -28.266 -18.609 1 98.94 9 VAL B N 1
ATOM 2165 C CA . VAL B 1 9 ? -4.441 -27.297 -17.516 1 98.94 9 VAL B CA 1
ATOM 2166 C C . VAL B 1 9 ? -4.703 -28.031 -16.188 1 98.94 9 VAL B C 1
ATOM 2168 O O . VAL B 1 9 ? -5.789 -28.578 -15.984 1 98.94 9 VAL B O 1
ATOM 2171 N N . LEU B 1 10 ? -3.639 -28.109 -15.375 1 98.94 10 LEU B N 1
ATOM 2172 C CA . LEU B 1 10 ? -3.754 -28.688 -14.039 1 98.94 10 LEU B CA 1
ATOM 2173 C C . LEU B 1 10 ? -4.008 -27.609 -13 1 98.94 10 LEU B C 1
ATOM 2175 O O . LEU B 1 10 ? -3.098 -26.844 -12.648 1 98.94 10 LEU B O 1
ATOM 2179 N N . GLY B 1 11 ? -5.219 -27.562 -12.453 1 98.75 11 GLY B N 1
ATOM 2180 C CA . GLY B 1 11 ? -5.719 -26.516 -11.586 1 98.75 11 GLY B CA 1
ATOM 2181 C C . GLY B 1 11 ? -6.711 -25.594 -12.273 1 98.75 11 GLY B C 1
ATOM 2182 O O . GLY B 1 11 ? -6.363 -24.906 -13.234 1 98.75 11 GLY B O 1
ATOM 2183 N N . THR B 1 12 ? -7.969 -25.578 -11.695 1 98.44 12 THR B N 1
ATOM 2184 C CA . THR B 1 12 ? -9.023 -24.812 -12.336 1 98.44 12 THR B CA 1
ATOM 2185 C C . THR B 1 12 ? -9.734 -23.922 -11.32 1 98.44 12 THR B C 1
ATOM 2187 O O . THR B 1 12 ? -10.961 -23.875 -11.273 1 98.44 12 THR B O 1
ATOM 2190 N N . GLY B 1 13 ? -8.883 -23.344 -10.469 1 96.25 13 GLY B N 1
ATOM 2191 C CA . GLY B 1 13 ? -9.398 -22.234 -9.695 1 96.25 13 GLY B CA 1
ATOM 2192 C C . GLY B 1 13 ? -9.711 -21.016 -10.539 1 96.25 13 GLY B C 1
ATOM 2193 O O . GLY B 1 13 ? -9.945 -21.125 -11.742 1 96.25 13 GLY B O 1
ATOM 2194 N N . ILE B 1 14 ? -9.719 -19.812 -9.922 1 94.88 14 ILE B N 1
ATOM 2195 C CA . ILE B 1 14 ? -10.078 -18.562 -10.578 1 94.88 14 ILE B CA 1
ATOM 2196 C C . ILE B 1 14 ? -9.219 -18.359 -11.82 1 94.88 14 ILE B C 1
ATOM 2198 O O . ILE B 1 14 ? -9.742 -18.172 -12.922 1 94.88 14 ILE B O 1
ATOM 2202 N N . MET B 1 15 ? -7.914 -18.5 -11.656 1 97.5 15 MET B N 1
ATOM 2203 C CA . MET B 1 15 ? -6.977 -18.25 -12.75 1 97.5 15 MET B CA 1
ATOM 2204 C C . MET B 1 15 ? -6.992 -19.391 -13.758 1 97.5 15 MET B C 1
ATOM 2206 O O . MET B 1 15 ? -7.141 -19.172 -14.961 1 97.5 15 MET B O 1
ATOM 2210 N N . GLY B 1 16 ? -6.848 -20.641 -13.258 1 98.44 16 GLY B N 1
ATOM 2211 C CA . GLY B 1 16 ? -6.77 -21.797 -14.141 1 98.44 16 GLY B CA 1
ATOM 2212 C C . GLY B 1 16 ? -8 -21.969 -15.008 1 98.44 16 GLY B C 1
ATOM 2213 O O . GLY B 1 16 ? -7.898 -22.297 -16.188 1 98.44 16 GLY B O 1
ATOM 2214 N N . ALA B 1 17 ? -9.164 -21.703 -14.414 1 98.19 17 ALA B N 1
ATOM 2215 C CA . ALA B 1 17 ? -10.398 -21.812 -15.188 1 98.19 17 ALA B CA 1
ATOM 2216 C C . ALA B 1 17 ? -10.461 -20.766 -16.297 1 98.19 17 ALA B C 1
ATOM 2218 O O . ALA B 1 17 ? -10.805 -21.078 -17.438 1 98.19 17 ALA B O 1
ATOM 2219 N N . ALA B 1 18 ? -10.125 -19.578 -15.938 1 98.5 18 ALA B N 1
ATOM 2220 C CA . ALA B 1 18 ? -10.133 -18.5 -16.922 1 98.5 18 ALA B CA 1
ATOM 2221 C C . ALA B 1 18 ? -9.141 -18.781 -18.047 1 98.5 18 ALA B C 1
ATOM 2223 O O . ALA B 1 18 ? -9.461 -18.609 -19.234 1 98.5 18 ALA B O 1
ATOM 2224 N N . MET B 1 19 ? -7.953 -19.234 -17.719 1 98.75 19 MET B N 1
ATOM 2225 C CA . MET B 1 19 ? -6.926 -19.547 -18.719 1 98.75 19 MET B CA 1
ATOM 2226 C C . MET B 1 19 ? -7.371 -20.688 -19.609 1 98.75 19 MET B C 1
ATOM 2228 O O . MET B 1 19 ? -7.195 -20.625 -20.828 1 98.75 19 MET B O 1
ATOM 2232 N N . ALA B 1 20 ? -7.98 -21.703 -19.016 1 98.81 20 ALA B N 1
ATOM 2233 C CA . ALA B 1 20 ? -8.477 -22.844 -19.797 1 98.81 20 ALA B CA 1
ATOM 2234 C C . ALA B 1 20 ? -9.516 -22.391 -20.828 1 98.81 20 ALA B C 1
ATOM 2236 O O . ALA B 1 20 ? -9.484 -22.828 -21.984 1 98.81 20 ALA B O 1
ATOM 2237 N N . ARG B 1 21 ? -10.414 -21.469 -20.438 1 98.56 21 ARG B N 1
ATOM 2238 C CA . ARG B 1 21 ? -11.438 -20.969 -21.359 1 98.56 21 ARG B CA 1
ATOM 2239 C C . ARG B 1 21 ? -10.805 -20.219 -22.516 1 98.56 21 ARG B C 1
ATOM 2241 O O . ARG B 1 21 ? -11.219 -20.391 -23.672 1 98.56 21 ARG B O 1
ATOM 2248 N N . ASN B 1 22 ? -9.828 -19.453 -22.188 1 98.75 22 ASN B N 1
ATOM 2249 C CA . ASN B 1 22 ? -9.156 -18.672 -23.234 1 98.75 22 ASN B CA 1
ATOM 2250 C C . ASN B 1 22 ? -8.398 -19.578 -24.203 1 98.75 22 ASN B C 1
ATOM 2252 O O . ASN B 1 22 ? -8.383 -19.328 -25.406 1 98.75 22 ASN B O 1
ATOM 2256 N N . LEU B 1 23 ? -7.758 -20.562 -23.672 1 98.75 23 LEU B N 1
ATOM 2257 C CA . LEU B 1 23 ? -7.055 -21.531 -24.516 1 98.75 23 LEU B CA 1
ATOM 2258 C C . LEU B 1 23 ? -8.023 -22.234 -25.453 1 98.75 23 LEU B C 1
ATOM 2260 O O . LEU B 1 23 ? -7.727 -22.406 -26.641 1 98.75 23 LEU B O 1
ATOM 2264 N N . ALA B 1 24 ? -9.18 -22.641 -24.922 1 98.31 24 ALA B N 1
ATOM 2265 C CA . ALA B 1 24 ? -10.195 -23.266 -25.766 1 98.31 24 ALA B CA 1
ATOM 2266 C C . ALA B 1 24 ? -10.703 -22.312 -26.828 1 98.31 24 ALA B C 1
ATOM 2268 O O . ALA B 1 24 ? -10.836 -22.688 -28 1 98.31 24 ALA B O 1
ATOM 2269 N N . ARG B 1 25 ? -10.914 -21.109 -26.469 1 97.69 25 ARG B N 1
ATOM 2270 C CA . ARG B 1 25 ? -11.406 -20.094 -27.406 1 97.69 25 ARG B CA 1
ATOM 2271 C C . ARG B 1 25 ? -10.391 -19.844 -28.516 1 97.69 25 ARG B C 1
ATOM 2273 O O . ARG B 1 25 ? -10.766 -19.562 -29.656 1 97.69 25 ARG B O 1
ATOM 2280 N N . ALA B 1 26 ? -9.156 -20.031 -28.172 1 98.06 26 ALA B N 1
ATOM 2281 C CA . ALA B 1 26 ? -8.094 -19.812 -29.156 1 98.06 26 ALA B CA 1
ATOM 2282 C C . ALA B 1 26 ? -7.957 -21 -30.094 1 98.06 26 ALA B C 1
ATOM 2284 O O . ALA B 1 26 ? -7.168 -20.953 -31.047 1 98.06 26 ALA B O 1
ATOM 2285 N N . GLY B 1 27 ? -8.688 -22 -29.797 1 97.69 27 GLY B N 1
ATOM 2286 C CA . GLY B 1 27 ? -8.758 -23.109 -30.734 1 97.69 27 GLY B CA 1
ATOM 2287 C C . GLY B 1 27 ? -7.891 -24.281 -30.328 1 97.69 27 GLY B C 1
ATOM 2288 O O . GLY B 1 27 ? -7.801 -25.281 -31.062 1 97.69 27 GLY B O 1
ATOM 2289 N N . HIS B 1 28 ? -7.215 -24.266 -29.172 1 98.62 28 HIS B N 1
ATOM 2290 C CA . HIS B 1 28 ? -6.422 -25.391 -28.688 1 98.62 28 HIS B CA 1
ATOM 2291 C C . HIS B 1 28 ? -7.316 -26.516 -28.188 1 98.62 28 HIS B C 1
ATOM 2293 O O . HIS B 1 28 ? -8.484 -26.297 -27.844 1 98.62 28 HIS B O 1
ATOM 2299 N N . THR B 1 29 ? -6.852 -27.688 -28.266 1 98.56 29 THR B N 1
ATOM 2300 C CA . THR B 1 29 ? -7.449 -28.797 -27.531 1 98.56 29 THR B CA 1
ATOM 2301 C C . THR B 1 29 ? -7.07 -28.719 -26.047 1 98.56 29 THR B C 1
ATOM 2303 O O . THR B 1 29 ? -5.891 -28.797 -25.703 1 98.56 29 THR B O 1
ATOM 2306 N N . VAL B 1 30 ? -8.055 -28.594 -25.25 1 98.81 30 VAL B N 1
ATOM 2307 C CA . VAL B 1 30 ? -7.766 -28.328 -23.844 1 98.81 30 VAL B CA 1
ATOM 2308 C C . VAL B 1 30 ? -8.289 -29.469 -22.969 1 98.81 30 VAL B C 1
ATOM 2310 O O . VAL B 1 30 ? -9.445 -29.875 -23.109 1 98.81 30 VAL B O 1
ATOM 2313 N N . ARG B 1 31 ? -7.477 -30.016 -22.141 1 98.88 31 ARG B N 1
ATOM 2314 C CA . ARG B 1 31 ? -7.824 -30.938 -21.062 1 98.88 31 ARG B CA 1
ATOM 2315 C C . ARG B 1 31 ? -7.586 -30.312 -19.703 1 98.88 31 ARG B C 1
ATOM 2317 O O . ARG B 1 31 ? -6.57 -29.641 -19.484 1 98.88 31 ARG B O 1
ATOM 2324 N N . VAL B 1 32 ? -8.531 -30.578 -18.781 1 98.88 32 VAL B N 1
ATOM 2325 C CA . VAL B 1 32 ? -8.422 -29.938 -17.484 1 98.88 32 VAL B CA 1
ATOM 2326 C C . VAL B 1 32 ? -8.547 -30.969 -16.375 1 98.88 32 VAL B C 1
ATOM 2328 O O . VAL B 1 32 ? -9.258 -31.969 -16.531 1 98.88 32 VAL B O 1
ATOM 2331 N N . TRP B 1 33 ? -7.848 -30.672 -15.312 1 98.88 33 TRP B N 1
ATOM 2332 C CA . TRP B 1 33 ? -7.949 -31.453 -14.078 1 98.88 33 TRP B CA 1
ATOM 2333 C C . TRP B 1 33 ? -7.867 -30.547 -12.852 1 98.88 33 TRP B C 1
ATOM 2335 O O . TRP B 1 33 ? -7.086 -29.594 -12.836 1 98.88 33 TRP B O 1
ATOM 2345 N N . ASN B 1 34 ? -8.648 -30.875 -11.805 1 98.69 34 ASN B N 1
ATOM 2346 C CA . ASN B 1 34 ? -8.586 -30.266 -10.477 1 98.69 34 ASN B CA 1
ATOM 2347 C C . ASN B 1 34 ? -8.852 -31.297 -9.383 1 98.69 34 ASN B C 1
ATOM 2349 O O . ASN B 1 34 ? -9.625 -32.25 -9.578 1 98.69 34 ASN B O 1
ATOM 2353 N N . ARG B 1 35 ? -8.148 -31.109 -8.289 1 97.25 35 ARG B N 1
ATOM 2354 C CA . ARG B 1 35 ? -8.375 -32.031 -7.172 1 97.25 35 ARG B CA 1
ATOM 2355 C C . ARG B 1 35 ? -9.859 -32.125 -6.855 1 97.25 35 ARG B C 1
ATOM 2357 O O . ARG B 1 35 ? -10.391 -33.25 -6.719 1 97.25 35 ARG B O 1
ATOM 2364 N N . SER B 1 36 ? -10.523 -30.953 -6.668 1 95.94 36 SER B N 1
ATOM 2365 C CA . SER B 1 36 ? -11.984 -30.938 -6.602 1 95.94 36 SER B CA 1
ATOM 2366 C C . SER B 1 36 ? -12.602 -30.875 -7.996 1 95.94 36 SER B C 1
ATOM 2368 O O . SER B 1 36 ? -12.656 -29.812 -8.617 1 95.94 36 SER B O 1
ATOM 2370 N N . ARG B 1 37 ? -13.156 -31.953 -8.453 1 96.38 37 ARG B N 1
ATOM 2371 C CA . ARG B 1 37 ? -13.609 -32.094 -9.828 1 96.38 37 ARG B CA 1
ATOM 2372 C C . ARG B 1 37 ? -14.688 -31.078 -10.164 1 96.38 37 ARG B C 1
ATOM 2374 O O . ARG B 1 37 ? -14.797 -30.641 -11.312 1 96.38 37 ARG B O 1
ATOM 2381 N N . ASP B 1 38 ? -15.414 -30.719 -9.195 1 96.5 38 ASP B N 1
ATOM 2382 C CA . ASP B 1 38 ? -16.531 -29.797 -9.414 1 96.5 38 ASP B CA 1
ATOM 2383 C C . ASP B 1 38 ? -16.031 -28.453 -9.945 1 96.5 38 ASP B C 1
ATOM 2385 O O . ASP B 1 38 ? -16.781 -27.734 -10.617 1 96.5 38 ASP B O 1
ATOM 2389 N N . LYS B 1 39 ? -14.75 -28.094 -9.664 1 95.62 39 LYS B N 1
ATOM 2390 C CA . LYS B 1 39 ? -14.18 -26.859 -10.156 1 95.62 39 LYS B CA 1
ATOM 2391 C C . LYS B 1 39 ? -13.828 -26.953 -11.641 1 95.62 39 LYS B C 1
ATOM 2393 O O . LYS B 1 39 ? -13.719 -25.938 -12.328 1 95.62 39 LYS B O 1
ATOM 2398 N N . ALA B 1 40 ? -13.648 -28.203 -12.164 1 98.19 40 ALA B N 1
ATOM 2399 C CA . ALA B 1 40 ? -13.266 -28.422 -13.562 1 98.19 40 ALA B CA 1
ATOM 2400 C C . ALA B 1 40 ? -14.5 -28.656 -14.438 1 98.19 40 ALA B C 1
ATOM 2402 O O . ALA B 1 40 ? -14.484 -28.328 -15.625 1 98.19 40 ALA B O 1
ATOM 2403 N N . GLU B 1 41 ? -15.602 -29.047 -13.844 1 97.75 41 GLU B N 1
ATOM 2404 C CA . GLU B 1 41 ? -16.75 -29.531 -14.586 1 97.75 41 GLU B CA 1
ATOM 2405 C C . GLU B 1 41 ? -17.344 -28.422 -15.461 1 97.75 41 GLU B C 1
ATOM 2407 O O . GLU B 1 41 ? -17.688 -28.656 -16.625 1 97.75 41 GLU B O 1
ATOM 2412 N N . PRO B 1 42 ? -17.375 -27.266 -15.023 1 98 42 PRO B N 1
ATOM 2413 C CA . PRO B 1 42 ? -18 -26.219 -15.836 1 98 42 PRO B CA 1
ATOM 2414 C C . PRO B 1 42 ? -17.234 -25.938 -17.125 1 98 42 PRO B C 1
ATOM 2416 O O . PRO B 1 42 ? -17.812 -25.406 -18.078 1 98 42 PRO B O 1
ATOM 2419 N N . LEU B 1 43 ? -16.062 -26.297 -17.172 1 98.38 43 LEU B N 1
ATOM 2420 C CA . LEU B 1 43 ? -15.219 -25.984 -18.328 1 98.38 43 LEU B CA 1
ATOM 2421 C C . LEU B 1 43 ? -15.594 -26.859 -19.516 1 98.38 43 LEU B C 1
ATOM 2423 O O . LEU B 1 43 ? -15.211 -26.578 -20.641 1 98.38 43 LEU B O 1
ATOM 2427 N N . ALA B 1 44 ? -16.281 -27.953 -19.297 1 98.31 44 ALA B N 1
ATOM 2428 C CA . ALA B 1 44 ? -16.766 -28.781 -20.391 1 98.31 44 ALA B CA 1
ATOM 2429 C C . ALA B 1 44 ? -17.656 -27.969 -21.344 1 98.31 44 ALA B C 1
ATOM 2431 O O . ALA B 1 44 ? -17.625 -28.188 -22.562 1 98.31 44 ALA B O 1
ATOM 2432 N N . ALA B 1 45 ? -18.359 -26.984 -20.766 1 97.81 45 ALA B N 1
ATOM 2433 C CA . ALA B 1 45 ? -19.25 -26.156 -21.578 1 97.81 45 ALA B CA 1
ATOM 2434 C C . ALA B 1 45 ? -18.453 -25.234 -22.484 1 97.81 45 ALA B C 1
ATOM 2436 O O . ALA B 1 45 ? -18.969 -24.766 -23.5 1 97.81 45 ALA B O 1
ATOM 2437 N N . ASP B 1 46 ? -17.234 -25.109 -22.141 1 97.25 46 ASP B N 1
ATOM 2438 C CA . ASP B 1 46 ? -16.375 -24.234 -22.938 1 97.25 46 ASP B CA 1
ATOM 2439 C C . ASP B 1 46 ? -15.516 -25.062 -23.906 1 97.25 46 ASP B C 1
ATOM 2441 O O . ASP B 1 46 ? -14.633 -24.516 -24.578 1 97.25 46 ASP B O 1
ATOM 2445 N N . GLY B 1 47 ? -15.703 -26.344 -23.938 1 97.38 47 GLY B N 1
ATOM 2446 C CA . GLY B 1 47 ? -15.016 -27.172 -24.922 1 97.38 47 GLY B CA 1
ATOM 2447 C C . GLY B 1 47 ? -13.828 -27.922 -24.328 1 97.38 47 GLY B C 1
ATOM 2448 O O . GLY B 1 47 ? -13.156 -28.672 -25.047 1 97.38 47 GLY B O 1
ATOM 2449 N N . ALA B 1 48 ? -13.562 -27.75 -23.094 1 98.31 48 ALA B N 1
ATOM 2450 C CA . ALA B 1 48 ? -12.461 -28.484 -22.469 1 98.31 48 ALA B CA 1
ATOM 2451 C C . ALA B 1 48 ? -12.867 -29.906 -22.109 1 98.31 48 ALA B C 1
ATOM 2453 O O . ALA B 1 48 ? -14.031 -30.156 -21.781 1 98.31 48 ALA B O 1
ATOM 2454 N N . GLN B 1 49 ? -11.984 -30.75 -22.156 1 98.62 49 GLN B N 1
ATOM 2455 C CA . GLN B 1 49 ? -12.195 -32.094 -21.656 1 98.62 49 GLN B CA 1
ATOM 2456 C C . GLN B 1 49 ? -11.797 -32.219 -20.188 1 98.62 49 GLN B C 1
ATOM 2458 O O . GLN B 1 49 ? -10.625 -32.062 -19.844 1 98.62 49 GLN B O 1
ATOM 2463 N N . VAL B 1 50 ? -12.75 -32.625 -19.406 1 98.81 50 VAL B N 1
ATOM 2464 C CA . VAL B 1 50 ? -12.484 -32.844 -17.984 1 98.81 50 VAL B CA 1
ATOM 2465 C C . VAL B 1 50 ? -11.906 -34.219 -17.766 1 98.81 50 VAL B C 1
ATOM 2467 O O . VAL B 1 50 ? -12.461 -35.219 -18.25 1 98.81 50 VAL B O 1
ATOM 2470 N N . THR B 1 51 ? -10.82 -34.281 -17.062 1 98.62 51 THR B N 1
ATOM 2471 C CA . THR B 1 51 ? -10.172 -35.562 -16.812 1 98.62 51 THR B CA 1
ATOM 2472 C C . THR B 1 51 ? -10.227 -35.938 -15.336 1 98.62 51 THR B C 1
ATOM 2474 O O . THR B 1 51 ? -10.477 -35.062 -14.484 1 98.62 51 THR B O 1
ATOM 2477 N N . GLY B 1 52 ? -9.922 -37.25 -15.07 1 98 52 GLY B N 1
ATOM 2478 C CA . GLY B 1 52 ? -10.086 -37.75 -13.719 1 98 52 GLY B CA 1
ATOM 2479 C C . GLY B 1 52 ? -8.797 -37.719 -12.914 1 98 52 GLY B C 1
ATOM 2480 O O . GLY B 1 52 ? -8.828 -37.719 -11.688 1 98 52 GLY B O 1
ATOM 2481 N N . THR B 1 53 ? -7.695 -37.812 -13.68 1 98.38 53 THR B N 1
ATOM 2482 C CA . THR B 1 53 ? -6.395 -37.812 -13.016 1 98.38 53 THR B CA 1
ATOM 2483 C C . THR B 1 53 ? -5.422 -36.875 -13.742 1 98.38 53 THR B C 1
ATOM 2485 O O . THR B 1 53 ? -5.605 -36.594 -14.922 1 98.38 53 THR B O 1
ATOM 2488 N N . PRO B 1 54 ? -4.402 -36.469 -12.93 1 98.81 54 PRO B N 1
ATOM 2489 C CA . PRO B 1 54 ? -3.365 -35.688 -13.617 1 98.81 54 PRO B CA 1
ATOM 2490 C C . PRO B 1 54 ? -2.723 -36.438 -14.773 1 98.81 54 PRO B C 1
ATOM 2492 O O . PRO B 1 54 ? -2.445 -35.875 -15.82 1 98.81 54 PRO B O 1
ATOM 2495 N N . ALA B 1 55 ? -2.473 -37.719 -14.664 1 98.62 55 ALA B N 1
ATOM 2496 C CA . ALA B 1 55 ? -1.871 -38.531 -15.711 1 98.62 55 ALA B CA 1
ATOM 2497 C C . ALA B 1 55 ? -2.734 -38.562 -16.969 1 98.62 55 ALA B C 1
ATOM 2499 O O . ALA B 1 55 ? -2.223 -38.406 -18.078 1 98.62 55 ALA B O 1
ATOM 2500 N N . GLU B 1 56 ? -4.062 -38.688 -16.766 1 98.38 56 GLU B N 1
ATOM 2501 C CA . GLU B 1 56 ? -4.973 -38.656 -17.906 1 98.38 56 GLU B CA 1
ATOM 2502 C C . GLU B 1 56 ? -4.898 -37.312 -18.609 1 98.38 56 GLU B C 1
ATOM 2504 O O . GLU B 1 56 ? -4.898 -37.25 -19.844 1 98.38 56 GLU B O 1
ATOM 2509 N N . ALA B 1 57 ? -4.777 -36.25 -17.875 1 98.75 57 ALA B N 1
ATOM 2510 C CA . ALA B 1 57 ? -4.773 -34.906 -18.438 1 98.75 57 ALA B CA 1
ATOM 2511 C C . ALA B 1 57 ? -3.529 -34.688 -19.281 1 98.75 57 ALA B C 1
ATOM 2513 O O . ALA B 1 57 ? -3.602 -34.031 -20.328 1 98.75 57 ALA B O 1
ATOM 2514 N N . VAL B 1 58 ? -2.391 -35.25 -18.859 1 98.81 58 VAL B N 1
ATOM 2515 C CA . VAL B 1 58 ? -1.149 -34.844 -19.5 1 98.81 58 VAL B CA 1
ATOM 2516 C C . VAL B 1 58 ? -0.79 -35.844 -20.609 1 98.81 58 VAL B C 1
ATOM 2518 O O . VAL B 1 58 ? 0.173 -35.625 -21.359 1 98.81 58 VAL B O 1
ATOM 2521 N N . THR B 1 59 ? -1.491 -36.875 -20.797 1 98.06 59 THR B N 1
ATOM 2522 C CA . THR B 1 59 ? -1.185 -37.875 -21.828 1 98.06 59 THR B CA 1
ATOM 2523 C C . THR B 1 59 ? -1.212 -37.219 -23.219 1 98.06 59 THR B C 1
ATOM 2525 O O . THR B 1 59 ? -2.238 -36.688 -23.641 1 98.06 59 THR B O 1
ATOM 2528 N N . GLY B 1 60 ? -0.082 -37.281 -23.797 1 97.62 60 GLY B N 1
ATOM 2529 C CA . GLY B 1 60 ? 0.023 -36.781 -25.172 1 97.62 60 GLY B CA 1
ATOM 2530 C C . GLY B 1 60 ? -0.026 -35.25 -25.266 1 97.62 60 GLY B C 1
ATOM 2531 O O . GLY B 1 60 ? -0.178 -34.719 -26.344 1 97.62 60 GLY B O 1
ATOM 2532 N N . ALA B 1 61 ? 0.05 -34.562 -24.25 1 98.44 61 ALA B N 1
ATOM 2533 C CA . ALA B 1 61 ? -0.044 -33.094 -24.25 1 98.44 61 ALA B CA 1
ATOM 2534 C C . ALA B 1 61 ? 1.203 -32.469 -24.875 1 98.44 61 ALA B C 1
ATOM 2536 O O . ALA B 1 61 ? 2.32 -32.938 -24.641 1 98.44 61 ALA B O 1
ATOM 2537 N N . ASP B 1 62 ? 1.011 -31.391 -25.656 1 98.44 62 ASP B N 1
ATOM 2538 C CA . ASP B 1 62 ? 2.119 -30.562 -26.125 1 98.44 62 ASP B CA 1
ATOM 2539 C C . ASP B 1 62 ? 2.607 -29.625 -25.016 1 98.44 62 ASP B C 1
ATOM 2541 O O . ASP B 1 62 ? 3.809 -29.375 -24.891 1 98.44 62 ASP B O 1
ATOM 2545 N N . VAL B 1 63 ? 1.611 -29.078 -24.297 1 98.81 63 VAL B N 1
ATOM 2546 C CA . VAL B 1 63 ? 1.884 -28.125 -23.234 1 98.81 63 VAL B CA 1
ATOM 2547 C C . VAL B 1 63 ? 1.126 -28.531 -21.969 1 98.81 63 VAL B C 1
ATOM 2549 O O . VAL B 1 63 ? -0.041 -28.922 -22.031 1 98.81 63 VAL B O 1
ATOM 2552 N N . ILE B 1 64 ? 1.854 -28.5 -20.828 1 98.94 64 ILE B N 1
ATOM 2553 C CA . ILE B 1 64 ? 1.271 -28.688 -19.5 1 98.94 64 ILE B CA 1
ATOM 2554 C C . ILE B 1 64 ? 1.332 -27.359 -18.734 1 98.94 64 ILE B C 1
ATOM 2556 O O . ILE B 1 64 ? 2.416 -26.812 -18.5 1 98.94 64 ILE B O 1
ATOM 2560 N N . LEU B 1 65 ? 0.131 -26.844 -18.406 1 98.94 65 LEU B N 1
ATOM 2561 C CA . LEU B 1 65 ? 0.024 -25.625 -17.609 1 98.94 65 LEU B CA 1
ATOM 2562 C C . LEU B 1 65 ? -0.394 -25.938 -16.188 1 98.94 65 LEU B C 1
ATOM 2564 O O . LEU B 1 65 ? -1.432 -26.562 -15.961 1 98.94 65 LEU B O 1
ATOM 2568 N N . THR B 1 66 ? 0.432 -25.609 -15.25 1 98.94 66 THR B N 1
ATOM 2569 C CA . THR B 1 66 ? 0.064 -25.766 -13.852 1 98.94 66 THR B CA 1
ATOM 2570 C C . THR B 1 66 ? -0.311 -24.422 -13.234 1 98.94 66 THR B C 1
ATOM 2572 O O . THR B 1 66 ? 0.448 -23.453 -13.336 1 98.94 66 THR B O 1
ATOM 2575 N N . MET B 1 67 ? -1.473 -24.312 -12.641 1 98.69 67 MET B N 1
ATOM 2576 C CA . MET B 1 67 ? -2.02 -23.188 -11.906 1 98.69 67 MET B CA 1
ATOM 2577 C C . MET B 1 67 ? -2.744 -23.641 -10.648 1 98.69 67 MET B C 1
ATOM 2579 O O . MET B 1 67 ? -3.975 -23.656 -10.609 1 98.69 67 MET B O 1
ATOM 2583 N N . LEU B 1 68 ? -1.941 -23.984 -9.672 1 98.56 68 LEU B N 1
ATOM 2584 C CA . LEU B 1 68 ? -2.418 -24.609 -8.438 1 98.56 68 LEU B CA 1
ATOM 2585 C C . LEU B 1 68 ? -2.188 -23.688 -7.242 1 98.56 68 LEU B C 1
ATOM 2587 O O . LEU B 1 68 ? -1.968 -22.484 -7.414 1 98.56 68 LEU B O 1
ATOM 2591 N N . TYR B 1 69 ? -2.393 -24.172 -6.02 1 97.44 69 TYR B N 1
ATOM 2592 C CA . TYR B 1 69 ? -2.391 -23.312 -4.836 1 97.44 69 TYR B CA 1
ATOM 2593 C C . TYR B 1 69 ? -0.974 -22.875 -4.484 1 97.44 69 TYR B C 1
ATOM 2595 O O . TYR B 1 69 ? -0.724 -21.688 -4.254 1 97.44 69 TYR B O 1
ATOM 2603 N N . ASP B 1 70 ? -0.039 -23.891 -4.414 1 97.88 70 ASP B N 1
ATOM 2604 C CA . ASP B 1 70 ? 1.333 -23.594 -4.016 1 97.88 70 ASP B CA 1
ATOM 2605 C C . ASP B 1 70 ? 2.309 -24.609 -4.598 1 97.88 70 ASP B C 1
ATOM 2607 O O . ASP B 1 70 ? 1.912 -25.484 -5.375 1 97.88 70 ASP B O 1
ATOM 2611 N N . GLY B 1 71 ? 3.588 -24.453 -4.285 1 98.5 71 GLY B N 1
ATOM 2612 C CA . GLY B 1 71 ? 4.645 -25.297 -4.816 1 98.5 71 GLY B CA 1
ATOM 2613 C C . GLY B 1 71 ? 4.496 -26.75 -4.426 1 98.5 71 GLY B C 1
ATOM 2614 O O . GLY B 1 71 ? 4.699 -27.641 -5.254 1 98.5 71 GLY B O 1
ATOM 2615 N N . ASP B 1 72 ? 4.156 -27.031 -3.201 1 98.31 72 ASP B N 1
ATOM 2616 C CA . ASP B 1 72 ? 3.959 -28.406 -2.748 1 98.31 72 ASP B CA 1
ATOM 2617 C C . ASP B 1 72 ? 2.85 -29.094 -3.541 1 98.31 72 ASP B C 1
ATOM 2619 O O . ASP B 1 72 ? 2.975 -30.266 -3.908 1 98.31 72 ASP B O 1
ATOM 2623 N N . THR B 1 73 ? 1.813 -28.328 -3.766 1 98.62 73 THR B N 1
ATOM 2624 C CA . THR B 1 73 ? 0.719 -28.875 -4.555 1 98.62 73 THR B CA 1
ATOM 2625 C C . THR B 1 73 ? 1.175 -29.172 -5.98 1 98.62 73 THR B C 1
ATOM 2627 O O . THR B 1 73 ? 0.861 -30.219 -6.535 1 98.62 73 THR B O 1
ATOM 2630 N N . VAL B 1 74 ? 1.942 -28.312 -6.602 1 98.88 74 VAL B N 1
ATOM 2631 C CA . VAL B 1 74 ? 2.453 -28.531 -7.949 1 98.88 74 VAL B CA 1
ATOM 2632 C C . VAL B 1 74 ? 3.311 -29.797 -7.977 1 98.88 74 VAL B C 1
ATOM 2634 O O . VAL B 1 74 ? 3.117 -30.672 -8.828 1 98.88 74 VAL B O 1
ATOM 2637 N N . LYS B 1 75 ? 4.215 -29.891 -7.027 1 98.56 75 LYS B N 1
ATOM 2638 C CA . LYS B 1 75 ? 5.105 -31.047 -6.953 1 98.56 75 LYS B CA 1
ATOM 2639 C C . LYS B 1 75 ? 4.309 -32.344 -6.859 1 98.56 75 LYS B C 1
ATOM 2641 O O . LYS B 1 75 ? 4.594 -33.312 -7.582 1 98.56 75 LYS B O 1
ATOM 2646 N N . SER B 1 76 ? 3.41 -32.312 -6.027 1 98.69 76 SER B N 1
ATOM 2647 C CA . SER B 1 76 ? 2.594 -33.5 -5.816 1 98.69 76 SER B CA 1
ATOM 2648 C C . SER B 1 76 ? 1.818 -33.875 -7.074 1 98.69 76 SER B C 1
ATOM 2650 O O . SER B 1 76 ? 1.817 -35.031 -7.492 1 98.69 76 SER B O 1
ATOM 2652 N N . VAL B 1 77 ? 1.179 -32.938 -7.688 1 98.81 77 VAL B N 1
ATOM 2653 C CA . VAL B 1 77 ? 0.306 -33.156 -8.828 1 98.81 77 VAL B CA 1
ATOM 2654 C C . VAL B 1 77 ? 1.138 -33.625 -10.031 1 98.81 77 VAL B C 1
ATOM 2656 O O . VAL B 1 77 ? 0.769 -34.562 -10.734 1 98.81 77 VAL B O 1
ATOM 2659 N N . ILE B 1 78 ? 2.271 -32.969 -10.312 1 98.69 78 ILE B N 1
ATOM 2660 C CA . ILE B 1 78 ? 3.08 -33.344 -11.469 1 98.69 78 ILE B CA 1
ATOM 2661 C C . ILE B 1 78 ? 3.717 -34.719 -11.25 1 98.69 78 ILE B C 1
ATOM 2663 O O . ILE B 1 78 ? 3.904 -35.469 -12.203 1 98.69 78 ILE B O 1
ATOM 2667 N N . ALA B 1 79 ? 4.07 -35.031 -9.984 1 98.31 79 ALA B N 1
ATOM 2668 C CA . ALA B 1 79 ? 4.562 -36.375 -9.672 1 98.31 79 ALA B CA 1
ATOM 2669 C C . ALA B 1 79 ? 3.512 -37.406 -10 1 98.31 79 ALA B C 1
ATOM 2671 O O . ALA B 1 79 ? 3.84 -38.5 -10.516 1 98.31 79 ALA B O 1
ATOM 2672 N N . GLU B 1 80 ? 2.309 -37.094 -9.664 1 98.31 80 GLU B N 1
ATOM 2673 C CA . GLU B 1 80 ? 1.215 -38 -10.008 1 98.31 80 GLU B CA 1
ATOM 2674 C C . GLU B 1 80 ? 1.086 -38.156 -11.516 1 98.31 80 GLU B C 1
ATOM 2676 O O . GLU B 1 80 ? 0.679 -39.219 -12.008 1 98.31 80 GLU B O 1
ATOM 2681 N N . ALA B 1 81 ? 1.44 -37.25 -12.219 1 98.5 81 ALA B N 1
ATOM 2682 C CA . ALA B 1 81 ? 1.327 -37.25 -13.68 1 98.5 81 ALA B CA 1
ATOM 2683 C C . ALA B 1 81 ? 2.525 -37.969 -14.312 1 98.5 81 ALA B C 1
ATOM 2685 O O . ALA B 1 81 ? 2.521 -38.25 -15.516 1 98.5 81 ALA B O 1
ATOM 2686 N N . ALA B 1 82 ? 3.555 -38.281 -13.609 1 97.94 82 ALA B N 1
ATOM 2687 C CA . ALA B 1 82 ? 4.883 -38.625 -14.086 1 97.94 82 ALA B CA 1
ATOM 2688 C C . ALA B 1 82 ? 4.809 -39.812 -15.07 1 97.94 82 ALA B C 1
ATOM 2690 O O . ALA B 1 82 ? 5.434 -39.781 -16.125 1 97.94 82 ALA B O 1
ATOM 2691 N N . PRO B 1 83 ? 3.934 -40.812 -14.82 1 97.06 83 PRO B N 1
ATOM 2692 C CA . PRO B 1 83 ? 3.922 -41.969 -15.719 1 97.06 83 PRO B CA 1
ATOM 2693 C C . PRO B 1 83 ? 3.434 -41.625 -17.125 1 97.06 83 PRO B C 1
ATOM 2695 O O . PRO B 1 83 ? 3.686 -42.375 -18.078 1 97.06 83 PRO B O 1
ATOM 2698 N N . ALA B 1 84 ? 2.816 -40.469 -17.219 1 98.25 84 ALA B N 1
ATOM 2699 C CA . ALA B 1 84 ? 2.199 -40.125 -18.5 1 98.25 84 ALA B CA 1
ATOM 2700 C C . ALA B 1 84 ? 2.926 -38.969 -19.188 1 98.25 84 ALA B C 1
ATOM 2702 O O . ALA B 1 84 ? 2.562 -38.562 -20.281 1 98.25 84 ALA B O 1
ATOM 2703 N N . LEU B 1 85 ? 3.855 -38.531 -18.625 1 98.5 85 LEU B N 1
ATOM 2704 C CA . LEU B 1 85 ? 4.582 -37.406 -19.203 1 98.5 85 LEU B CA 1
ATOM 2705 C C . LEU B 1 85 ? 5.398 -37.844 -20.422 1 98.5 85 LEU B C 1
ATOM 2707 O O . LEU B 1 85 ? 6 -38.938 -20.406 1 98.5 85 LEU B O 1
ATOM 2711 N N . ARG B 1 86 ? 5.465 -37.094 -21.391 1 97.19 86 ARG B N 1
ATOM 2712 C CA . ARG B 1 86 ? 6.258 -37.312 -22.578 1 97.19 86 ARG B CA 1
ATOM 2713 C C . ARG B 1 86 ? 7.461 -36.375 -22.641 1 97.19 86 ARG B C 1
ATOM 2715 O O . ARG B 1 86 ? 7.305 -35.156 -22.578 1 97.19 86 ARG B O 1
ATOM 2722 N N . PRO B 1 87 ? 8.617 -36.969 -22.797 1 97.38 87 PRO B N 1
ATOM 2723 C CA . PRO B 1 87 ? 9.766 -36.062 -23.031 1 97.38 87 PRO B CA 1
ATOM 2724 C C . PRO B 1 87 ? 9.539 -35.094 -24.188 1 97.38 87 PRO B C 1
ATOM 2726 O O . PRO B 1 87 ? 8.945 -35.469 -25.203 1 97.38 87 PRO B O 1
ATOM 2729 N N . GLY B 1 88 ? 9.945 -33.938 -23.969 1 98.25 88 GLY B N 1
ATOM 2730 C CA . GLY B 1 88 ? 9.797 -32.906 -24.984 1 98.25 88 GLY B CA 1
ATOM 2731 C C . GLY B 1 88 ? 8.578 -32.031 -24.797 1 98.25 88 GLY B C 1
ATOM 2732 O O . GLY B 1 88 ? 8.461 -30.969 -25.391 1 98.25 88 GLY B O 1
ATOM 2733 N N . ALA B 1 89 ? 7.633 -32.469 -23.969 1 98.62 89 ALA B N 1
ATOM 2734 C CA . ALA B 1 89 ? 6.488 -31.609 -23.672 1 98.62 89 ALA B CA 1
ATOM 2735 C C . ALA B 1 89 ? 6.922 -30.328 -22.953 1 98.62 89 ALA B C 1
ATOM 2737 O O . ALA B 1 89 ? 7.855 -30.359 -22.156 1 98.62 89 ALA B O 1
ATOM 2738 N N . MET B 1 90 ? 6.242 -29.234 -23.281 1 98.81 90 MET B N 1
ATOM 2739 C CA . MET B 1 90 ? 6.504 -27.969 -22.609 1 98.81 90 MET B CA 1
ATOM 2740 C C . MET B 1 90 ? 5.68 -27.828 -21.344 1 98.81 90 MET B C 1
ATOM 2742 O O . MET B 1 90 ? 4.473 -28.078 -21.344 1 98.81 90 MET B O 1
ATOM 2746 N N . TRP B 1 91 ? 6.367 -27.547 -20.312 1 98.94 91 TRP B N 1
ATOM 2747 C CA . TRP B 1 91 ? 5.703 -27.312 -19.031 1 98.94 91 TRP B CA 1
ATOM 2748 C C . TRP B 1 91 ? 5.727 -25.844 -18.656 1 98.94 91 TRP B C 1
ATOM 2750 O O . TRP B 1 91 ? 6.777 -25.297 -18.328 1 98.94 91 TRP B O 1
ATOM 2760 N N . VAL B 1 92 ? 4.523 -25.203 -18.75 1 98.94 92 VAL B N 1
ATOM 2761 C CA . VAL B 1 92 ? 4.309 -23.812 -18.344 1 98.94 92 VAL B CA 1
ATOM 2762 C C . VAL B 1 92 ? 3.857 -23.781 -16.875 1 98.94 92 VAL B C 1
ATOM 2764 O O . VAL B 1 92 ? 2.674 -23.953 -16.578 1 98.94 92 VAL B O 1
ATOM 2767 N N . GLN B 1 93 ? 4.789 -23.547 -16.016 1 98.94 93 GLN B N 1
ATOM 2768 C CA . GLN B 1 93 ? 4.504 -23.469 -14.586 1 98.94 93 GLN B CA 1
ATOM 2769 C C . GLN B 1 93 ? 4.102 -22.062 -14.172 1 98.94 93 GLN B C 1
ATOM 2771 O O . GLN B 1 93 ? 4.949 -21.172 -14.078 1 98.94 93 GLN B O 1
ATOM 2776 N N . SER B 1 94 ? 2.76 -21.891 -13.852 1 98.88 94 SER B N 1
ATOM 2777 C CA . SER B 1 94 ? 2.242 -20.547 -13.656 1 98.88 94 SER B CA 1
ATOM 2778 C C . SER B 1 94 ? 1.814 -20.312 -12.211 1 98.88 94 SER B C 1
ATOM 2780 O O . SER B 1 94 ? 1.491 -19.188 -11.828 1 98.88 94 SER B O 1
ATOM 2782 N N . THR B 1 95 ? 1.8 -21.359 -11.398 1 98.75 95 THR B N 1
ATOM 2783 C CA . THR B 1 95 ? 1.487 -21.219 -9.984 1 98.75 95 THR B CA 1
ATOM 2784 C C . THR B 1 95 ? 2.506 -20.312 -9.297 1 98.75 95 THR B C 1
ATOM 2786 O O . THR B 1 95 ? 3.703 -20.391 -9.57 1 98.75 95 THR B O 1
ATOM 2789 N N . THR B 1 96 ? 2.006 -19.453 -8.406 1 98.44 96 THR B N 1
ATOM 2790 C CA . THR B 1 96 ? 2.918 -18.688 -7.57 1 98.44 96 THR B CA 1
ATOM 2791 C C . THR B 1 96 ? 3.561 -19.578 -6.512 1 98.44 96 THR B C 1
ATOM 2793 O O . THR B 1 96 ? 2.873 -20.094 -5.633 1 98.44 96 THR B O 1
ATOM 2796 N N . VAL B 1 97 ? 4.883 -19.828 -6.656 1 98.62 97 VAL B N 1
ATOM 2797 C CA . VAL B 1 97 ? 5.598 -20.75 -5.781 1 98.62 97 VAL B CA 1
ATOM 2798 C C . VAL B 1 97 ? 6.84 -20.078 -5.215 1 98.62 97 VAL B C 1
ATOM 2800 O O . VAL B 1 97 ? 7.16 -18.938 -5.59 1 98.62 97 VAL B O 1
ATOM 2803 N N . SER B 1 98 ? 7.504 -20.734 -4.25 1 98.5 98 SER B N 1
ATOM 2804 C CA . SER B 1 98 ? 8.75 -20.219 -3.693 1 98.5 98 SER B CA 1
ATOM 2805 C C . SER B 1 98 ? 9.906 -20.391 -4.672 1 98.5 98 SER B C 1
ATOM 2807 O O . SER B 1 98 ? 9.812 -21.188 -5.617 1 98.5 98 SER B O 1
ATOM 2809 N N . LEU B 1 99 ? 10.953 -19.672 -4.488 1 97.81 99 LEU B N 1
ATOM 2810 C CA . LEU B 1 99 ? 12.156 -19.828 -5.301 1 97.81 99 LEU B CA 1
ATOM 2811 C C . LEU B 1 99 ? 12.742 -21.234 -5.141 1 97.81 99 LEU B C 1
ATOM 2813 O O . LEU B 1 99 ? 13.242 -21.812 -6.105 1 97.81 99 LEU B O 1
ATOM 2817 N N . GLU B 1 100 ? 12.688 -21.766 -3.953 1 97.81 100 GLU B N 1
ATOM 2818 C CA . GLU B 1 100 ? 13.117 -23.141 -3.719 1 97.81 100 GLU B CA 1
ATOM 2819 C C . GLU B 1 100 ? 12.281 -24.125 -4.539 1 97.81 100 GLU B C 1
ATOM 2821 O O . GLU B 1 100 ? 12.828 -25.047 -5.145 1 97.81 100 GLU B O 1
ATOM 2826 N N . ALA B 1 101 ? 11.031 -23.859 -4.562 1 98.44 101 ALA B N 1
ATOM 2827 C CA . ALA B 1 101 ? 10.148 -24.734 -5.324 1 98.44 101 ALA B CA 1
ATOM 2828 C C . ALA B 1 101 ? 10.492 -24.719 -6.809 1 98.44 101 ALA B C 1
ATOM 2830 O O . ALA B 1 101 ? 10.461 -25.75 -7.477 1 98.44 101 ALA B O 1
ATOM 2831 N N . ILE B 1 102 ? 10.852 -23.578 -7.363 1 98.19 102 ILE B N 1
ATOM 2832 C CA . ILE B 1 102 ? 11.18 -23.469 -8.781 1 98.19 102 ILE B CA 1
ATOM 2833 C C . ILE B 1 102 ? 12.398 -24.359 -9.086 1 98.19 102 ILE B C 1
ATOM 2835 O O . ILE B 1 102 ? 12.414 -25.062 -10.094 1 98.19 102 ILE B O 1
ATOM 2839 N N . SER B 1 103 ? 13.352 -24.344 -8.242 1 97.62 103 SER B N 1
ATOM 2840 C CA . SER B 1 103 ? 14.539 -25.172 -8.414 1 97.62 103 SER B CA 1
ATOM 2841 C C . SER B 1 103 ? 14.18 -26.656 -8.406 1 97.62 103 SER B C 1
ATOM 2843 O O . SER B 1 103 ? 14.672 -27.422 -9.242 1 97.62 103 SER B O 1
ATOM 2845 N N . GLU B 1 104 ? 13.406 -27.016 -7.512 1 98.44 104 GLU B N 1
ATOM 2846 C CA . GLU B 1 104 ? 12.969 -28.406 -7.418 1 98.44 104 GLU B CA 1
ATOM 2847 C C . GLU B 1 104 ? 12.172 -28.812 -8.648 1 98.44 104 GLU B C 1
ATOM 2849 O O . GLU B 1 104 ? 12.367 -29.906 -9.188 1 98.44 104 GLU B O 1
ATOM 2854 N N . LEU B 1 105 ? 11.289 -27.953 -9.055 1 98.75 105 LEU B N 1
ATOM 2855 C CA . LEU B 1 105 ? 10.461 -28.25 -10.227 1 98.75 105 LEU B CA 1
ATOM 2856 C C . LEU B 1 105 ? 11.312 -28.344 -11.484 1 98.75 105 LEU B C 1
ATOM 2858 O O . LEU B 1 105 ? 11.031 -29.156 -12.367 1 98.75 105 LEU B O 1
ATOM 2862 N N . ALA B 1 106 ? 12.32 -27.547 -11.562 1 98.62 106 ALA B N 1
ATOM 2863 C CA . ALA B 1 106 ? 13.258 -27.625 -12.688 1 98.62 106 ALA B CA 1
ATOM 2864 C C . ALA B 1 106 ? 13.977 -28.969 -12.703 1 98.62 106 ALA B C 1
ATOM 2866 O O . ALA B 1 106 ? 14.172 -29.562 -13.766 1 98.62 106 ALA B O 1
ATOM 2867 N N . GLY B 1 107 ? 14.445 -29.406 -11.555 1 98.56 107 GLY B N 1
ATOM 2868 C CA . GLY B 1 107 ? 15.031 -30.734 -11.461 1 98.56 107 GLY B CA 1
ATOM 2869 C C . GLY B 1 107 ? 14.109 -31.828 -11.945 1 98.56 107 GLY B C 1
ATOM 2870 O O . GLY B 1 107 ? 14.523 -32.719 -12.695 1 98.56 107 GLY B O 1
ATOM 2871 N N . PHE B 1 108 ? 12.883 -31.766 -11.508 1 98.75 108 PHE B N 1
ATOM 2872 C CA . PHE B 1 108 ? 11.875 -32.719 -11.945 1 98.75 108 PHE B CA 1
ATOM 2873 C C . PHE B 1 108 ? 11.711 -32.688 -13.461 1 98.75 108 PHE B C 1
ATOM 2875 O O . PHE B 1 108 ? 11.656 -33.719 -14.109 1 98.75 108 PHE B O 1
ATOM 2882 N N . ALA B 1 109 ? 11.586 -31.5 -14.016 1 98.75 109 ALA B N 1
ATOM 2883 C CA . ALA B 1 109 ? 11.445 -31.344 -15.461 1 98.75 109 ALA B CA 1
ATOM 2884 C C . ALA B 1 109 ? 12.609 -32 -16.203 1 98.75 109 ALA B C 1
ATOM 2886 O O . ALA B 1 109 ? 12.406 -32.688 -17.188 1 98.75 109 ALA B O 1
ATOM 2887 N N . ALA B 1 110 ? 13.781 -31.766 -15.734 1 98.44 110 ALA B N 1
ATOM 2888 C CA . ALA B 1 110 ? 14.977 -32.344 -16.344 1 98.44 110 ALA B CA 1
ATOM 2889 C C . ALA B 1 110 ? 14.945 -33.875 -16.281 1 98.44 110 ALA B C 1
ATOM 2891 O O . ALA B 1 110 ? 15.25 -34.531 -17.281 1 98.44 110 ALA B O 1
ATOM 2892 N N . GLU B 1 111 ? 14.594 -34.375 -15.125 1 98.5 111 GLU B N 1
ATOM 2893 C CA . GLU B 1 111 ? 14.523 -35.844 -14.93 1 98.5 111 GLU B CA 1
ATOM 2894 C C . GLU B 1 111 ? 13.555 -36.469 -15.922 1 98.5 111 GLU B C 1
ATOM 2896 O O . GLU B 1 111 ? 13.766 -37.625 -16.359 1 98.5 111 GLU B O 1
ATOM 2901 N N . HIS B 1 112 ? 12.586 -35.75 -16.281 1 98.38 112 HIS B N 1
ATOM 2902 C CA . HIS B 1 112 ? 11.547 -36.344 -17.125 1 98.38 112 HIS B CA 1
ATOM 2903 C C . HIS B 1 112 ? 11.609 -35.812 -18.547 1 98.38 112 HIS B C 1
ATOM 2905 O O . HIS B 1 112 ? 10.711 -36.062 -19.359 1 98.38 112 HIS B O 1
ATOM 2911 N N . GLY B 1 113 ? 12.594 -34.969 -18.891 1 98.38 113 GLY B N 1
ATOM 2912 C CA . GLY B 1 113 ? 12.82 -34.469 -20.234 1 98.38 113 GLY B CA 1
ATOM 2913 C C . GLY B 1 113 ? 11.797 -33.438 -20.656 1 98.38 113 GLY B C 1
ATOM 2914 O O . GLY B 1 113 ? 11.477 -33.312 -21.844 1 98.38 113 GLY B O 1
ATOM 2915 N N . LEU B 1 114 ? 11.258 -32.719 -19.688 1 98.75 114 LEU B N 1
ATOM 2916 C CA . LEU B 1 114 ? 10.312 -31.656 -20.016 1 98.75 114 LEU B CA 1
ATOM 2917 C C . LEU B 1 114 ? 11.039 -30.344 -20.266 1 98.75 114 LEU B C 1
ATOM 2919 O O . LEU B 1 114 ? 12.125 -30.109 -19.75 1 98.75 114 LEU B O 1
ATOM 2923 N N . ILE B 1 115 ? 10.414 -29.5 -21.141 1 98.75 115 ILE B N 1
ATOM 2924 C CA . ILE B 1 115 ? 10.891 -28.141 -21.375 1 98.75 115 ILE B CA 1
ATOM 2925 C C . ILE B 1 115 ? 10.148 -27.172 -20.453 1 98.75 115 ILE B C 1
ATOM 2927 O O . ILE B 1 115 ? 8.984 -26.844 -20.703 1 98.75 115 ILE B O 1
ATOM 2931 N N . LEU B 1 116 ? 10.852 -26.734 -19.406 1 98.88 116 LEU B N 1
ATOM 2932 C CA . LEU B 1 116 ? 10.188 -25.969 -18.344 1 98.88 116 LEU B CA 1
ATOM 2933 C C . LEU B 1 116 ? 10.234 -24.484 -18.641 1 98.88 116 LEU B C 1
ATOM 2935 O O 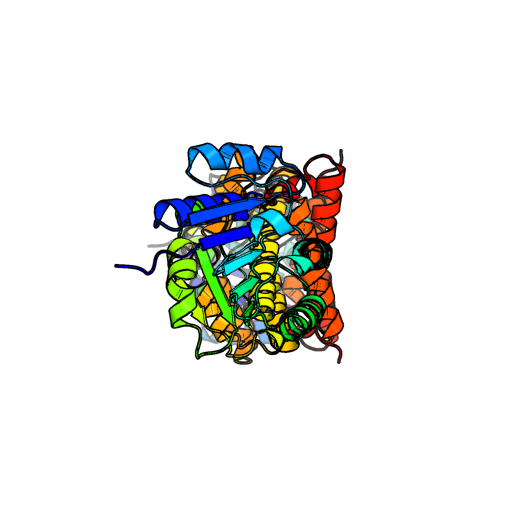. LEU B 1 116 ? 11.266 -23.953 -19.047 1 98.88 116 LEU B O 1
ATOM 2939 N N . PHE B 1 117 ? 9.031 -23.828 -18.469 1 98.94 117 PHE B N 1
ATOM 2940 C CA . PHE B 1 117 ? 8.906 -22.375 -18.406 1 98.94 117 PHE B CA 1
ATOM 2941 C C . PHE B 1 117 ? 8.414 -21.938 -17.031 1 98.94 117 PHE B C 1
ATOM 2943 O O . PHE B 1 117 ? 7.383 -22.406 -16.547 1 98.94 117 PHE B O 1
ATOM 2950 N N . ASP B 1 118 ? 9.227 -21.125 -16.281 1 98.88 118 ASP B N 1
ATOM 2951 C CA . ASP B 1 118 ? 8.742 -20.344 -15.148 1 98.88 118 ASP B CA 1
ATOM 2952 C C . ASP B 1 118 ? 7.895 -19.156 -15.625 1 98.88 118 ASP B C 1
ATOM 2954 O O . ASP B 1 118 ? 8.43 -18.156 -16.094 1 98.88 118 ASP B O 1
ATOM 2958 N N . ALA B 1 119 ? 6.492 -19.266 -15.469 1 98.88 119 ALA B N 1
ATOM 2959 C CA . ALA B 1 119 ? 5.633 -18.328 -16.188 1 98.88 119 ALA B CA 1
ATOM 2960 C C . ALA B 1 119 ? 4.461 -17.875 -15.328 1 98.88 119 ALA B C 1
ATOM 2962 O O . ALA B 1 119 ? 3.303 -17.969 -15.734 1 98.88 119 ALA B O 1
ATOM 2963 N N . PRO B 1 120 ? 4.762 -17.344 -14.156 1 98.75 120 PRO B N 1
ATOM 2964 C CA . PRO B 1 120 ? 3.66 -16.75 -13.391 1 98.75 120 PRO B CA 1
ATOM 2965 C C . PRO B 1 120 ? 2.982 -15.609 -14.133 1 98.75 120 PRO B C 1
ATOM 2967 O O . PRO B 1 120 ? 3.469 -15.172 -15.18 1 98.75 120 PRO B O 1
ATOM 2970 N N . VAL B 1 121 ? 1.803 -15.172 -13.625 1 98.44 121 VAL B N 1
ATOM 2971 C CA . VAL B 1 121 ? 1.003 -14.18 -14.336 1 98.44 121 VAL B CA 1
ATOM 2972 C C . VAL B 1 121 ? 0.622 -13.047 -13.391 1 98.44 121 VAL B C 1
ATOM 2974 O O . VAL B 1 121 ? 0.626 -13.219 -12.172 1 98.44 121 VAL B O 1
ATOM 2977 N N . LEU B 1 122 ? 0.496 -11.961 -13.898 1 97.81 122 LEU B N 1
ATOM 2978 C CA . LEU B 1 122 ? -0.081 -10.805 -13.219 1 97.81 122 LEU B CA 1
ATOM 2979 C C . LEU B 1 122 ? -1.453 -10.469 -13.789 1 97.81 122 LEU B C 1
ATOM 2981 O O . LEU B 1 122 ? -1.658 -10.539 -15.008 1 97.81 122 LEU B O 1
ATOM 2985 N N . GLY B 1 123 ? -2.352 -10.07 -12.977 1 93.88 123 GLY B N 1
ATOM 2986 C CA . GLY B 1 123 ? -3.744 -9.805 -13.289 1 93.88 123 GLY B CA 1
ATOM 2987 C C . GLY B 1 123 ? -4.715 -10.562 -12.398 1 93.88 123 GLY B C 1
ATOM 2988 O O . GLY B 1 123 ? -4.422 -11.68 -11.977 1 93.88 123 GLY B O 1
ATOM 2989 N N . THR B 1 124 ? -5.879 -9.898 -12.086 1 91.25 124 THR B N 1
ATOM 2990 C CA . THR B 1 124 ? -6.906 -10.539 -11.273 1 91.25 124 THR B CA 1
ATOM 2991 C C . THR B 1 124 ? -7.945 -11.227 -12.156 1 91.25 124 THR B C 1
ATOM 2993 O O . THR B 1 124 ? -7.652 -11.586 -13.297 1 91.25 124 THR B O 1
ATOM 2996 N N . ARG B 1 125 ? -9.078 -11.523 -11.625 1 92.5 125 ARG B N 1
ATOM 2997 C CA . ARG B 1 125 ? -10.094 -12.344 -12.266 1 92.5 125 ARG B CA 1
ATOM 2998 C C . ARG B 1 125 ? -10.516 -11.75 -13.602 1 92.5 125 ARG B C 1
ATOM 3000 O O . ARG B 1 125 ? -10.508 -12.445 -14.625 1 92.5 125 ARG B O 1
ATOM 3007 N N . GLN B 1 126 ? -10.734 -10.484 -13.648 1 91.94 126 GLN B N 1
ATOM 3008 C CA . GLN B 1 126 ? -11.312 -9.898 -14.859 1 91.94 126 GLN B CA 1
ATOM 3009 C C . GLN B 1 126 ? -10.312 -9.938 -16.016 1 91.94 126 GLN B C 1
ATOM 3011 O O . GLN B 1 126 ? -10.633 -10.438 -17.094 1 91.94 126 GLN B O 1
ATOM 3016 N N . PRO B 1 127 ? -9.086 -9.492 -15.773 1 94.38 127 PRO B N 1
ATOM 3017 C CA . PRO B 1 127 ? -8.109 -9.641 -16.859 1 94.38 127 PRO B CA 1
ATOM 3018 C C . PRO B 1 127 ? -7.898 -11.094 -17.266 1 94.38 127 PRO B C 1
ATOM 3020 O O . PRO B 1 127 ? -7.68 -11.383 -18.453 1 94.38 127 PRO B O 1
ATOM 3023 N N . ALA B 1 128 ? -7.887 -12.031 -16.344 1 96.75 128 ALA B N 1
ATOM 3024 C CA . ALA B 1 128 ? -7.727 -13.453 -16.656 1 96.75 128 ALA B CA 1
ATOM 3025 C C . ALA B 1 128 ? -8.859 -13.945 -17.562 1 96.75 128 ALA B C 1
ATOM 3027 O O . ALA B 1 128 ? -8.609 -14.609 -18.562 1 96.75 128 ALA B O 1
ATOM 3028 N N . GLU B 1 129 ? -10.07 -13.57 -17.219 1 97.12 129 GLU B N 1
ATOM 3029 C CA . GLU B 1 129 ? -11.234 -13.992 -18 1 97.12 129 GLU B CA 1
ATOM 3030 C C . GLU B 1 129 ? -11.203 -13.406 -19.406 1 97.12 129 GLU B C 1
ATOM 3032 O O . GLU B 1 129 ? -11.68 -14.031 -20.359 1 97.12 129 GLU B O 1
ATOM 3037 N N . ALA B 1 130 ? -10.578 -12.242 -19.578 1 97.31 130 ALA B N 1
ATOM 3038 C CA . ALA B 1 130 ? -10.547 -11.539 -20.859 1 97.31 130 ALA B CA 1
ATOM 3039 C C . ALA B 1 130 ? -9.32 -11.938 -21.672 1 97.31 130 ALA B C 1
ATOM 3041 O O . ALA B 1 130 ? -9.133 -11.461 -22.797 1 97.31 130 ALA B O 1
ATOM 3042 N N . GLY B 1 131 ? -8.523 -12.828 -21.125 1 98.06 131 GLY B N 1
ATOM 3043 C CA . GLY B 1 131 ? -7.289 -13.172 -21.812 1 98.06 131 GLY B CA 1
ATOM 3044 C C . GLY B 1 131 ? -6.305 -12.016 -21.891 1 98.06 131 GLY B C 1
ATOM 3045 O O . GLY B 1 131 ? -5.625 -11.844 -22.906 1 98.06 131 GLY B O 1
ATOM 3046 N N . GLN B 1 132 ? -6.297 -11.227 -20.875 1 97.44 132 GLN B N 1
ATOM 3047 C CA . GLN B 1 132 ? -5.516 -9.992 -20.891 1 97.44 132 GLN B CA 1
ATOM 3048 C C . GLN B 1 132 ? -4.496 -9.977 -19.75 1 97.44 132 GLN B C 1
ATOM 3050 O O . GLN B 1 132 ? -4.168 -8.914 -19.219 1 97.44 132 GLN B O 1
ATOM 3055 N N . LEU B 1 133 ? -3.992 -11.133 -19.312 1 98.06 133 LEU B N 1
ATOM 3056 C CA . LEU B 1 133 ? -2.967 -11.227 -18.281 1 98.06 133 LEU B CA 1
ATOM 3057 C C . LEU B 1 133 ? -1.627 -10.711 -18.797 1 98.06 133 LEU B C 1
ATOM 3059 O O . LEU B 1 133 ? -1.422 -10.609 -20 1 98.06 133 LEU B O 1
ATOM 3063 N N . THR B 1 134 ? -0.82 -10.297 -17.922 1 98.44 134 THR B N 1
ATOM 3064 C CA . THR B 1 134 ? 0.609 -10.188 -18.203 1 98.44 134 THR B CA 1
ATOM 3065 C C . THR B 1 134 ? 1.338 -11.461 -17.781 1 98.44 134 THR B C 1
ATOM 3067 O O . THR B 1 134 ? 1.304 -11.852 -16.609 1 98.44 134 THR B O 1
ATOM 3070 N N . VAL B 1 135 ? 1.914 -12.086 -18.734 1 98.75 135 VAL B N 1
ATOM 3071 C CA . VAL B 1 135 ? 2.674 -13.297 -18.438 1 98.75 135 VAL B CA 1
ATOM 3072 C C . VAL B 1 135 ? 4.148 -12.953 -18.25 1 98.75 135 VAL B C 1
ATOM 3074 O O . VAL B 1 135 ? 4.742 -12.266 -19.094 1 98.75 135 VAL B O 1
ATOM 3077 N N . LEU B 1 136 ? 4.754 -13.336 -17.125 1 98.81 136 LEU B N 1
ATOM 3078 C CA . LEU B 1 136 ? 6.203 -13.375 -16.984 1 98.81 136 LEU B CA 1
ATOM 3079 C C . LEU B 1 136 ? 6.75 -14.75 -17.375 1 98.81 136 LEU B C 1
ATOM 3081 O O . LEU B 1 136 ? 6.191 -15.773 -16.984 1 98.81 136 LEU B O 1
ATOM 3085 N N . ALA B 1 137 ? 7.82 -14.734 -18.156 1 98.81 137 ALA B N 1
ATOM 3086 C CA . ALA B 1 137 ? 8.266 -16.047 -18.625 1 98.81 137 ALA B CA 1
ATOM 3087 C C . ALA B 1 137 ? 9.789 -16.125 -18.672 1 98.81 137 ALA B C 1
ATOM 3089 O O . ALA B 1 137 ? 10.453 -15.18 -19.094 1 98.81 137 ALA B O 1
ATOM 3090 N N . ALA B 1 138 ? 10.281 -17.234 -18.125 1 98.81 138 ALA B N 1
ATOM 3091 C CA . ALA B 1 138 ? 11.672 -17.641 -18.281 1 98.81 138 ALA B CA 1
ATOM 3092 C C . ALA B 1 138 ? 11.75 -19.109 -18.734 1 98.81 138 ALA B C 1
ATOM 3094 O O . ALA B 1 138 ? 11.062 -19.969 -18.188 1 98.81 138 ALA B O 1
ATOM 3095 N N . GLY B 1 139 ? 12.477 -19.391 -19.734 1 98.44 139 GLY B N 1
ATOM 3096 C CA . GLY B 1 139 ? 12.672 -20.719 -20.297 1 98.44 139 GLY B CA 1
ATOM 3097 C C . GLY B 1 139 ? 13.539 -20.703 -21.547 1 98.44 139 GLY B C 1
ATOM 3098 O O . GLY B 1 139 ? 13.984 -19.641 -21.984 1 98.44 139 GLY B O 1
ATOM 3099 N N . PRO B 1 140 ? 13.82 -21.875 -22.141 1 98.31 140 PRO B N 1
ATOM 3100 C CA . PRO B 1 140 ? 14.773 -21.969 -23.234 1 98.31 140 PRO B CA 1
ATOM 3101 C C . PRO B 1 140 ? 14.312 -21.188 -24.484 1 98.31 140 PRO B C 1
ATOM 3103 O O . PRO B 1 140 ? 13.211 -21.422 -24.969 1 98.31 140 PRO B O 1
ATOM 3106 N N . ALA B 1 141 ? 15.266 -20.328 -25 1 97.69 141 ALA B N 1
ATOM 3107 C CA . ALA B 1 141 ? 14.953 -19.438 -26.125 1 97.69 141 ALA B CA 1
ATOM 3108 C C . ALA B 1 141 ? 14.484 -20.234 -27.344 1 97.69 141 ALA B C 1
ATOM 3110 O O . ALA B 1 141 ? 13.594 -19.781 -28.078 1 97.69 141 ALA B O 1
ATOM 3111 N N . GLY B 1 142 ? 14.984 -21.391 -27.578 1 97.88 142 GLY B N 1
ATOM 3112 C CA . GLY B 1 142 ? 14.688 -22.188 -28.75 1 97.88 142 GLY B CA 1
ATOM 3113 C C . GLY B 1 142 ? 13.273 -22.719 -28.766 1 97.88 142 GLY B C 1
ATOM 3114 O O . GLY B 1 142 ? 12.797 -23.188 -29.797 1 97.88 142 GLY B O 1
ATOM 3115 N N . HIS B 1 143 ? 12.555 -22.5 -27.641 1 97.94 143 HIS B N 1
ATOM 3116 C CA . HIS B 1 143 ? 11.203 -23.047 -27.562 1 97.94 143 HIS B CA 1
ATOM 3117 C C . HIS B 1 143 ? 10.172 -21.953 -27.391 1 97.94 143 HIS B C 1
ATOM 3119 O O . HIS B 1 143 ? 8.992 -22.234 -27.156 1 97.94 143 HIS B O 1
ATOM 3125 N N . ARG B 1 144 ? 10.531 -20.703 -27.516 1 97.88 144 ARG B N 1
ATOM 3126 C CA . ARG B 1 144 ? 9.633 -19.578 -27.297 1 97.88 144 ARG B CA 1
ATOM 3127 C C . ARG B 1 144 ? 8.523 -19.547 -28.359 1 97.88 144 ARG B C 1
ATOM 3129 O O . ARG B 1 144 ? 7.355 -19.328 -28.031 1 97.88 144 ARG B O 1
ATOM 3136 N N . ASP B 1 145 ? 8.938 -19.875 -29.578 1 97.44 145 ASP B N 1
ATOM 3137 C CA . ASP B 1 145 ? 7.945 -19.891 -30.641 1 97.44 145 ASP B CA 1
ATOM 3138 C C . ASP B 1 145 ? 6.906 -20.984 -30.422 1 97.44 145 ASP B C 1
ATOM 3140 O O . ASP B 1 145 ? 5.723 -20.797 -30.688 1 97.44 145 ASP B O 1
ATOM 3144 N N . ALA B 1 146 ? 7.414 -22.047 -29.922 1 97.56 146 ALA B N 1
ATOM 3145 C CA . ALA B 1 146 ? 6.531 -23.203 -29.766 1 97.56 146 ALA B CA 1
ATOM 3146 C C . ALA B 1 146 ? 5.516 -22.969 -28.641 1 97.56 146 ALA B C 1
ATOM 3148 O O . ALA B 1 146 ? 4.387 -23.453 -28.719 1 97.56 146 ALA B O 1
ATOM 3149 N N . VAL B 1 147 ? 5.859 -22.156 -27.672 1 98.38 147 VAL B N 1
ATOM 3150 C CA . VAL B 1 147 ? 4.965 -21.984 -26.531 1 98.38 147 VAL B CA 1
ATOM 3151 C C . VAL B 1 147 ? 4.133 -20.703 -26.719 1 98.38 147 VAL B C 1
ATOM 3153 O O . VAL B 1 147 ? 3.127 -20.516 -26.031 1 98.38 147 VAL B O 1
ATOM 3156 N N . ALA B 1 148 ? 4.441 -19.812 -27.641 1 98.06 148 ALA B N 1
ATOM 3157 C CA . ALA B 1 148 ? 3.855 -18.5 -27.828 1 98.06 148 ALA B CA 1
ATOM 3158 C C . ALA B 1 148 ? 2.342 -18.578 -28 1 98.06 148 ALA B C 1
ATOM 3160 O O . ALA B 1 148 ? 1.602 -17.781 -27.422 1 98.06 148 ALA B O 1
ATOM 3161 N N . PRO B 1 149 ? 1.832 -19.562 -28.734 1 98.44 149 PRO B N 1
ATOM 3162 C CA . PRO B 1 149 ? 0.377 -19.609 -28.906 1 98.44 149 PRO B CA 1
ATOM 3163 C C . PRO B 1 149 ? -0.367 -19.75 -27.578 1 98.44 149 PRO B C 1
ATOM 3165 O O . PRO B 1 149 ? -1.487 -19.266 -27.438 1 98.44 149 PRO B O 1
ATOM 3168 N N . VAL B 1 150 ? 0.234 -20.469 -26.609 1 98.81 150 VAL B N 1
ATOM 3169 C CA . VAL B 1 150 ? -0.389 -20.672 -25.312 1 98.81 150 VAL B CA 1
ATOM 3170 C C . VAL B 1 150 ? -0.319 -19.391 -24.5 1 98.81 150 VAL B C 1
ATOM 3172 O O . VAL B 1 150 ? -1.322 -18.953 -23.922 1 98.81 150 VAL B O 1
ATOM 3175 N N . LEU B 1 151 ? 0.861 -18.688 -24.5 1 98.75 151 LEU B N 1
ATOM 3176 C CA . LEU B 1 151 ? 1.034 -17.438 -23.75 1 98.75 151 LEU B CA 1
ATOM 3177 C C . LEU B 1 151 ? 0.16 -16.328 -24.328 1 98.75 151 LEU B C 1
ATOM 3179 O O . LEU B 1 151 ? -0.446 -15.562 -23.578 1 98.75 151 LEU B O 1
ATOM 3183 N N . ASP B 1 152 ? -0.034 -16.344 -25.688 1 98.31 152 ASP B N 1
ATOM 3184 C CA . ASP B 1 152 ? -0.82 -15.32 -26.359 1 98.31 152 ASP B CA 1
ATOM 3185 C C . ASP B 1 152 ? -2.311 -15.5 -26.078 1 98.31 152 ASP B C 1
ATOM 3187 O O . ASP B 1 152 ? -3.064 -14.523 -26.062 1 98.31 152 ASP B O 1
ATOM 3191 N N . ALA B 1 153 ? -2.746 -16.734 -25.844 1 98.56 153 ALA B N 1
ATOM 3192 C CA . ALA B 1 153 ? -4.156 -17.016 -25.594 1 98.56 153 ALA B CA 1
ATOM 3193 C C . ALA B 1 153 ? -4.59 -16.5 -24.219 1 98.56 153 ALA B C 1
ATOM 3195 O O . ALA B 1 153 ? -5.734 -16.078 -24.047 1 98.56 153 ALA B O 1
ATOM 3196 N N . VAL B 1 154 ? -3.645 -16.469 -23.266 1 98.5 154 VAL B N 1
ATOM 3197 C CA . VAL B 1 154 ? -4.07 -16.188 -21.906 1 98.5 154 VAL B CA 1
ATOM 3198 C C . VAL B 1 154 ? -3.648 -14.781 -21.516 1 98.5 154 VAL B C 1
ATOM 3200 O O . VAL B 1 154 ? -4.102 -14.25 -20.5 1 98.5 154 VAL B O 1
ATOM 3203 N N . GLY B 1 155 ? -2.789 -14.188 -22.281 1 98.06 155 GLY B N 1
ATOM 3204 C CA . GLY B 1 155 ? -2.25 -12.898 -21.859 1 98.06 155 GLY B CA 1
ATOM 3205 C C . GLY B 1 155 ? -2.238 -11.875 -22.984 1 98.06 155 GLY B C 1
ATOM 3206 O O . GLY B 1 155 ? -2.213 -12.227 -24.156 1 98.06 155 GLY B O 1
ATOM 3207 N N . ALA B 1 156 ? -2.24 -10.586 -22.578 1 96.81 156 ALA B N 1
ATOM 3208 C CA . ALA B 1 156 ? -2.117 -9.477 -23.531 1 96.81 156 ALA B CA 1
ATOM 3209 C C . ALA B 1 156 ? -0.654 -9.203 -23.859 1 96.81 156 ALA B C 1
ATOM 3211 O O . ALA B 1 156 ? -0.348 -8.633 -24.906 1 96.81 156 ALA B O 1
ATOM 3212 N N . ARG B 1 157 ? 0.232 -9.555 -22.922 1 95.19 157 ARG B N 1
ATOM 3213 C CA . ARG B 1 157 ? 1.658 -9.398 -23.203 1 95.19 157 ARG B CA 1
ATOM 3214 C C . ARG B 1 157 ? 2.475 -10.422 -22.406 1 95.19 157 ARG B C 1
ATOM 3216 O O . ARG B 1 157 ? 2.053 -10.875 -21.344 1 95.19 157 ARG B O 1
ATOM 3223 N N . THR B 1 158 ? 3.619 -10.828 -22.953 1 98.56 158 THR B N 1
ATOM 3224 C CA . THR B 1 158 ? 4.598 -11.695 -22.297 1 98.56 158 THR B CA 1
ATOM 3225 C C . THR B 1 158 ? 5.914 -10.953 -22.078 1 98.56 158 THR B C 1
ATOM 3227 O O . THR B 1 158 ? 6.484 -10.398 -23.031 1 98.56 158 THR B O 1
ATOM 3230 N N . VAL B 1 159 ? 6.383 -10.836 -20.828 1 98.5 159 VAL B N 1
ATOM 3231 C CA . VAL B 1 159 ? 7.684 -10.273 -20.469 1 98.5 159 VAL B CA 1
ATOM 3232 C C . VAL B 1 159 ? 8.688 -11.398 -20.25 1 98.5 159 VAL B C 1
ATOM 3234 O O . VAL B 1 159 ? 8.602 -12.141 -19.266 1 98.5 159 VAL B O 1
ATOM 3237 N N . TRP B 1 160 ? 9.586 -11.578 -21.25 1 98.5 160 TRP B N 1
ATOM 3238 C CA . TRP B 1 160 ? 10.633 -12.586 -21.125 1 98.5 160 TRP B CA 1
ATOM 3239 C C . TRP B 1 160 ? 11.719 -12.133 -20.156 1 98.5 160 TRP B C 1
ATOM 3241 O O . TRP B 1 160 ? 12.32 -11.07 -20.344 1 98.5 160 TRP B O 1
ATOM 3251 N N . THR B 1 161 ? 11.93 -12.969 -19.078 1 98.44 161 THR B N 1
ATOM 3252 C CA . THR B 1 161 ? 12.805 -12.547 -17.984 1 98.44 161 THR B CA 1
ATOM 3253 C C . THR B 1 161 ? 14.109 -13.352 -18 1 98.44 161 THR B C 1
ATOM 3255 O O . THR B 1 161 ? 15.039 -13.047 -17.25 1 98.44 161 THR B O 1
ATOM 3258 N N . GLY B 1 162 ? 14.211 -14.336 -18.797 1 98.06 162 GLY B N 1
ATOM 3259 C CA . GLY B 1 162 ? 15.414 -15.156 -18.891 1 98.06 162 GLY B CA 1
ATOM 3260 C C . GLY B 1 162 ? 15.242 -16.375 -19.766 1 98.06 162 GLY B C 1
ATOM 3261 O O . GLY B 1 162 ? 14.141 -16.656 -20.234 1 98.06 162 GLY B O 1
ATOM 3262 N N . GLU B 1 163 ? 16.391 -17.109 -19.938 1 98.25 163 GLU B N 1
ATOM 3263 C CA . GLU B 1 163 ? 16.391 -18.266 -20.844 1 98.25 163 GLU B CA 1
ATOM 3264 C C . GLU B 1 163 ? 16.484 -19.578 -20.062 1 98.25 163 GLU B C 1
ATOM 3266 O O . GLU B 1 163 ? 16.609 -20.641 -20.656 1 98.25 163 GLU B O 1
ATOM 3271 N N . ASP B 1 164 ? 16.438 -19.438 -18.828 1 97.75 164 ASP B N 1
ATOM 3272 C CA . ASP B 1 164 ? 16.516 -20.594 -17.953 1 97.75 164 ASP B CA 1
ATOM 3273 C C . ASP B 1 164 ? 15.484 -20.516 -16.828 1 97.75 164 ASP B C 1
ATOM 3275 O O . ASP B 1 164 ? 15.625 -19.688 -15.922 1 97.75 164 ASP B O 1
ATOM 3279 N N . ALA B 1 165 ? 14.477 -21.469 -16.844 1 97.69 165 ALA B N 1
ATOM 3280 C CA . ALA B 1 165 ? 13.398 -21.469 -15.859 1 97.69 165 ALA B CA 1
ATOM 3281 C C . ALA B 1 165 ? 13.938 -21.734 -14.453 1 97.69 165 ALA B C 1
ATOM 3283 O O . ALA B 1 165 ? 13.375 -21.25 -13.469 1 97.69 165 ALA B O 1
ATOM 3284 N N . ALA B 1 166 ? 15.086 -22.375 -14.383 1 97.56 166 ALA B N 1
ATOM 3285 C CA . ALA B 1 166 ? 15.617 -22.812 -13.102 1 97.56 166 ALA B CA 1
ATOM 3286 C C . ALA B 1 166 ? 16.125 -21.641 -12.281 1 97.56 166 ALA B C 1
ATOM 3288 O O . ALA B 1 166 ? 16.266 -21.734 -11.062 1 97.56 166 ALA B O 1
ATOM 3289 N N . THR B 1 167 ? 16.359 -20.531 -12.922 1 97.25 167 THR B N 1
ATOM 3290 C CA . THR B 1 167 ? 16.859 -19.344 -12.234 1 97.25 167 THR B CA 1
ATOM 3291 C C . THR B 1 167 ? 15.742 -18.672 -11.43 1 97.25 167 THR B C 1
ATOM 3293 O O . THR B 1 167 ? 16.016 -17.891 -10.523 1 97.25 167 THR B O 1
ATOM 3296 N N . GLY B 1 168 ? 14.531 -18.953 -11.781 1 98.38 168 GLY B N 1
ATOM 3297 C CA . GLY B 1 168 ? 13.391 -18.359 -11.109 1 98.38 168 GLY B CA 1
ATOM 3298 C C . GLY B 1 168 ? 13.258 -16.859 -11.383 1 98.38 168 GLY B C 1
ATOM 3299 O O . GLY B 1 168 ? 12.727 -16.125 -10.562 1 98.38 168 GLY B O 1
ATOM 3300 N N . ALA B 1 169 ? 13.766 -16.406 -12.57 1 98.38 169 ALA B N 1
ATOM 3301 C CA . ALA B 1 169 ? 13.781 -14.977 -12.852 1 98.38 169 ALA B CA 1
ATOM 3302 C C . ALA B 1 169 ? 12.359 -14.414 -12.883 1 98.38 169 ALA B C 1
ATOM 3304 O O . ALA B 1 169 ? 12.109 -13.32 -12.367 1 98.38 169 ALA B O 1
ATOM 3305 N N . SER B 1 170 ? 11.398 -15.125 -13.461 1 98.75 170 SER B N 1
ATOM 3306 C CA . SER B 1 170 ? 10.016 -14.664 -13.523 1 98.75 170 SER B CA 1
ATOM 3307 C C . SER B 1 170 ? 9.367 -14.672 -12.141 1 98.75 170 SER B C 1
ATOM 3309 O O . SER B 1 170 ? 8.648 -13.742 -11.781 1 98.75 170 SER B O 1
ATOM 3311 N N . THR B 1 171 ? 9.633 -15.75 -11.391 1 98.81 171 THR B N 1
ATOM 3312 C CA . THR B 1 171 ? 9.094 -15.867 -10.039 1 98.81 171 THR B CA 1
ATOM 3313 C C . THR B 1 171 ? 9.609 -14.742 -9.148 1 98.81 171 THR B C 1
ATOM 3315 O O . THR B 1 171 ? 8.844 -14.148 -8.383 1 98.81 171 THR B O 1
ATOM 3318 N N . ARG B 1 172 ? 10.906 -14.422 -9.258 1 98.75 172 ARG B N 1
ATOM 3319 C CA . ARG B 1 172 ? 11.492 -13.328 -8.492 1 98.75 172 ARG B CA 1
ATOM 3320 C C . ARG B 1 172 ? 10.781 -12.016 -8.797 1 98.75 172 ARG B C 1
ATOM 3322 O O . ARG B 1 172 ? 10.391 -11.289 -7.875 1 98.75 172 ARG B O 1
ATOM 3329 N N . LEU B 1 173 ? 10.578 -11.711 -10.047 1 98.81 173 LEU B N 1
ATOM 3330 C CA . LEU B 1 173 ? 9.906 -10.477 -10.453 1 98.81 173 LEU B CA 1
ATOM 3331 C C . LEU B 1 173 ? 8.453 -10.477 -10 1 98.81 173 LEU B C 1
ATOM 3333 O O . LEU B 1 173 ? 7.938 -9.453 -9.547 1 98.81 173 LEU B O 1
ATOM 3337 N N . LYS B 1 174 ? 7.758 -11.594 -10.094 1 98.69 174 LYS B N 1
ATOM 3338 C CA . LYS B 1 174 ? 6.379 -11.742 -9.625 1 98.69 174 LYS B CA 1
ATOM 3339 C C . LYS B 1 174 ? 6.266 -11.422 -8.141 1 98.69 174 LYS B C 1
ATOM 3341 O O . LYS B 1 174 ? 5.34 -10.719 -7.723 1 98.69 174 LYS B O 1
ATOM 3346 N N . LEU B 1 175 ? 7.188 -11.977 -7.371 1 98.88 175 LEU B N 1
ATOM 3347 C CA . LEU B 1 175 ? 7.137 -11.75 -5.93 1 98.88 175 LEU B CA 1
ATOM 3348 C C . LEU B 1 175 ? 7.312 -10.266 -5.609 1 98.88 175 LEU B C 1
ATOM 3350 O O . LEU B 1 175 ? 6.652 -9.742 -4.711 1 98.88 175 LEU B O 1
ATOM 3354 N N . VAL B 1 176 ? 8.164 -9.57 -6.324 1 98.94 176 VAL B N 1
ATOM 3355 C CA . VAL B 1 176 ? 8.352 -8.133 -6.133 1 98.94 176 VAL B CA 1
ATOM 3356 C C . VAL B 1 176 ? 7.059 -7.395 -6.48 1 98.94 176 VAL B C 1
ATOM 3358 O O . VAL B 1 176 ? 6.578 -6.578 -5.695 1 98.94 176 VAL B O 1
ATOM 3361 N N . ALA B 1 177 ? 6.461 -7.707 -7.602 1 98.69 177 ALA B N 1
ATOM 3362 C CA . ALA B 1 177 ? 5.223 -7.059 -8.031 1 98.69 177 ALA B CA 1
ATOM 3363 C C . ALA B 1 177 ? 4.094 -7.324 -7.039 1 98.69 177 ALA B C 1
ATOM 3365 O O . ALA B 1 177 ? 3.346 -6.414 -6.68 1 98.69 177 ALA B O 1
ATOM 3366 N N . ASN B 1 178 ? 3.992 -8.586 -6.562 1 98.62 178 ASN B N 1
ATOM 3367 C CA . ASN B 1 178 ? 2.943 -8.953 -5.617 1 98.62 178 ASN B CA 1
ATOM 3368 C C . ASN B 1 178 ? 3.125 -8.25 -4.277 1 98.62 178 ASN B C 1
ATOM 3370 O O . ASN B 1 178 ? 2.146 -7.961 -3.588 1 98.62 178 ASN B O 1
ATOM 3374 N N . SER B 1 179 ? 4.395 -7.988 -3.924 1 98.88 179 SER B N 1
ATOM 3375 C CA . SER B 1 179 ? 4.613 -7.277 -2.67 1 98.88 179 SER B CA 1
ATOM 3376 C C . SER B 1 179 ? 3.98 -5.891 -2.703 1 98.88 179 SER B C 1
ATOM 3378 O O . SER B 1 179 ? 3.408 -5.438 -1.71 1 98.88 179 SER B O 1
ATOM 3380 N N . TRP B 1 180 ? 4.027 -5.254 -3.842 1 98.88 180 TRP B N 1
ATOM 3381 C CA . TRP B 1 180 ? 3.428 -3.938 -4.023 1 98.88 180 TRP B CA 1
ATOM 3382 C C . TRP B 1 180 ? 1.905 -4.027 -4.031 1 98.88 180 TRP B C 1
ATOM 3384 O O . TRP B 1 180 ? 1.226 -3.23 -3.383 1 98.88 180 TRP B O 1
ATOM 3394 N N . VAL B 1 181 ? 1.334 -5.039 -4.645 1 98.31 181 VAL B N 1
ATOM 3395 C CA . VAL B 1 181 ? -0.105 -5.27 -4.711 1 98.31 181 VAL B CA 1
ATOM 3396 C C . VAL B 1 181 ? -0.667 -5.438 -3.301 1 98.31 181 VAL B C 1
ATOM 3398 O O . VAL B 1 181 ? -1.688 -4.836 -2.957 1 98.31 181 VAL B O 1
ATOM 3401 N N . LEU B 1 182 ? 0.014 -6.242 -2.58 1 98.81 182 LEU B N 1
ATOM 3402 C CA . LEU B 1 182 ? -0.471 -6.551 -1.239 1 98.81 182 LEU B CA 1
ATOM 3403 C C . LEU B 1 182 ? -0.341 -5.34 -0.321 1 98.81 182 LEU B C 1
ATOM 3405 O O . LEU B 1 182 ? -1.229 -5.074 0.491 1 98.81 182 LEU B O 1
ATOM 3409 N N . ALA B 1 183 ? 0.744 -4.609 -0.432 1 98.88 183 ALA B N 1
ATOM 3410 C CA . ALA B 1 183 ? 0.921 -3.395 0.357 1 98.88 183 ALA B CA 1
ATOM 3411 C C . ALA B 1 183 ? -0.181 -2.381 0.059 1 98.88 183 ALA B C 1
ATOM 3413 O O . ALA B 1 183 ? -0.758 -1.794 0.978 1 98.88 183 ALA B O 1
ATOM 3414 N N . ALA B 1 184 ? -0.479 -2.188 -1.271 1 98.75 184 ALA B N 1
ATOM 3415 C CA . ALA B 1 184 ? -1.527 -1.251 -1.67 1 98.75 184 ALA B CA 1
ATOM 3416 C C . ALA B 1 184 ? -2.885 -1.685 -1.126 1 98.75 184 ALA B C 1
ATOM 3418 O O . ALA B 1 184 ? -3.676 -0.852 -0.677 1 98.75 184 ALA B O 1
ATOM 3419 N N . THR B 1 185 ? -3.17 -2.975 -1.094 1 98.81 185 THR B N 1
ATOM 3420 C CA . THR B 1 185 ? -4.43 -3.518 -0.591 1 98.81 185 THR B CA 1
ATOM 3421 C C . THR B 1 185 ? -4.594 -3.215 0.895 1 98.81 185 THR B C 1
ATOM 3423 O O . THR B 1 185 ? -5.629 -2.699 1.318 1 98.81 185 THR B O 1
ATOM 3426 N N . HIS B 1 186 ? -3.541 -3.57 1.627 1 98.94 186 HIS B N 1
ATOM 3427 C CA . HIS B 1 186 ? -3.617 -3.354 3.068 1 98.94 186 HIS B CA 1
ATOM 3428 C C . HIS B 1 186 ? -3.67 -1.866 3.4 1 98.94 186 HIS B C 1
ATOM 3430 O O . HIS B 1 186 ? -4.34 -1.462 4.352 1 98.94 186 HIS B O 1
ATOM 3436 N N . GLY B 1 187 ? -2.877 -1.038 2.617 1 98.88 187 GLY B N 1
ATOM 3437 C CA . GLY B 1 187 ? -2.959 0.401 2.812 1 98.88 187 GLY B CA 1
ATOM 3438 C C . GLY B 1 187 ? -4.359 0.951 2.625 1 98.88 187 GLY B C 1
ATOM 3439 O O . GLY B 1 187 ? -4.84 1.731 3.449 1 98.88 187 GLY B O 1
ATOM 3440 N N . ALA B 1 188 ? -5.055 0.562 1.571 1 98.88 188 ALA B N 1
ATOM 3441 C CA . ALA B 1 188 ? -6.43 0.976 1.309 1 98.88 188 ALA B CA 1
ATOM 3442 C C . ALA B 1 188 ? -7.363 0.51 2.422 1 98.88 188 ALA B C 1
ATOM 3444 O O . ALA B 1 188 ? -8.188 1.283 2.91 1 98.88 188 ALA B O 1
ATOM 3445 N N . ALA B 1 189 ? -7.242 -0.75 2.818 1 98.94 189 ALA B N 1
ATOM 3446 C CA . ALA B 1 189 ? -8.102 -1.337 3.842 1 98.94 189 ALA B CA 1
ATOM 3447 C C . ALA B 1 189 ? -7.965 -0.591 5.168 1 98.94 189 ALA B C 1
ATOM 3449 O O . ALA B 1 189 ? -8.969 -0.255 5.805 1 98.94 189 ALA B O 1
ATOM 3450 N N . GLU B 1 190 ? -6.715 -0.308 5.555 1 98.94 190 GLU B N 1
ATOM 3451 C CA . GLU B 1 190 ? -6.496 0.371 6.828 1 98.94 190 GLU B CA 1
ATOM 3452 C C . GLU B 1 190 ? -6.945 1.828 6.762 1 98.94 190 GLU B C 1
ATOM 3454 O O . GLU B 1 190 ? -7.457 2.371 7.742 1 98.94 190 GLU B O 1
ATOM 3459 N N . ALA B 1 191 ? -6.695 2.479 5.59 1 98.94 191 ALA B N 1
ATOM 3460 C CA . ALA B 1 191 ? -7.164 3.855 5.457 1 98.94 191 ALA B CA 1
ATOM 3461 C C . ALA B 1 191 ? -8.68 3.939 5.637 1 98.94 191 ALA B C 1
ATOM 3463 O O . ALA B 1 191 ? -9.172 4.809 6.352 1 98.94 191 ALA B O 1
ATOM 3464 N N . LEU B 1 192 ? -9.414 3.029 5.078 1 98.94 192 LEU B N 1
ATOM 3465 C CA . LEU B 1 192 ? -10.867 3.037 5.16 1 98.94 192 LEU B CA 1
ATOM 3466 C C . LEU B 1 192 ? -11.336 2.633 6.555 1 98.94 192 LEU B C 1
ATOM 3468 O O . LEU B 1 192 ? -12.336 3.152 7.051 1 98.94 192 LEU B O 1
ATOM 3472 N N . ALA B 1 193 ? -10.633 1.641 7.133 1 98.94 193 ALA B N 1
ATOM 3473 C CA . ALA B 1 193 ? -10.969 1.288 8.508 1 98.94 193 ALA B CA 1
ATOM 3474 C C . ALA B 1 193 ? -10.773 2.48 9.445 1 98.94 193 ALA B C 1
ATOM 3476 O O . ALA B 1 193 ? -11.617 2.736 10.312 1 98.94 193 ALA B O 1
ATOM 3477 N N . LEU B 1 194 ? -9.656 3.18 9.258 1 98.94 194 LEU B N 1
ATOM 3478 C CA . LEU B 1 194 ? -9.383 4.367 10.062 1 98.94 194 LEU B CA 1
ATOM 3479 C C . LEU B 1 194 ? -10.461 5.426 9.836 1 98.94 194 LEU B C 1
ATOM 3481 O O . LEU B 1 194 ? -10.922 6.062 10.789 1 98.94 194 LEU B O 1
ATOM 3485 N N . ALA B 1 195 ? -10.836 5.637 8.555 1 98.94 195 ALA B N 1
ATOM 3486 C CA . ALA B 1 195 ? -11.898 6.586 8.242 1 98.94 195 ALA B CA 1
ATOM 3487 C C . ALA B 1 195 ? -13.172 6.242 9.008 1 98.94 195 ALA B C 1
ATOM 3489 O O . ALA B 1 195 ? -13.797 7.121 9.609 1 98.94 195 ALA B O 1
ATOM 3490 N N . LYS B 1 196 ? -13.539 4.996 9.023 1 98.81 196 LYS B N 1
ATOM 3491 C CA . LYS B 1 196 ? -14.719 4.559 9.758 1 98.81 196 LYS B CA 1
ATOM 3492 C C . LYS B 1 196 ? -14.57 4.844 11.25 1 98.81 196 LYS B C 1
ATOM 3494 O O . LYS B 1 196 ? -15.469 5.426 11.867 1 98.81 196 LYS B O 1
ATOM 3499 N N . GLY B 1 197 ? -13.484 4.434 11.797 1 98.69 197 GLY B N 1
ATOM 3500 C CA . GLY B 1 197 ? -13.266 4.641 13.219 1 98.69 197 GLY B CA 1
ATOM 3501 C C . GLY B 1 197 ? -13.312 6.102 13.625 1 98.69 197 GLY B C 1
ATOM 3502 O O . GLY B 1 197 ? -13.812 6.438 14.703 1 98.69 197 GLY B O 1
ATOM 3503 N N . LEU B 1 198 ? -12.82 6.984 12.75 1 98.75 198 LEU B N 1
ATOM 3504 C CA . LEU B 1 198 ? -12.703 8.398 13.078 1 98.75 198 LEU B CA 1
ATOM 3505 C C . LEU B 1 198 ? -13.93 9.172 12.609 1 98.75 198 LEU B C 1
ATOM 3507 O O . LEU B 1 198 ? -14 10.391 12.766 1 98.75 198 LEU B O 1
ATOM 3511 N N . GLY B 1 199 ? -14.875 8.508 11.961 1 98.5 199 GLY B N 1
ATOM 3512 C CA . GLY B 1 199 ? -16.094 9.156 11.484 1 98.5 199 GLY B CA 1
ATOM 3513 C C . GLY B 1 199 ? -15.859 10.031 10.266 1 98.5 199 GLY B C 1
ATOM 3514 O O . GLY B 1 199 ? -16.516 11.055 10.102 1 98.5 199 GLY B O 1
ATOM 3515 N N . VAL B 1 200 ? -14.922 9.719 9.477 1 98.69 200 VAL B N 1
ATOM 3516 C CA . VAL B 1 200 ? -14.609 10.453 8.25 1 98.69 200 VAL B CA 1
ATOM 3517 C C . VAL B 1 200 ? -15.352 9.812 7.078 1 98.69 200 VAL B C 1
ATOM 3519 O O . VAL B 1 200 ? -15.32 8.594 6.902 1 98.69 200 VAL B O 1
ATOM 3522 N N . ASP B 1 201 ? -16.094 10.625 6.301 1 98.44 201 ASP B N 1
ATOM 3523 C CA . ASP B 1 201 ? -16.688 10.156 5.055 1 98.44 201 ASP B CA 1
ATOM 3524 C C . ASP B 1 201 ? -15.602 9.742 4.055 1 98.44 201 ASP B C 1
ATOM 3526 O O . ASP B 1 201 ? -14.797 10.562 3.633 1 98.44 201 ASP B O 1
ATOM 3530 N N . PRO B 1 202 ? -15.602 8.461 3.658 1 98.44 202 PRO B N 1
ATOM 3531 C CA . PRO B 1 202 ? -14.57 8 2.729 1 98.44 202 PRO B CA 1
ATOM 3532 C C . PRO B 1 202 ? -14.508 8.828 1.45 1 98.44 202 PRO B C 1
ATOM 3534 O O . PRO B 1 202 ? -13.438 8.961 0.846 1 98.44 202 PRO B O 1
ATOM 3537 N N . ALA B 1 203 ? -15.656 9.391 1.041 1 98 203 ALA B N 1
ATOM 3538 C CA . ALA B 1 203 ? -15.664 10.234 -0.153 1 98 203 ALA B CA 1
ATOM 3539 C C . ALA B 1 203 ? -14.695 11.406 -0.008 1 98 203 ALA B C 1
ATOM 3541 O O . ALA B 1 203 ? -14.07 11.82 -0.982 1 98 203 ALA B O 1
ATOM 3542 N N . GLY B 1 204 ? -14.602 11.977 1.183 1 97.94 204 GLY B N 1
ATOM 3543 C CA . GLY B 1 204 ? -13.648 13.047 1.426 1 97.94 204 GLY B CA 1
ATOM 3544 C C . GLY B 1 204 ? -12.203 12.633 1.186 1 97.94 204 GLY B C 1
ATOM 3545 O O . GLY B 1 204 ? -11.43 13.375 0.583 1 97.94 204 GLY B O 1
ATOM 3546 N N . PHE B 1 205 ? -11.883 11.398 1.615 1 98.5 205 PHE B N 1
ATOM 3547 C CA . PHE B 1 205 ? -10.547 10.852 1.403 1 98.5 205 PHE B CA 1
ATOM 3548 C C . PHE B 1 205 ? -10.273 10.656 -0.083 1 98.5 205 PHE B C 1
ATOM 3550 O O . PHE B 1 205 ? -9.242 11.102 -0.593 1 98.5 205 PHE B O 1
ATOM 3557 N N . PHE B 1 206 ? -11.188 10.039 -0.812 1 98.62 206 PHE B N 1
ATOM 3558 C CA . PHE B 1 206 ? -10.992 9.766 -2.23 1 98.62 206 PHE B CA 1
ATOM 3559 C C . PHE B 1 206 ? -10.906 11.062 -3.027 1 98.62 206 PHE B C 1
ATOM 3561 O O . PHE B 1 206 ? -10.117 11.164 -3.969 1 98.62 206 PHE B O 1
ATOM 3568 N N . ASP B 1 207 ? -11.672 12.07 -2.623 1 97.69 207 ASP B N 1
ATOM 3569 C CA . ASP B 1 207 ? -11.633 13.359 -3.299 1 97.69 207 ASP B CA 1
ATOM 3570 C C . ASP B 1 207 ? -10.273 14.031 -3.133 1 97.69 207 ASP B C 1
ATOM 3572 O O . ASP B 1 207 ? -9.789 14.711 -4.043 1 97.69 207 ASP B O 1
ATOM 3576 N N . LEU B 1 208 ? -9.648 13.805 -2.029 1 97.19 208 LEU B N 1
ATOM 3577 C CA . LEU B 1 208 ? -8.359 14.422 -1.742 1 97.19 208 LEU B CA 1
ATOM 3578 C C . LEU B 1 208 ? -7.27 13.852 -2.639 1 97.19 208 LEU B C 1
ATOM 3580 O O . LEU B 1 208 ? -6.379 14.578 -3.086 1 97.19 208 LEU B O 1
ATOM 3584 N N . VAL B 1 209 ? -7.332 12.547 -2.846 1 97.19 209 VAL B N 1
ATOM 3585 C CA . VAL B 1 209 ? -6.199 11.938 -3.529 1 97.19 209 VAL B CA 1
ATOM 3586 C C . VAL B 1 209 ? -6.453 11.914 -5.035 1 97.19 209 VAL B C 1
ATOM 3588 O O . VAL B 1 209 ? -5.523 11.742 -5.828 1 97.19 209 VAL B O 1
ATOM 3591 N N . ARG B 1 210 ? -7.711 12.125 -5.504 1 96.69 210 ARG B N 1
ATOM 3592 C CA . ARG B 1 210 ? -8.109 11.984 -6.902 1 96.69 210 ARG B CA 1
ATOM 3593 C C . ARG B 1 210 ? -7.273 12.891 -7.801 1 96.69 210 ARG B C 1
ATOM 3595 O O . ARG B 1 210 ? -7.18 14.102 -7.562 1 96.69 210 ARG B O 1
ATOM 3602 N N . GLY B 1 211 ? -6.656 12.289 -8.805 1 95.12 211 GLY B N 1
ATOM 3603 C CA . GLY B 1 211 ? -5.941 13.039 -9.82 1 95.12 211 GLY B CA 1
ATOM 3604 C C . GLY B 1 211 ? -4.543 13.445 -9.398 1 95.12 211 GLY B C 1
ATOM 3605 O O . GLY B 1 211 ? -3.771 13.969 -10.203 1 95.12 211 GLY B O 1
ATOM 3606 N N . GLY B 1 212 ? -4.195 13.258 -8.141 1 95.12 212 GLY B N 1
ATOM 3607 C CA . GLY B 1 212 ? -2.869 13.609 -7.652 1 95.12 212 GLY B CA 1
ATOM 3608 C C . GLY B 1 212 ? -1.912 12.438 -7.625 1 95.12 212 GLY B C 1
ATOM 3609 O O . GLY B 1 212 ? -2.244 11.344 -8.094 1 95.12 212 GLY B O 1
ATOM 3610 N N . PRO B 1 213 ? -0.712 12.656 -7.109 1 95.44 213 PRO B N 1
ATOM 3611 C CA . PRO B 1 213 ? 0.335 11.633 -7.117 1 95.44 213 PRO B CA 1
ATOM 3612 C C . PRO B 1 213 ? -0.03 10.406 -6.281 1 95.44 213 PRO B C 1
ATOM 3614 O O . PRO B 1 213 ? 0.524 9.32 -6.492 1 95.44 213 PRO B O 1
ATOM 3617 N N . LEU B 1 214 ? -0.967 10.555 -5.344 1 97.69 214 LEU B N 1
ATOM 3618 C CA . LEU B 1 214 ? -1.324 9.461 -4.453 1 97.69 214 LEU B CA 1
ATOM 3619 C C . LEU B 1 214 ? -2.512 8.68 -5 1 97.69 214 LEU B C 1
ATOM 3621 O O . LEU B 1 214 ? -2.959 7.707 -4.383 1 97.69 214 LEU B O 1
ATOM 3625 N N . ASP B 1 215 ? -3.074 9.188 -6.117 1 98.06 215 ASP B N 1
ATOM 3626 C CA . ASP B 1 215 ? -4.184 8.477 -6.75 1 98.06 215 ASP B CA 1
ATOM 3627 C C . ASP B 1 215 ? -3.717 7.156 -7.355 1 98.06 215 ASP B C 1
ATOM 3629 O O . ASP B 1 215 ? -2.574 7.039 -7.805 1 98.06 215 ASP B O 1
ATOM 3633 N N . MET B 1 216 ? -4.527 6.172 -7.336 1 98.19 216 MET B N 1
ATOM 3634 C CA . MET B 1 216 ? -4.23 4.828 -7.828 1 98.19 216 MET B CA 1
ATOM 3635 C C . MET B 1 216 ? -5.512 4.082 -8.18 1 98.19 216 MET B C 1
ATOM 3637 O O . MET B 1 216 ? -6.445 4.023 -7.375 1 98.19 216 MET B O 1
ATOM 3641 N N . GLY B 1 217 ? -5.582 3.604 -9.422 1 97.56 217 GLY B N 1
ATOM 3642 C CA . GLY B 1 217 ? -6.754 2.84 -9.82 1 97.56 217 GLY B CA 1
ATOM 3643 C C . GLY B 1 217 ? -7.082 1.704 -8.875 1 97.56 217 GLY B C 1
ATOM 3644 O O . GLY B 1 217 ? -8.242 1.5 -8.523 1 97.56 217 GLY B O 1
ATOM 3645 N N . TYR B 1 218 ? -6.082 1.022 -8.453 1 97.38 218 TYR B N 1
ATOM 3646 C CA . TYR B 1 218 ? -6.25 -0.125 -7.566 1 97.38 218 TYR B CA 1
ATOM 3647 C C . TYR B 1 218 ? -6.828 0.303 -6.223 1 97.38 218 TYR B C 1
ATOM 3649 O O . TYR B 1 218 ? -7.629 -0.422 -5.625 1 97.38 218 TYR B O 1
ATOM 3657 N N . LEU B 1 219 ? -6.477 1.448 -5.656 1 98.62 219 LEU B N 1
ATOM 3658 C CA . LEU B 1 219 ? -7.074 2.021 -4.453 1 98.62 219 LEU B CA 1
ATOM 3659 C C . LEU B 1 219 ? -8.586 2.156 -4.605 1 98.62 219 LEU B C 1
ATOM 3661 O O . LEU B 1 219 ? -9.344 1.745 -3.723 1 98.62 219 LEU B O 1
ATOM 3665 N N . HIS B 1 220 ? -8.992 2.738 -5.738 1 98.25 220 HIS B N 1
ATOM 3666 C CA . HIS B 1 220 ? -10.414 2.932 -5.984 1 98.25 220 HIS B CA 1
ATOM 3667 C C . HIS B 1 220 ? -11.141 1.596 -6.121 1 98.25 220 HIS B C 1
ATOM 3669 O O . HIS B 1 220 ? -12.242 1.423 -5.598 1 98.25 220 HIS B O 1
ATOM 3675 N N . ALA B 1 221 ? -10.523 0.617 -6.805 1 97.06 221 ALA B N 1
ATOM 3676 C CA . ALA B 1 221 ? -11.141 -0.689 -7.016 1 97.06 221 ALA B CA 1
ATOM 3677 C C . ALA B 1 221 ? -11.359 -1.413 -5.688 1 97.06 221 ALA B C 1
ATOM 3679 O O . ALA B 1 221 ? -12.469 -1.869 -5.398 1 97.06 221 ALA B O 1
ATOM 3680 N N . LYS B 1 222 ? -10.336 -1.48 -4.875 1 98.19 222 LYS B N 1
ATOM 3681 C CA . LYS B 1 222 ? -10.461 -2.191 -3.605 1 98.19 222 LYS B CA 1
ATOM 3682 C C . LYS B 1 222 ? -11.305 -1.402 -2.611 1 98.19 222 LYS B C 1
ATOM 3684 O O . LYS B 1 222 ? -12.086 -1.984 -1.853 1 98.19 222 LYS B O 1
ATOM 3689 N N . GLY B 1 223 ? -11.133 -0.121 -2.615 1 98.69 223 GLY B N 1
ATOM 3690 C CA . GLY B 1 223 ? -11.977 0.704 -1.761 1 98.69 223 GLY B CA 1
ATOM 3691 C C . GLY B 1 223 ? -13.453 0.527 -2.031 1 98.69 223 GLY B C 1
ATOM 3692 O O . GLY B 1 223 ? -14.25 0.379 -1.101 1 98.69 223 GLY B O 1
ATOM 3693 N N . SER B 1 224 ? -13.836 0.594 -3.324 1 98 224 SER B N 1
ATOM 3694 C CA . SER B 1 224 ? -15.234 0.408 -3.697 1 98 224 SER B CA 1
ATOM 3695 C C . SER B 1 224 ? -15.734 -0.977 -3.297 1 98 224 SER B C 1
ATOM 3697 O O . SER B 1 224 ? -16.875 -1.127 -2.852 1 98 224 SER B O 1
ATOM 3699 N N . ALA B 1 225 ? -14.875 -2.039 -3.463 1 98.25 225 ALA B N 1
ATOM 3700 C CA . ALA B 1 225 ? -15.25 -3.389 -3.059 1 98.25 225 ALA B CA 1
ATOM 3701 C C . ALA B 1 225 ? -15.578 -3.443 -1.569 1 98.25 225 ALA B C 1
ATOM 3703 O O . ALA B 1 225 ? -16.562 -4.082 -1.166 1 98.25 225 ALA B O 1
ATOM 3704 N N . ILE B 1 226 ? -14.805 -2.771 -0.756 1 98.75 226 ILE B N 1
ATOM 3705 C CA . ILE B 1 226 ? -15.008 -2.742 0.688 1 98.75 226 ILE B CA 1
ATOM 3706 C C . ILE B 1 226 ? -16.297 -1.979 1.014 1 98.75 226 ILE B C 1
ATOM 3708 O O . ILE B 1 226 ? -17.156 -2.484 1.733 1 98.75 226 ILE B O 1
ATOM 3712 N N . LEU B 1 227 ? -16.438 -0.771 0.459 1 98.69 227 LEU B N 1
ATOM 3713 C CA . LEU B 1 227 ? -17.5 0.147 0.843 1 98.69 227 LEU B CA 1
ATOM 3714 C C . LEU B 1 227 ? -18.859 -0.36 0.359 1 98.69 227 LEU B C 1
ATOM 3716 O O . LEU B 1 227 ? -19.875 -0.116 1.002 1 98.69 227 LEU B O 1
ATOM 3720 N N . GLU B 1 228 ? -18.828 -1.045 -0.776 1 98.38 228 GLU B N 1
ATOM 3721 C CA . GLU B 1 228 ? -20.062 -1.522 -1.368 1 98.38 228 GLU B CA 1
ATOM 3722 C C . GLU B 1 228 ? -20.312 -2.992 -1.035 1 98.38 228 GLU B C 1
ATOM 3724 O O . GLU B 1 228 ? -21.25 -3.605 -1.552 1 98.38 228 GLU B O 1
ATOM 3729 N N . ASP B 1 229 ? -19.484 -3.627 -0.24 1 97.69 229 ASP B N 1
ATOM 3730 C CA . ASP B 1 229 ? -19.594 -5.02 0.181 1 97.69 229 ASP B CA 1
ATOM 3731 C C . ASP B 1 229 ? -19.672 -5.953 -1.025 1 97.69 229 ASP B C 1
ATOM 3733 O O . ASP B 1 229 ? -20.547 -6.816 -1.093 1 97.69 229 ASP B O 1
ATOM 3737 N N . ARG B 1 230 ? -18.844 -5.715 -1.983 1 98.06 230 ARG B N 1
ATOM 3738 C CA . ARG B 1 230 ? -18.719 -6.547 -3.176 1 98.06 230 ARG B CA 1
ATOM 3739 C C . ARG B 1 230 ? -17.422 -7.355 -3.137 1 98.06 230 ARG B C 1
ATOM 3741 O O . ARG B 1 230 ? -16.594 -7.246 -4.039 1 98.06 230 ARG B O 1
ATOM 3748 N N . LEU B 1 231 ? -17.3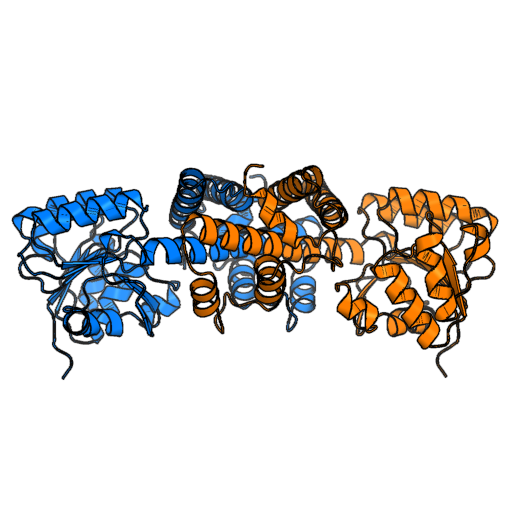59 -8.219 -2.098 1 98.5 231 LEU B N 1
ATOM 3749 C CA . LEU B 1 231 ? -16.125 -8.961 -1.854 1 98.5 231 LEU B CA 1
ATOM 3750 C C . LEU B 1 231 ? -16.234 -10.383 -2.395 1 98.5 231 LEU B C 1
ATOM 3752 O O . LEU B 1 231 ? -15.266 -11.133 -2.367 1 98.5 231 LEU B O 1
ATOM 3756 N N . THR B 1 232 ? -17.375 -10.812 -2.949 1 97.62 232 THR B N 1
ATOM 3757 C CA . THR B 1 232 ? -17.625 -12.078 -3.631 1 97.62 232 THR B CA 1
ATOM 3758 C C . THR B 1 232 ? -18.297 -11.844 -4.98 1 97.62 232 THR B C 1
ATOM 3760 O O . THR B 1 232 ? -19.203 -11.016 -5.094 1 97.62 232 THR B O 1
ATOM 3763 N N . PRO B 1 233 ? -17.984 -12.469 -5.961 1 96.31 233 PRO B N 1
ATOM 3764 C CA . PRO B 1 233 ? -16.875 -13.414 -5.988 1 96.31 233 PRO B CA 1
ATOM 3765 C C . PRO B 1 233 ? -15.516 -12.727 -5.863 1 96.31 233 PRO B C 1
ATOM 3767 O O . PRO B 1 233 ? -15.375 -11.562 -6.23 1 96.31 233 PRO B O 1
ATOM 3770 N N . ALA B 1 234 ? -14.562 -13.445 -5.316 1 97.31 234 ALA B N 1
ATOM 3771 C CA . ALA B 1 234 ? -13.227 -12.898 -5.09 1 97.31 234 ALA B CA 1
ATOM 3772 C C . ALA B 1 234 ? -12.484 -12.695 -6.41 1 97.31 234 ALA B C 1
ATOM 3774 O O . ALA B 1 234 ? -12.578 -13.531 -7.312 1 97.31 234 ALA B O 1
ATOM 3775 N N . SER B 1 235 ? -11.805 -11.555 -6.473 1 96.12 235 SER B N 1
ATOM 3776 C CA . SER B 1 235 ? -10.828 -11.406 -7.543 1 96.12 235 SER B CA 1
ATOM 3777 C C . SER B 1 235 ? -9.508 -12.078 -7.191 1 96.12 235 SER B C 1
ATOM 3779 O O . SER B 1 235 ? -8.805 -12.57 -8.07 1 96.12 235 SER B O 1
ATOM 3781 N N . PHE B 1 236 ? -9.18 -12.07 -5.984 1 96.19 236 PHE B N 1
ATOM 3782 C CA . PHE B 1 236 ? -8.039 -12.719 -5.352 1 96.19 236 PHE B CA 1
ATOM 3783 C C . PHE B 1 236 ? -8.328 -13.023 -3.885 1 96.19 236 PHE B C 1
ATOM 3785 O O . PHE B 1 236 ? -8.398 -12.109 -3.061 1 96.19 236 PHE B O 1
ATOM 3792 N N . ALA B 1 237 ? -8.484 -14.281 -3.57 1 97.94 237 ALA B N 1
ATOM 3793 C CA . ALA B 1 237 ? -9.039 -14.672 -2.277 1 97.94 237 ALA B CA 1
ATOM 3794 C C . ALA B 1 237 ? -8.055 -14.375 -1.146 1 97.94 237 ALA B C 1
ATOM 3796 O O . ALA B 1 237 ? -6.84 -14.461 -1.334 1 97.94 237 ALA B O 1
ATOM 3797 N N . VAL B 1 238 ? -8.57 -14.125 0.091 1 98.75 238 VAL B N 1
ATOM 3798 C CA . VAL B 1 238 ? -7.797 -13.805 1.289 1 98.75 238 VAL B CA 1
ATOM 3799 C C . VAL B 1 238 ? -6.793 -14.922 1.562 1 98.75 238 VAL B C 1
ATOM 3801 O O . VAL B 1 238 ? -5.613 -14.656 1.819 1 98.75 238 VAL B O 1
ATOM 3804 N N . VAL B 1 239 ? -7.184 -16.188 1.423 1 98.38 239 VAL B N 1
ATOM 3805 C CA . VAL B 1 239 ? -6.32 -17.312 1.79 1 98.38 239 VAL B CA 1
ATOM 3806 C C . VAL B 1 239 ? -5.172 -17.422 0.791 1 98.38 239 VAL B C 1
ATOM 3808 O O . VAL B 1 239 ? -4.047 -17.766 1.164 1 98.38 239 VAL B O 1
ATOM 3811 N N . THR B 1 240 ? -5.445 -17.172 -0.454 1 97.88 240 THR B N 1
ATOM 3812 C CA . THR B 1 240 ? -4.402 -17.219 -1.472 1 97.88 240 THR B CA 1
ATOM 3813 C C . THR B 1 240 ? -3.451 -16.031 -1.332 1 97.88 240 THR B C 1
ATOM 3815 O O . THR B 1 240 ? -2.236 -16.188 -1.49 1 97.88 240 THR B O 1
ATOM 3818 N N . ALA B 1 241 ? -4.047 -14.875 -1.029 1 98.62 241 ALA B N 1
ATOM 3819 C CA . ALA B 1 241 ? -3.223 -13.695 -0.797 1 98.62 241 ALA B CA 1
ATOM 3820 C C . ALA B 1 241 ? -2.314 -13.883 0.414 1 98.62 241 ALA B C 1
ATOM 3822 O O . ALA B 1 241 ? -1.158 -13.453 0.405 1 98.62 241 ALA B O 1
ATOM 3823 N N . GLU B 1 242 ? -2.865 -14.492 1.481 1 98.81 242 GLU B N 1
ATOM 3824 C CA . GLU B 1 242 ? -2.051 -14.797 2.654 1 98.81 242 GLU B CA 1
ATOM 3825 C C . GLU B 1 242 ? -0.87 -15.688 2.287 1 98.81 242 GLU B C 1
ATOM 3827 O O . GLU B 1 242 ? 0.264 -15.43 2.693 1 98.81 242 GLU B O 1
ATOM 3832 N N . LYS B 1 243 ? -1.176 -16.719 1.523 1 98.56 243 LYS B N 1
ATOM 3833 C CA . LYS B 1 243 ? -0.119 -17.625 1.077 1 98.56 243 LYS B CA 1
ATOM 3834 C C . LYS B 1 243 ? 0.958 -16.859 0.303 1 98.56 243 LYS B C 1
ATOM 3836 O O . LYS B 1 243 ? 2.152 -17.062 0.546 1 98.56 243 LYS B O 1
ATOM 3841 N N . ASP B 1 244 ? 0.581 -16.031 -0.618 1 98.62 244 ASP B N 1
ATOM 3842 C CA . ASP B 1 244 ? 1.548 -15.258 -1.393 1 98.62 244 ASP B CA 1
ATOM 3843 C C . ASP B 1 244 ? 2.334 -14.305 -0.495 1 98.62 244 ASP B C 1
ATOM 3845 O O . ASP B 1 244 ? 3.533 -14.102 -0.699 1 98.62 244 ASP B O 1
ATOM 3849 N N . ALA B 1 245 ? 1.643 -13.703 0.462 1 98.88 245 ALA B N 1
ATOM 3850 C CA . ALA B 1 245 ? 2.324 -12.812 1.399 1 98.88 245 ALA B CA 1
ATOM 3851 C C . ALA B 1 245 ? 3.416 -13.555 2.164 1 98.88 245 ALA B C 1
ATOM 3853 O O . ALA B 1 245 ? 4.52 -13.031 2.348 1 98.88 245 ALA B O 1
ATOM 3854 N N . ARG B 1 246 ? 3.137 -14.742 2.588 1 98.75 246 ARG B N 1
ATOM 3855 C CA . ARG B 1 246 ? 4.109 -15.539 3.334 1 98.75 246 ARG B CA 1
ATOM 3856 C C . ARG B 1 246 ? 5.277 -15.945 2.445 1 98.75 246 ARG B C 1
ATOM 3858 O O . ARG B 1 246 ? 6.422 -15.992 2.902 1 98.75 246 ARG B O 1
ATOM 3865 N N . LEU B 1 247 ? 5.004 -16.266 1.155 1 98.75 247 LEU B N 1
ATOM 3866 C CA . LEU B 1 247 ? 6.07 -16.531 0.201 1 98.75 247 LEU B CA 1
ATOM 3867 C C . LEU B 1 247 ? 7 -15.336 0.062 1 98.75 247 LEU B C 1
ATOM 3869 O O . LEU B 1 247 ? 8.227 -15.492 0.018 1 98.75 247 LEU B O 1
ATOM 3873 N N . ILE B 1 248 ? 6.434 -14.188 -0.015 1 98.94 248 ILE B N 1
ATOM 3874 C CA . ILE B 1 248 ? 7.18 -12.953 -0.194 1 98.94 248 ILE B CA 1
ATOM 3875 C C . ILE B 1 248 ? 8.07 -12.703 1.022 1 98.94 248 ILE B C 1
ATOM 3877 O O . ILE B 1 248 ? 9.266 -12.43 0.88 1 98.94 248 ILE B O 1
ATOM 3881 N N . VAL B 1 249 ? 7.5 -12.789 2.254 1 98.94 249 VAL B N 1
ATOM 3882 C CA . VAL B 1 249 ? 8.25 -12.562 3.488 1 98.94 249 VAL B CA 1
ATOM 3883 C C . VAL B 1 249 ? 9.391 -13.57 3.598 1 98.94 249 VAL B C 1
ATOM 3885 O O . VAL B 1 249 ? 10.523 -13.203 3.92 1 98.94 249 VAL B O 1
ATOM 3888 N N . ALA B 1 250 ? 9.109 -14.844 3.246 1 98.88 250 ALA B N 1
ATOM 3889 C CA . ALA B 1 250 ? 10.125 -15.891 3.314 1 98.88 250 ALA B CA 1
ATOM 3890 C C . ALA B 1 250 ? 11.25 -15.633 2.312 1 98.88 250 ALA B C 1
ATOM 3892 O O . ALA B 1 250 ? 12.43 -15.82 2.629 1 98.88 250 ALA B O 1
ATOM 3893 N N . ALA B 1 251 ? 10.906 -15.25 1.112 1 98.81 251 ALA B N 1
ATOM 3894 C CA . ALA B 1 251 ? 11.914 -14.945 0.099 1 98.81 251 ALA B CA 1
ATOM 3895 C C . ALA B 1 251 ? 12.812 -13.805 0.547 1 98.81 251 ALA B C 1
ATOM 3897 O O . ALA B 1 251 ? 14.039 -13.867 0.389 1 98.81 251 ALA B O 1
ATOM 3898 N N . GLY B 1 252 ? 12.195 -12.742 1.067 1 98.81 252 GLY B N 1
ATOM 3899 C CA . GLY B 1 252 ? 12.992 -11.648 1.609 1 98.81 252 GLY B CA 1
ATOM 3900 C C . GLY B 1 252 ? 13.961 -12.094 2.686 1 98.81 252 GLY B C 1
ATOM 3901 O O . GLY B 1 252 ? 15.164 -11.828 2.594 1 98.81 252 GLY B O 1
ATOM 3902 N N . ALA B 1 253 ? 13.445 -12.797 3.668 1 98.69 253 ALA B N 1
ATOM 3903 C CA . ALA B 1 253 ? 14.266 -13.258 4.781 1 98.69 253 ALA B CA 1
ATOM 3904 C C . ALA B 1 253 ? 15.438 -14.109 4.285 1 98.69 253 ALA B C 1
ATOM 3906 O O . ALA B 1 253 ? 16.562 -13.953 4.746 1 98.69 253 ALA B O 1
ATOM 3907 N N . ALA B 1 254 ? 15.148 -15.016 3.328 1 98.5 254 ALA B N 1
ATOM 3908 C CA . ALA B 1 254 ? 16.172 -15.906 2.791 1 98.5 254 ALA B CA 1
ATOM 3909 C C . ALA B 1 254 ? 17.266 -15.125 2.068 1 98.5 254 ALA B C 1
ATOM 3911 O O . ALA B 1 254 ? 18.344 -15.656 1.808 1 98.5 254 ALA B O 1
ATOM 3912 N N . HIS B 1 255 ? 17.031 -13.891 1.747 1 98.25 255 HIS B N 1
ATOM 3913 C CA . HIS B 1 255 ? 18 -13.094 0.994 1 98.25 255 HIS B CA 1
ATOM 3914 C C . HIS B 1 255 ? 18.406 -11.844 1.761 1 98.25 255 HIS B C 1
ATOM 3916 O O . HIS B 1 255 ? 18.781 -10.836 1.158 1 98.25 255 HIS B O 1
ATOM 3922 N N . GLY B 1 256 ? 18.156 -11.828 3.047 1 98.31 256 GLY B N 1
ATOM 3923 C CA . GLY B 1 256 ? 18.672 -10.797 3.934 1 98.31 256 GLY B CA 1
ATOM 3924 C C . GLY B 1 256 ? 17.844 -9.531 3.934 1 98.31 256 GLY B C 1
ATOM 3925 O O . GLY B 1 256 ? 18.359 -8.445 4.215 1 98.31 256 GLY B O 1
ATOM 3926 N N . VAL B 1 257 ? 16.594 -9.586 3.549 1 98.81 257 VAL B N 1
ATOM 3927 C CA . VAL B 1 257 ? 15.719 -8.43 3.486 1 98.81 257 VAL B CA 1
ATOM 3928 C C . VAL B 1 257 ? 14.594 -8.578 4.508 1 98.81 257 VAL B C 1
ATOM 3930 O O . VAL B 1 257 ? 13.852 -9.562 4.488 1 98.81 257 VAL B O 1
ATOM 3933 N N . ARG B 1 258 ? 14.508 -7.672 5.395 1 98.69 258 ARG B N 1
ATOM 3934 C CA . ARG B 1 258 ? 13.406 -7.645 6.348 1 98.69 258 ARG B CA 1
ATOM 3935 C C . ARG B 1 258 ? 12.203 -6.898 5.781 1 98.69 258 ARG B C 1
ATOM 3937 O O . ARG B 1 258 ? 12.32 -5.742 5.371 1 98.69 258 ARG B O 1
ATOM 3944 N N . LEU B 1 259 ? 11.023 -7.504 5.73 1 98.88 259 LEU B N 1
ATOM 3945 C CA . LEU B 1 259 ? 9.805 -6.922 5.184 1 98.88 259 LEU B CA 1
ATOM 3946 C C . LEU B 1 259 ? 8.719 -6.832 6.254 1 98.88 259 LEU B C 1
ATOM 3948 O O . LEU B 1 259 ? 7.836 -7.691 6.324 1 98.88 259 LEU B O 1
ATOM 3952 N N . ASP B 1 260 ? 8.742 -5.73 7.07 1 98.88 260 ASP B N 1
ATOM 3953 C CA . ASP B 1 260 ? 7.875 -5.551 8.227 1 98.88 260 ASP B CA 1
ATOM 3954 C C . ASP B 1 260 ? 6.414 -5.406 7.801 1 98.88 260 ASP B C 1
ATOM 3956 O O . ASP B 1 260 ? 5.527 -6.035 8.383 1 98.88 260 ASP B O 1
ATOM 3960 N N . VAL B 1 261 ? 6.168 -4.633 6.816 1 98.88 261 VAL B N 1
ATOM 3961 C CA . VAL B 1 261 ? 4.812 -4.32 6.375 1 98.88 261 VAL B CA 1
ATOM 3962 C C . VAL B 1 261 ? 4.195 -5.543 5.699 1 98.88 261 VAL B C 1
ATOM 3964 O O . VAL B 1 261 ? 3.027 -5.863 5.926 1 98.88 261 VAL B O 1
ATOM 3967 N N . ALA B 1 262 ? 5 -6.207 4.875 1 98.94 262 ALA B N 1
ATOM 3968 C CA . ALA B 1 262 ? 4.52 -7.438 4.258 1 98.94 262 ALA B CA 1
ATOM 3969 C C . ALA B 1 262 ? 4.141 -8.469 5.316 1 98.94 262 ALA B C 1
ATOM 3971 O O . ALA B 1 262 ? 3.107 -9.133 5.203 1 98.94 262 ALA B O 1
ATOM 3972 N N . ALA B 1 263 ? 4.988 -8.625 6.324 1 98.94 263 ALA B N 1
ATOM 3973 C CA . ALA B 1 263 ? 4.711 -9.578 7.395 1 98.94 263 ALA B CA 1
ATOM 3974 C C . ALA B 1 263 ? 3.443 -9.203 8.148 1 98.94 263 ALA B C 1
ATOM 3976 O O . ALA B 1 263 ? 2.615 -10.062 8.461 1 98.94 263 ALA B O 1
ATOM 3977 N N . ALA B 1 264 ? 3.279 -7.938 8.492 1 98.94 264 ALA B N 1
ATOM 3978 C CA . ALA B 1 264 ? 2.057 -7.469 9.133 1 98.94 264 ALA B CA 1
ATOM 3979 C C . ALA B 1 264 ? 0.835 -7.754 8.266 1 98.94 264 ALA B C 1
ATOM 3981 O O . ALA B 1 264 ? -0.226 -8.117 8.773 1 98.94 264 ALA B O 1
ATOM 3982 N N . GLY B 1 265 ? 0.96 -7.559 6.965 1 98.94 265 GLY B N 1
ATOM 3983 C CA . GLY B 1 265 ? -0.12 -7.855 6.039 1 98.94 265 GLY B CA 1
ATOM 3984 C C . GLY B 1 265 ? -0.521 -9.32 6.039 1 98.94 265 GLY B C 1
ATOM 3985 O O . GLY B 1 265 ? -1.709 -9.641 5.98 1 98.94 265 GLY B O 1
ATOM 3986 N N . ALA B 1 266 ? 0.496 -10.211 6.086 1 98.88 266 ALA B N 1
ATOM 3987 C CA . ALA B 1 266 ? 0.199 -11.633 6.16 1 98.88 266 ALA B CA 1
ATOM 3988 C C . ALA B 1 266 ? -0.643 -11.961 7.391 1 98.88 266 ALA B C 1
ATOM 3990 O O . ALA B 1 266 ? -1.591 -12.742 7.316 1 98.88 266 ALA B O 1
ATOM 3991 N N . GLU B 1 267 ? -0.345 -11.336 8.477 1 98.88 267 GLU B N 1
ATOM 3992 C CA . GLU B 1 267 ? -1.092 -11.562 9.711 1 98.88 267 GLU B CA 1
ATOM 3993 C C . GLU B 1 267 ? -2.516 -11.023 9.602 1 98.88 267 GLU B C 1
ATOM 3995 O O . GLU B 1 267 ? -3.453 -11.617 10.133 1 98.88 267 GLU B O 1
ATOM 4000 N N . ARG B 1 268 ? -2.691 -9.898 8.969 1 98.88 268 ARG B N 1
ATOM 4001 C CA . ARG B 1 268 ? -4.031 -9.367 8.734 1 98.88 268 ARG B CA 1
ATOM 4002 C C . ARG B 1 268 ? -4.879 -10.352 7.934 1 98.88 268 ARG B C 1
ATOM 4004 O O . ARG B 1 268 ? -6.047 -10.578 8.25 1 98.88 268 ARG B O 1
ATOM 4011 N N . PHE B 1 269 ? -4.297 -10.867 6.875 1 98.94 269 PHE B N 1
ATOM 4012 C CA . PHE B 1 269 ? -5.012 -11.867 6.086 1 98.94 269 PHE B CA 1
ATOM 4013 C C . PHE B 1 269 ? -5.395 -13.062 6.945 1 98.94 269 PHE B C 1
ATOM 4015 O O . PHE B 1 269 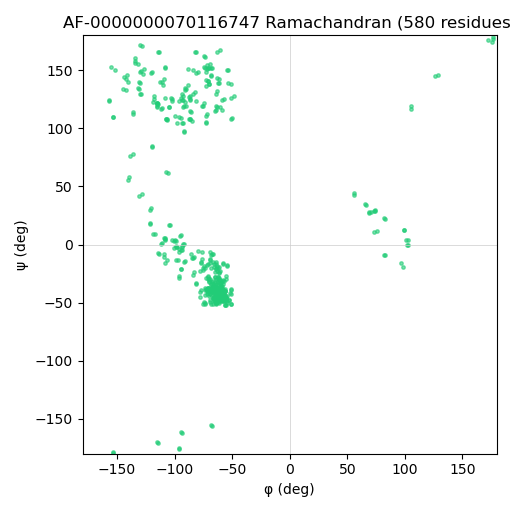? -6.527 -13.547 6.875 1 98.94 269 PHE B O 1
ATOM 4022 N N . ARG B 1 270 ? -4.418 -13.578 7.703 1 98.81 270 ARG B N 1
ATOM 4023 C CA . ARG B 1 270 ? -4.703 -14.711 8.578 1 98.81 270 ARG B CA 1
ATOM 4024 C C . AR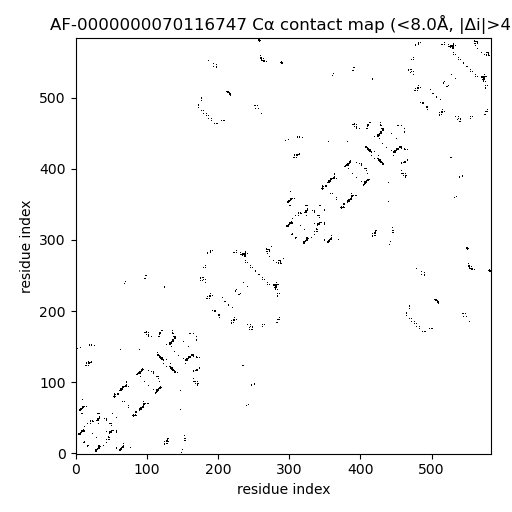G B 1 270 ? -5.898 -14.414 9.484 1 98.81 270 ARG B C 1
ATOM 4026 O O . ARG B 1 270 ? -6.809 -15.234 9.602 1 98.81 270 ARG B O 1
ATOM 4033 N N . ARG B 1 271 ? -5.902 -13.258 10.117 1 98.69 271 ARG B N 1
ATOM 4034 C CA . ARG B 1 271 ? -6.977 -12.875 11.031 1 98.69 271 ARG B CA 1
ATOM 4035 C C . ARG B 1 271 ? -8.312 -12.766 10.289 1 98.69 271 ARG B C 1
ATOM 4037 O O . ARG B 1 271 ? -9.344 -13.211 10.797 1 98.69 271 ARG B O 1
ATOM 4044 N N . ALA B 1 272 ? -8.32 -12.125 9.086 1 98.69 272 ALA B N 1
ATOM 4045 C CA . ALA B 1 272 ? -9.539 -12.039 8.297 1 98.69 272 ALA B CA 1
ATOM 4046 C C . ALA B 1 272 ? -10.07 -13.43 7.949 1 98.69 272 ALA B C 1
ATOM 4048 O O . ALA B 1 272 ? -11.273 -13.68 8.031 1 98.69 272 ALA B O 1
ATOM 4049 N N . ALA B 1 273 ? -9.148 -14.352 7.531 1 98.56 273 ALA B N 1
ATOM 4050 C CA . ALA B 1 273 ? -9.547 -15.711 7.203 1 98.56 273 ALA B CA 1
ATOM 4051 C C . ALA B 1 273 ? -10.164 -16.406 8.414 1 98.56 273 ALA B C 1
ATOM 4053 O O . ALA B 1 273 ? -11.18 -17.094 8.289 1 98.56 273 ALA B O 1
ATOM 4054 N N . GLU B 1 274 ? -9.531 -16.25 9.57 1 97.94 274 GLU B N 1
ATOM 4055 C CA . GLU B 1 274 ? -10.023 -16.859 10.805 1 97.94 274 GLU B CA 1
ATOM 4056 C C . GLU B 1 274 ? -11.422 -16.344 11.148 1 97.94 274 GLU B C 1
ATOM 4058 O O . GLU B 1 274 ? -12.195 -17.047 11.82 1 97.94 274 GLU B O 1
ATOM 4063 N N . ARG B 1 275 ? -11.789 -15.234 10.672 1 97.19 275 ARG B N 1
ATOM 4064 C CA . ARG B 1 275 ? -13.086 -14.633 10.961 1 97.19 275 ARG B CA 1
ATOM 4065 C C . ARG B 1 275 ? -14.102 -14.969 9.883 1 97.19 275 ARG B C 1
ATOM 4067 O O . ARG B 1 275 ? -15.172 -14.359 9.812 1 97.19 275 ARG B O 1
ATOM 4074 N N . GLY B 1 276 ? -13.734 -15.82 9 1 97.56 276 GLY B N 1
ATOM 4075 C CA . GLY B 1 276 ? -14.688 -16.359 8.047 1 97.56 276 GLY B CA 1
ATOM 4076 C C . GLY B 1 276 ? -14.633 -15.68 6.688 1 97.56 276 GLY B C 1
ATOM 4077 O O . GLY B 1 276 ? -15.492 -15.906 5.836 1 97.56 276 GLY B O 1
ATOM 4078 N N . HIS B 1 277 ? -13.539 -14.852 6.434 1 98.44 277 HIS B N 1
ATOM 4079 C CA . HIS B 1 277 ? -13.469 -14.102 5.188 1 98.44 277 HIS B CA 1
ATOM 4080 C C . HIS B 1 277 ? -12.484 -14.734 4.211 1 98.44 277 HIS B C 1
ATOM 4082 O O . HIS B 1 277 ? -12.055 -14.086 3.252 1 98.44 277 HIS B O 1
ATOM 4088 N N . GLY B 1 278 ? -12.109 -15.961 4.41 1 98.5 278 GLY B N 1
ATOM 4089 C CA . GLY B 1 278 ? -11.031 -16.609 3.68 1 98.5 278 GLY B CA 1
ATOM 4090 C C . GLY B 1 278 ? -11.273 -16.672 2.184 1 98.5 278 GLY B C 1
ATOM 4091 O O . GLY B 1 278 ? -10.344 -16.562 1.389 1 98.5 278 GLY B O 1
ATOM 4092 N N . ASP B 1 279 ? -12.539 -16.812 1.8 1 97.69 279 ASP B N 1
ATOM 4093 C CA . ASP B 1 279 ? -12.859 -17.016 0.388 1 97.69 279 ASP B CA 1
ATOM 4094 C C . ASP B 1 279 ? -13.289 -15.695 -0.262 1 97.69 279 ASP B C 1
ATOM 4096 O O . ASP B 1 279 ? -13.57 -15.656 -1.462 1 97.69 279 ASP B O 1
ATOM 4100 N N . GLU B 1 280 ? -13.336 -14.609 0.49 1 98.56 280 GLU B N 1
ATOM 4101 C CA . GLU B 1 280 ? -13.641 -13.289 -0.043 1 98.56 280 GLU B CA 1
ATOM 4102 C C . GLU B 1 280 ? -12.398 -12.641 -0.65 1 98.56 280 GLU B C 1
ATOM 4104 O O . GLU B 1 280 ? -11.289 -13.148 -0.498 1 98.56 280 GLU B O 1
ATOM 4109 N N . ASP B 1 281 ? -12.641 -11.602 -1.396 1 98.69 281 ASP B N 1
ATOM 4110 C CA . ASP B 1 281 ? -11.539 -10.82 -1.951 1 98.69 281 ASP B CA 1
ATOM 4111 C C . ASP B 1 281 ? -10.57 -10.375 -0.854 1 98.69 281 ASP B C 1
ATOM 4113 O O . ASP B 1 281 ? -10.992 -10.078 0.268 1 98.69 281 ASP B O 1
ATOM 4117 N N . MET B 1 282 ? -9.352 -10.234 -1.227 1 98.69 282 MET B N 1
ATOM 4118 C CA . MET B 1 282 ? -8.32 -9.883 -0.255 1 98.69 282 MET B CA 1
ATOM 4119 C C . MET B 1 282 ? -8.602 -8.523 0.37 1 98.69 282 MET B C 1
ATOM 4121 O O . MET B 1 282 ? -8.094 -8.211 1.452 1 98.69 282 MET B O 1
ATOM 4125 N N . ALA B 1 283 ? -9.406 -7.68 -0.245 1 98.81 283 ALA B N 1
ATOM 4126 C CA . ALA B 1 283 ? -9.82 -6.414 0.358 1 98.81 283 ALA B CA 1
ATOM 4127 C C . ALA B 1 283 ? -10.523 -6.648 1.694 1 98.81 283 ALA B C 1
ATOM 4129 O O . ALA B 1 283 ? -10.633 -5.73 2.514 1 98.81 283 ALA B O 1
ATOM 4130 N N . ALA B 1 284 ? -10.953 -7.883 1.982 1 98.81 284 ALA B N 1
ATOM 4131 C CA . ALA B 1 284 ? -11.594 -8.25 3.244 1 98.81 284 ALA B CA 1
ATOM 4132 C C . ALA B 1 284 ? -10.609 -8.156 4.406 1 98.81 284 ALA B C 1
ATOM 4134 O O . ALA B 1 284 ? -11 -8.266 5.57 1 98.81 284 ALA B O 1
ATOM 4135 N N . SER B 1 285 ? -9.328 -7.938 4.035 1 98.75 285 SER B N 1
ATOM 4136 C CA . SER B 1 285 ? -8.383 -7.617 5.098 1 98.75 285 SER B CA 1
ATOM 4137 C C . SER B 1 285 ? -8.859 -6.418 5.918 1 98.75 285 SER B C 1
ATOM 4139 O O . SER B 1 285 ? -8.414 -6.219 7.047 1 98.75 285 SER B O 1
ATOM 4141 N N . TYR B 1 286 ? -9.812 -5.617 5.379 1 98.81 286 TYR B N 1
ATOM 4142 C CA . TYR B 1 286 ? -10.508 -4.527 6.051 1 98.81 286 TYR B CA 1
ATOM 4143 C C . TYR B 1 286 ? -11.094 -4.988 7.383 1 98.81 286 TYR B C 1
ATOM 4145 O O . TYR B 1 286 ? -10.953 -4.301 8.398 1 98.81 286 TYR B O 1
ATOM 4153 N N . TYR B 1 287 ? -11.602 -6.164 7.488 1 98.62 287 TYR B N 1
ATOM 4154 C CA . TYR B 1 287 ? -12.289 -6.672 8.664 1 98.62 287 TYR B CA 1
ATOM 4155 C C . TYR B 1 287 ? -11.297 -7.062 9.75 1 98.62 287 TYR B C 1
ATOM 4157 O O . TYR B 1 287 ? -11.672 -7.227 10.914 1 98.62 287 TYR B O 1
ATOM 4165 N N . ALA B 1 288 ? -10.031 -7.191 9.312 1 98.69 288 ALA B N 1
ATOM 4166 C CA . ALA B 1 288 ? -8.992 -7.5 10.289 1 98.69 288 ALA B CA 1
ATOM 4167 C C . ALA B 1 288 ? -8.742 -6.312 11.219 1 98.69 288 ALA B C 1
ATOM 4169 O O . ALA B 1 288 ? -8.094 -6.453 12.258 1 98.69 288 ALA B O 1
ATOM 4170 N N . SER B 1 289 ? -9.234 -5.172 10.93 1 98.75 289 SER B N 1
ATOM 4171 C CA . SER B 1 289 ? -8.992 -3.963 11.711 1 98.75 289 SER B CA 1
ATOM 4172 C C . SER B 1 289 ? -9.969 -3.859 12.875 1 98.75 289 SER B C 1
ATOM 4174 O O . SER B 1 289 ? -9.812 -2.998 13.75 1 98.75 289 SER B O 1
ATOM 4176 N N . PHE B 1 290 ? -10.992 -4.664 12.922 1 97.94 290 PHE B N 1
ATOM 4177 C CA . PHE B 1 290 ? -12.047 -4.523 13.914 1 97.94 290 PHE B CA 1
ATOM 4178 C C . PHE B 1 290 ? -12.156 -5.773 14.773 1 97.94 290 PHE B C 1
ATOM 4180 O O . PHE B 1 290 ? -11.766 -6.863 14.352 1 97.94 290 PHE B O 1
ATOM 4187 N N . GLU B 1 291 ? -12.562 -5.574 16.047 1 89.12 291 GLU B N 1
ATOM 4188 C CA . GLU B 1 291 ? -12.859 -6.723 16.906 1 89.12 291 GLU B CA 1
ATOM 4189 C C . GLU B 1 291 ? -14.164 -7.395 16.484 1 89.12 291 GLU B C 1
ATOM 4191 O O . GLU B 1 291 ? -15.031 -6.758 15.891 1 89.12 291 GLU B O 1
ATOM 4196 N N . GLU B 1 292 ? -14.305 -8.727 16.656 1 75.19 292 GLU B N 1
ATOM 4197 C CA . GLU B 1 292 ? -15.555 -9.445 16.391 1 75.19 292 GLU B CA 1
ATOM 4198 C C . GLU B 1 292 ? -16.656 -8.992 17.344 1 75.19 292 GLU B C 1
ATOM 4200 O O . GLU B 1 292 ? -16.391 -8.602 18.484 1 75.19 292 GLU B O 1
#

Sequence (584 aa):
MTEKLTVSVLGTGIMGAAMARNLARAGHTVRVWNRSRDKAEPLAADGAQVTGTPAEAVTGADVILTMLYDGDTVKSVIAEAAPALRPGAMWVQSTTVSLEAISELAGFAAEHGLILFDAPVLGTRQPAEAGQLTVLAAGPAGHRDAVAPVLDAVGARTVWTGEDAATGASTRLKLVANSWVLAATHGAAEALALAKGLGVDPAGFFDLVRGGPLDMGYLHAKGSAILEDRLTPASFAVVTAEKDARLIVAAGAAHGVRLDVAAAGAERFRRAAERGHGDEDMAASYYASFEEMTEKLTVSVLGTGIMGAAMARNLARAGHTVRVWNRSRDKAEPLAADGAQVTGTPAEAVTGADVILTMLYDGDTVKSVIAEAAPALRPGAMWVQSTTVSLEAISELAGFAAEHGLILFDAPVLGTRQPAEAGQLTVLAAGPAGHRDAVAPVLDAVGARTVWTGEDAATGASTRLKLVANSWVLAATHGAAEALALAKGLGVDPAGFFDLVRGGPLDMGYLHAKGSAILEDRLTPASFAVVTAEKDARLIVAAGAAHGVRLDVAAAGAERFRRAAERGHGDEDMAASYYASFEE

Foldseek 3Di:
DQPAFEEEQEDQDLQSVLLQLLSVVLPHAYEYEYPPQVSVVVCVVSVHHYDDALLVRQAPGQEYEYADQELVVVVVRVVRNLVRHDANREYEYAYQYALVSQLVVLVVCVVSNYFYKDWHWDDFNVCQNVLAIEIEIETAPVCCSVCVSSNSSRHPYYDYQYHHSNNCRRSVVVLVVLLVVLLLLLVLLVVVLVCVVVVHDVVVVQVVCPPHPNDDPSSVVLNCCVVVVVFPPARAFLQSSLVSLVSSCVNQVVVVHHDPSSVVSSVLSVQLVVVPRRNTYNSSSSVSSDDD/DQPAFEEEQEDQDLQSVLLQLLSVVLPHAYEYEYPPQVSVVVCVVSVHHYDDALLVRQAPGQEYEYADLELVVVVVRVVRNLVRHDANREYEYAYQYALVSLLVVLVVCVVRNYFYKDWHWDDFNVCQNVLAIEIEIETAPVCCSVCVSSNSSRHPYYDYQYHHSNNCRSSVVVLVVLLVVLLLLVVLLVVVLVCVVVVHDVVVVQVVCPPHPNDDPSSVVLNCCVVVVVFPPARAFLQSSLVSLVSSCVNQVVVVHHDPSSVVSSVLSVQLVVVPRRNTYNSSSSVSSDDD